Protein AF-A0A6H9Z8I6-F1 (afdb_monomer)

Mean predicted aligned error: 5.75 Å

Structure (mmCIF, N/CA/C/O backbone):
data_AF-A0A6H9Z8I6-F1
#
_entry.id   AF-A0A6H9Z8I6-F1
#
loop_
_atom_site.group_PDB
_atom_site.id
_atom_site.type_symbol
_atom_site.label_atom_id
_atom_site.label_alt_id
_atom_site.label_comp_id
_atom_site.label_asym_id
_atom_site.label_entity_id
_atom_site.label_seq_id
_atom_site.pdbx_PDB_ins_code
_atom_site.Cartn_x
_atom_site.Cartn_y
_atom_site.Cartn_z
_atom_site.occupancy
_atom_site.B_iso_or_equiv
_atom_site.auth_seq_id
_atom_site.auth_comp_id
_atom_site.auth_asym_id
_atom_site.auth_atom_id
_atom_site.pdbx_PDB_model_num
ATOM 1 N N . MET A 1 1 ? 12.179 -19.295 -24.390 1.00 71.62 1 MET A N 1
ATOM 2 C CA . MET A 1 1 ? 12.600 -17.885 -24.409 1.00 71.62 1 MET A CA 1
ATOM 3 C C . MET A 1 1 ? 14.063 -17.766 -24.810 1.00 71.62 1 MET A C 1
ATOM 5 O O . MET A 1 1 ? 14.330 -17.173 -25.844 1.00 71.62 1 MET A O 1
ATOM 9 N N . ASP A 1 2 ? 14.980 -18.430 -24.105 1.00 76.31 2 ASP A N 1
ATOM 10 C CA . ASP A 1 2 ? 16.434 -18.349 -24.357 1.00 76.31 2 ASP A CA 1
ATOM 11 C C . ASP A 1 2 ? 16.827 -18.702 -25.797 1.00 76.31 2 ASP A C 1
ATOM 13 O O . ASP A 1 2 ? 17.651 -18.037 -26.411 1.00 76.31 2 ASP A O 1
ATOM 17 N N . ARG A 1 3 ? 16.143 -19.684 -26.403 1.00 83.06 3 ARG A N 1
ATOM 18 C CA . ARG A 1 3 ? 16.357 -20.092 -27.807 1.00 83.06 3 ARG A CA 1
ATOM 19 C C . ARG A 1 3 ? 16.074 -18.991 -28.837 1.00 83.06 3 ARG A C 1
ATOM 21 O O . ARG A 1 3 ? 16.479 -19.123 -29.986 1.00 83.06 3 ARG A O 1
ATOM 28 N N . THR A 1 4 ? 15.334 -17.955 -28.451 1.00 90.31 4 THR A N 1
ATOM 29 C CA . THR A 1 4 ? 14.945 -16.832 -29.312 1.00 90.31 4 THR A CA 1
ATOM 30 C C . THR A 1 4 ? 15.519 -15.507 -28.818 1.00 90.31 4 THR A C 1
ATOM 32 O O . THR A 1 4 ? 15.173 -14.473 -29.375 1.00 90.31 4 THR A O 1
ATOM 35 N N . LEU A 1 5 ? 16.354 -15.494 -27.779 1.00 94.44 5 LEU A N 1
ATOM 36 C CA . LEU A 1 5 ? 16.917 -14.256 -27.253 1.00 94.44 5 LEU A CA 1
ATOM 37 C C . LEU A 1 5 ? 18.061 -13.784 -28.160 1.00 94.44 5 LEU A C 1
ATOM 39 O O . LEU A 1 5 ? 19.020 -14.524 -28.368 1.00 94.44 5 LEU A O 1
ATOM 43 N N . TRP A 1 6 ? 17.944 -12.581 -28.721 1.00 95.88 6 TRP A N 1
ATOM 44 C CA . TRP A 1 6 ? 18.982 -11.945 -29.537 1.00 95.88 6 TRP A CA 1
ATOM 45 C C . TRP A 1 6 ? 19.412 -10.629 -28.903 1.00 95.88 6 TRP A C 1
ATOM 47 O O . TRP A 1 6 ? 18.562 -9.818 -28.530 1.00 95.88 6 TRP A O 1
ATOM 57 N N . HIS A 1 7 ? 20.726 -10.425 -28.832 1.00 96.62 7 HIS A N 1
ATOM 58 C CA . HIS A 1 7 ? 21.347 -9.157 -28.470 1.00 96.62 7 HIS A CA 1
ATOM 59 C C . HIS A 1 7 ? 22.032 -8.613 -29.716 1.00 96.62 7 HIS A C 1
ATOM 61 O O . HIS A 1 7 ? 22.949 -9.240 -30.248 1.00 96.62 7 HIS A O 1
ATOM 67 N N . GLU A 1 8 ? 21.539 -7.492 -30.222 1.00 96.69 8 GLU A N 1
ATOM 68 C CA . GLU A 1 8 ? 21.974 -6.929 -31.498 1.00 96.69 8 GLU A CA 1
ATOM 69 C C . GLU A 1 8 ? 22.124 -5.420 -31.373 1.00 96.69 8 GLU A C 1
ATOM 71 O O . GLU A 1 8 ? 21.452 -4.784 -30.553 1.00 96.69 8 GLU A O 1
ATOM 76 N N . SER A 1 9 ? 22.990 -4.849 -32.205 1.00 96.25 9 SER A N 1
ATOM 77 C CA . SER A 1 9 ? 23.125 -3.408 -32.346 1.00 96.25 9 SER A CA 1
ATOM 78 C C . SER A 1 9 ? 22.821 -2.962 -33.772 1.00 96.25 9 SER A C 1
ATOM 80 O O . SER A 1 9 ? 23.130 -3.657 -34.740 1.00 96.25 9 SER A O 1
ATOM 82 N N . PHE A 1 10 ? 22.193 -1.796 -33.898 1.00 96.12 10 PHE A N 1
ATOM 83 C CA . PHE A 1 10 ? 21.775 -1.230 -35.176 1.00 96.12 10 PHE A CA 1
ATOM 84 C C . PHE A 1 10 ? 22.167 0.239 -35.256 1.00 96.12 10 PHE A C 1
ATOM 86 O O . PHE A 1 10 ? 22.043 0.970 -34.273 1.00 96.12 10 PHE A O 1
ATOM 93 N N . ALA A 1 11 ? 22.585 0.687 -36.438 1.00 95.81 11 ALA A N 1
ATOM 94 C CA . ALA A 1 11 ? 22.641 2.114 -36.721 1.00 95.81 11 ALA A CA 1
ATOM 95 C C . ALA A 1 11 ? 21.222 2.700 -36.644 1.00 95.81 11 ALA A C 1
ATOM 97 O O . ALA A 1 11 ? 20.266 2.043 -37.066 1.00 95.81 11 ALA A O 1
ATOM 98 N N . VAL A 1 12 ? 21.073 3.915 -36.119 1.00 95.50 12 VAL A N 1
ATOM 99 C CA . VAL A 1 12 ? 19.782 4.613 -36.020 1.00 95.50 12 VAL A CA 1
ATOM 100 C C . VAL A 1 12 ? 19.883 6.085 -36.404 1.00 95.50 12 VAL A C 1
ATOM 102 O O . VAL A 1 12 ? 20.959 6.678 -36.339 1.00 95.50 12 VAL A O 1
ATOM 105 N N . TYR A 1 13 ? 18.742 6.656 -36.789 1.00 93.00 13 TYR A N 1
ATOM 106 C CA . TYR A 1 13 ? 18.553 8.089 -37.026 1.00 93.00 13 TYR A CA 1
ATOM 107 C C . TYR A 1 13 ? 17.660 8.716 -35.948 1.00 93.00 13 TYR A C 1
ATOM 109 O O . TYR A 1 13 ? 16.892 8.017 -35.280 1.00 93.00 13 TYR A O 1
ATOM 117 N N . GLY A 1 14 ? 17.706 10.041 -35.826 1.00 89.12 14 GLY A N 1
ATOM 118 C CA . GLY A 1 14 ? 16.838 10.832 -34.958 1.00 89.12 14 GLY A CA 1
ATOM 119 C C . GLY A 1 14 ? 17.229 10.796 -33.480 1.00 89.12 14 GLY A C 1
ATOM 120 O O . GLY A 1 14 ? 16.343 10.876 -32.62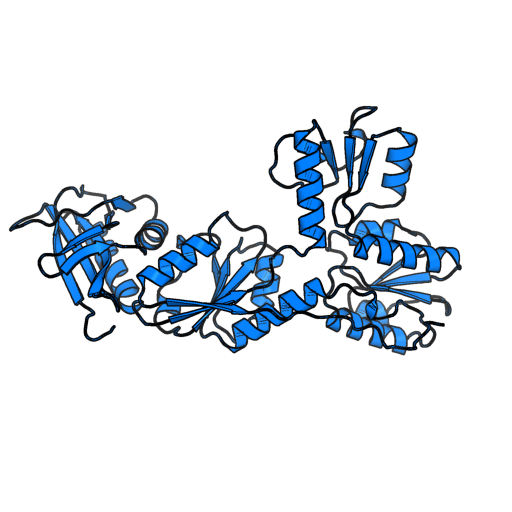6 1.00 89.12 14 GLY A O 1
ATOM 121 N N . VAL A 1 15 ? 18.523 10.645 -33.184 1.00 92.50 15 VAL A N 1
ATOM 122 C CA . VAL A 1 15 ? 19.088 10.705 -31.824 1.00 92.50 15 VAL A CA 1
ATOM 123 C C . VAL A 1 15 ? 20.075 11.862 -31.785 1.00 92.50 15 VAL A C 1
ATOM 125 O O . VAL A 1 15 ? 21.034 11.833 -32.541 1.00 92.50 15 VAL A O 1
ATOM 128 N N . ALA A 1 16 ? 19.862 12.881 -30.952 1.00 91.62 16 ALA A N 1
ATOM 129 C CA . ALA A 1 16 ? 20.781 14.018 -30.865 1.00 91.62 16 ALA A CA 1
ATOM 130 C C . ALA A 1 16 ? 21.986 13.741 -29.939 1.00 91.62 16 ALA A C 1
ATOM 132 O O . ALA A 1 16 ? 21.942 12.872 -29.069 1.00 91.62 16 ALA A O 1
ATOM 133 N N . VAL A 1 17 ? 23.068 14.513 -30.090 1.00 92.69 17 VAL A N 1
ATOM 134 C CA . VAL A 1 17 ? 24.176 14.543 -29.111 1.00 92.69 17 VAL A CA 1
ATOM 135 C C . VAL A 1 17 ? 23.641 15.015 -27.752 1.00 92.69 17 VAL A C 1
ATOM 137 O O . VAL A 1 17 ? 22.886 15.986 -27.697 1.00 92.69 17 VAL A O 1
ATOM 140 N N . GLY A 1 18 ? 24.032 14.352 -26.659 1.00 89.69 18 GLY A N 1
ATOM 141 C CA . GLY A 1 18 ? 23.521 14.616 -25.309 1.00 89.69 18 GLY A CA 1
ATOM 142 C C . GLY A 1 18 ? 22.181 13.945 -24.986 1.00 89.69 18 GLY A C 1
ATOM 143 O O . GLY A 1 18 ? 21.659 14.133 -23.888 1.00 89.69 18 GLY A O 1
ATOM 144 N N . GLU A 1 19 ? 21.615 13.171 -25.916 1.00 92.12 19 GLU A N 1
ATOM 145 C CA . GLU A 1 19 ? 20.330 12.490 -25.765 1.00 92.12 19 GLU A CA 1
ATOM 146 C C . GLU A 1 19 ? 20.504 10.968 -25.637 1.00 92.12 19 GLU A C 1
ATOM 148 O O . GLU A 1 19 ? 21.318 10.357 -26.334 1.00 92.12 19 GLU A O 1
ATOM 153 N N . ILE A 1 20 ? 19.677 10.336 -24.796 1.00 97.06 20 ILE A N 1
ATOM 154 C CA . ILE A 1 20 ? 19.504 8.880 -24.775 1.00 97.06 20 ILE A CA 1
ATOM 155 C C . ILE A 1 20 ? 18.084 8.544 -25.241 1.00 97.06 20 ILE A C 1
ATOM 157 O O . ILE A 1 20 ? 17.104 8.884 -24.581 1.00 97.06 20 ILE A O 1
ATOM 161 N N . LEU A 1 21 ? 17.952 7.834 -26.360 1.00 97.88 21 LEU A N 1
ATOM 162 C CA . LEU A 1 21 ? 16.661 7.355 -26.853 1.00 97.88 21 LEU A CA 1
ATOM 163 C C . LEU A 1 21 ? 16.360 5.969 -26.274 1.00 97.88 21 LEU A C 1
ATOM 165 O O . LEU A 1 21 ? 17.056 4.999 -26.563 1.00 97.88 21 LEU A O 1
ATOM 169 N N . VAL A 1 22 ? 15.276 5.848 -25.515 1.00 98.19 22 VAL A N 1
ATOM 170 C CA . VAL A 1 22 ? 14.704 4.562 -25.100 1.00 98.19 22 VAL A CA 1
ATOM 171 C C . VAL A 1 22 ? 13.598 4.190 -26.081 1.00 98.19 22 VAL A C 1
ATOM 173 O O . VAL A 1 22 ? 12.595 4.896 -26.202 1.00 98.19 22 VAL A O 1
ATOM 176 N N . ALA A 1 23 ? 13.781 3.087 -26.803 1.00 97.81 23 ALA A N 1
ATOM 177 C CA . ALA A 1 23 ? 12.857 2.683 -27.852 1.00 97.81 23 ALA A CA 1
ATOM 178 C C . ALA A 1 23 ? 11.530 2.189 -27.253 1.00 97.81 23 ALA A C 1
ATOM 180 O O . ALA A 1 23 ? 11.536 1.209 -26.517 1.00 97.81 23 ALA A O 1
ATOM 181 N N . ASP A 1 24 ? 10.403 2.808 -27.614 1.00 97.56 24 ASP A N 1
ATOM 182 C CA . ASP A 1 24 ? 9.044 2.290 -27.365 1.00 97.56 24 ASP A CA 1
ATOM 183 C C . ASP A 1 24 ? 8.686 1.154 -28.325 1.00 97.56 24 ASP A C 1
ATOM 185 O O . ASP A 1 24 ? 7.923 0.245 -27.999 1.00 97.56 24 ASP A O 1
ATOM 189 N N . SER A 1 25 ? 9.238 1.231 -29.532 1.00 97.62 25 SER A N 1
ATOM 190 C CA . SER A 1 25 ? 9.164 0.202 -30.558 1.00 97.62 25 SER A CA 1
ATOM 191 C C . SER A 1 25 ? 10.220 0.447 -31.633 1.00 97.62 25 SER A C 1
ATOM 193 O O . SER A 1 25 ? 10.788 1.541 -31.729 1.00 97.62 25 SER A O 1
ATOM 195 N N . PHE A 1 26 ? 10.481 -0.564 -32.458 1.00 97.56 26 PHE A N 1
ATOM 196 C CA . PHE A 1 26 ? 11.297 -0.437 -33.666 1.00 97.56 26 PHE A CA 1
ATOM 197 C C . PHE A 1 26 ? 10.979 -1.549 -34.667 1.00 97.56 26 PHE A C 1
ATOM 199 O O . PHE A 1 26 ? 10.457 -2.601 -34.306 1.00 97.56 26 PHE A O 1
ATOM 206 N N . LEU A 1 27 ? 11.288 -1.326 -35.946 1.00 97.00 27 LEU A N 1
ATOM 207 C CA . LEU A 1 27 ? 11.078 -2.321 -36.998 1.00 97.00 27 LEU A CA 1
ATOM 208 C C . LEU A 1 27 ? 12.349 -3.157 -37.189 1.00 97.00 27 LEU A C 1
ATOM 210 O O . LEU A 1 27 ? 13.272 -2.750 -37.888 1.00 97.00 27 LEU A O 1
ATOM 214 N N . HIS A 1 28 ? 12.405 -4.330 -36.564 1.00 96.44 28 HIS A N 1
ATOM 215 C CA . HIS A 1 28 ? 13.539 -5.241 -36.659 1.00 96.44 28 HIS A CA 1
ATOM 216 C C . HIS A 1 28 ? 13.585 -5.949 -38.032 1.00 96.44 28 HIS A C 1
ATOM 218 O O . HIS A 1 28 ? 12.591 -6.573 -38.422 1.00 96.44 28 HIS A O 1
ATOM 224 N N . PRO A 1 29 ? 14.737 -5.999 -38.738 1.00 94.12 29 PRO A N 1
ATOM 225 C CA . PRO A 1 29 ? 14.811 -6.474 -40.129 1.00 94.12 29 PRO A CA 1
ATOM 226 C C . PRO A 1 29 ? 14.313 -7.907 -40.352 1.00 94.12 29 PRO A C 1
ATOM 228 O O . PRO A 1 29 ? 13.771 -8.230 -41.403 1.00 94.12 29 PRO A O 1
ATOM 231 N N . ARG A 1 30 ? 14.497 -8.779 -39.352 1.00 94.50 30 ARG A N 1
ATOM 232 C CA . ARG A 1 30 ? 14.084 -10.196 -39.405 1.00 94.50 30 ARG A CA 1
ATOM 233 C C . ARG A 1 30 ? 12.824 -10.526 -38.604 1.00 94.50 30 ARG A C 1
ATOM 235 O O . ARG A 1 30 ? 12.327 -11.638 -38.709 1.00 94.50 30 ARG A O 1
ATOM 242 N N . ARG A 1 31 ? 12.369 -9.614 -37.742 1.00 94.25 31 ARG A N 1
ATOM 243 C CA . ARG A 1 31 ? 11.318 -9.891 -36.742 1.00 94.25 31 ARG A CA 1
ATOM 244 C C . ARG A 1 31 ? 10.084 -9.011 -36.910 1.00 94.25 31 ARG A C 1
ATOM 246 O O . ARG A 1 31 ? 9.080 -9.261 -36.258 1.00 94.25 31 ARG A O 1
ATOM 253 N N . GLY A 1 32 ? 10.140 -8.029 -37.809 1.00 95.38 32 GLY A N 1
ATOM 254 C CA . GLY A 1 32 ? 9.073 -7.055 -37.964 1.00 95.38 32 GLY A CA 1
ATOM 255 C C . GLY A 1 32 ? 9.032 -6.105 -36.775 1.00 95.38 32 GLY A C 1
ATOM 256 O O . GLY A 1 32 ? 10.069 -5.764 -36.207 1.00 95.38 32 GLY A O 1
ATOM 257 N N . LEU A 1 33 ? 7.836 -5.634 -36.437 1.00 96.75 33 LEU A N 1
ATOM 258 C CA . LEU A 1 33 ? 7.645 -4.695 -35.339 1.00 96.75 33 LEU A CA 1
ATOM 259 C C . LEU A 1 33 ? 8.007 -5.362 -34.006 1.00 96.75 33 LEU A C 1
ATOM 261 O O . LEU A 1 33 ? 7.467 -6.414 -33.676 1.00 96.75 33 LEU A O 1
ATOM 265 N N . VAL A 1 34 ? 8.910 -4.729 -33.264 1.00 97.38 34 VAL A N 1
ATOM 266 C CA . VAL A 1 34 ? 9.254 -5.073 -31.886 1.00 97.38 34 VAL A CA 1
ATOM 267 C C . VAL A 1 34 ? 8.634 -4.028 -30.975 1.00 97.38 34 VAL A C 1
ATOM 269 O O . VAL A 1 34 ? 8.934 -2.842 -31.117 1.00 97.38 34 VAL A O 1
ATOM 272 N N . GLU A 1 35 ? 7.791 -4.467 -30.047 1.00 95.44 35 GLU A N 1
ATOM 273 C CA . GLU A 1 35 ? 7.240 -3.617 -28.989 1.00 95.44 35 GLU A CA 1
ATOM 274 C C . GLU A 1 35 ? 8.110 -3.675 -27.730 1.00 95.44 35 GLU A C 1
ATOM 276 O O . GLU A 1 35 ? 8.633 -4.734 -27.366 1.00 95.44 35 GLU A O 1
ATOM 281 N N . CYS A 1 36 ? 8.254 -2.530 -27.054 1.00 96.12 36 CYS A N 1
ATOM 282 C CA . CYS A 1 36 ? 9.127 -2.387 -25.896 1.00 96.12 36 CYS A CA 1
ATOM 283 C C . CYS A 1 36 ? 8.358 -1.989 -24.632 1.00 96.12 36 CYS A C 1
ATOM 285 O O . CYS A 1 36 ? 8.464 -0.864 -24.142 1.00 96.12 36 CYS A O 1
ATOM 287 N N . ALA A 1 37 ? 7.608 -2.925 -24.047 1.00 92.75 37 ALA A N 1
ATOM 288 C CA . ALA A 1 37 ? 6.795 -2.654 -22.854 1.00 92.75 37 ALA A CA 1
ATOM 289 C C . ALA A 1 37 ? 7.609 -2.221 -21.610 1.00 92.75 37 ALA A C 1
ATOM 291 O O . ALA A 1 37 ? 7.057 -1.617 -20.691 1.00 92.75 37 ALA A O 1
ATOM 292 N N . VAL A 1 38 ? 8.922 -2.478 -21.592 1.00 95.44 38 VAL A N 1
ATOM 293 C CA . VAL A 1 38 ? 9.865 -2.092 -20.520 1.00 95.44 38 VAL A CA 1
ATOM 294 C C . VAL A 1 38 ? 10.425 -0.675 -20.688 1.00 95.44 38 VAL A C 1
ATOM 296 O O . VAL A 1 38 ? 10.999 -0.126 -19.746 1.00 95.44 38 VAL A O 1
ATOM 299 N N . ALA A 1 39 ? 10.208 -0.030 -21.840 1.00 96.75 39 ALA A N 1
ATOM 300 C CA . ALA A 1 39 ? 10.671 1.332 -22.112 1.00 96.75 39 ALA A CA 1
ATOM 301 C C . ALA A 1 39 ? 10.340 2.361 -21.007 1.00 96.75 39 ALA A C 1
ATOM 303 O O . ALA A 1 39 ? 11.222 3.155 -20.676 1.00 96.75 39 ALA A O 1
ATOM 304 N N . PRO A 1 40 ? 9.145 2.356 -20.369 1.00 96.00 40 PRO A N 1
ATOM 305 C CA . PRO A 1 40 ? 8.867 3.254 -19.249 1.00 96.00 40 PRO A CA 1
ATOM 306 C C . PRO A 1 40 ? 9.839 3.079 -18.072 1.00 96.00 40 PRO A C 1
ATOM 308 O O . PRO A 1 40 ? 10.301 4.075 -17.525 1.00 96.00 40 PRO A O 1
ATOM 311 N N . ALA A 1 41 ? 10.172 1.838 -17.700 1.00 95.44 41 ALA A N 1
ATOM 312 C CA . ALA A 1 41 ? 11.068 1.556 -16.578 1.00 95.44 41 ALA A CA 1
ATOM 313 C C . ALA A 1 41 ? 12.526 1.914 -16.903 1.00 95.44 41 ALA A C 1
ATOM 315 O O . ALA A 1 41 ? 13.211 2.526 -16.085 1.00 95.44 41 ALA A O 1
ATOM 316 N N . LEU A 1 42 ? 12.976 1.614 -18.127 1.00 95.81 42 LEU A N 1
ATOM 317 C CA . LEU A 1 42 ? 14.300 2.013 -18.614 1.00 95.81 42 LEU A CA 1
ATOM 318 C C . LEU A 1 42 ? 14.467 3.535 -18.625 1.00 95.81 42 LEU A C 1
ATOM 320 O O . LEU A 1 42 ? 15.456 4.046 -18.105 1.00 95.81 42 LEU A O 1
ATOM 324 N N . ALA A 1 43 ? 13.492 4.260 -19.177 1.00 96.38 43 ALA A N 1
ATOM 325 C CA . ALA A 1 43 ? 13.532 5.717 -19.236 1.00 96.38 43 ALA A CA 1
ATOM 326 C C . ALA A 1 43 ? 13.496 6.348 -17.838 1.00 96.38 43 ALA A C 1
ATOM 328 O O . ALA A 1 43 ? 14.279 7.252 -17.562 1.00 96.38 43 ALA A O 1
ATOM 329 N N . ALA A 1 44 ? 12.651 5.834 -16.937 1.00 94.25 44 ALA A N 1
ATOM 330 C CA . ALA A 1 44 ? 12.586 6.312 -15.558 1.00 94.25 44 ALA A CA 1
ATOM 331 C C . ALA A 1 44 ? 13.937 6.160 -14.837 1.00 94.25 44 ALA A C 1
ATOM 333 O O . ALA A 1 44 ? 14.365 7.073 -14.135 1.00 94.25 44 ALA A O 1
ATOM 334 N N . ARG A 1 45 ? 14.645 5.044 -15.063 1.00 92.75 45 ARG A N 1
ATOM 335 C CA . ARG A 1 45 ? 15.972 4.792 -14.482 1.00 92.75 45 ARG A CA 1
ATOM 336 C C . ARG A 1 45 ? 17.078 5.660 -15.090 1.00 92.75 45 ARG A C 1
ATOM 338 O O . ARG A 1 45 ? 17.966 6.100 -14.368 1.00 92.75 45 ARG A O 1
ATOM 345 N N . LEU A 1 46 ? 17.043 5.886 -16.401 1.00 94.25 46 LEU A N 1
ATOM 346 C CA . LEU A 1 46 ? 18.005 6.742 -17.107 1.00 94.25 46 LEU A CA 1
ATOM 347 C C . LEU A 1 46 ? 17.794 8.239 -16.814 1.00 94.25 46 LEU A C 1
ATOM 349 O O . LEU A 1 46 ? 18.693 9.050 -17.037 1.00 94.25 46 LEU A O 1
ATOM 353 N N . GLY A 1 47 ? 16.629 8.605 -16.277 1.00 91.75 47 GLY A N 1
ATOM 354 C CA . GLY A 1 47 ? 16.340 9.948 -15.794 1.00 91.75 47 GLY A CA 1
ATOM 355 C C . GLY A 1 47 ? 16.068 10.954 -16.922 1.00 91.75 47 GLY A C 1
ATOM 356 O O . GLY A 1 47 ? 15.672 10.575 -18.023 1.00 91.75 47 GLY A O 1
ATOM 357 N N . PRO A 1 48 ? 16.248 12.263 -16.670 1.00 87.19 48 PRO A N 1
ATOM 358 C CA . PRO A 1 48 ? 15.760 13.325 -17.555 1.00 87.19 48 PRO A CA 1
ATOM 359 C C . PRO A 1 48 ? 16.459 13.400 -18.922 1.00 87.19 48 PRO A C 1
ATOM 361 O O . PRO A 1 48 ? 15.924 14.021 -19.834 1.00 87.19 48 PRO A O 1
ATOM 364 N N . ALA A 1 49 ? 17.631 12.777 -19.079 1.00 85.25 49 ALA A N 1
ATOM 365 C CA . ALA A 1 49 ? 18.322 12.682 -20.368 1.00 85.25 49 ALA A CA 1
ATOM 366 C C . ALA A 1 49 ? 17.686 11.646 -21.316 1.00 85.25 49 ALA A C 1
ATOM 368 O O . ALA A 1 49 ? 18.007 11.617 -22.506 1.00 85.25 49 ALA A O 1
ATOM 369 N N . ALA A 1 50 ? 16.796 10.790 -20.800 1.00 94.31 50 ALA A N 1
ATOM 370 C CA . ALA A 1 50 ? 16.125 9.772 -21.586 1.00 94.31 50 ALA A CA 1
ATOM 371 C C . ALA A 1 50 ? 14.852 10.308 -22.244 1.00 94.31 50 ALA A C 1
ATOM 373 O O . ALA A 1 50 ? 13.894 10.698 -21.573 1.00 94.31 50 ALA A O 1
ATOM 374 N N . ARG A 1 51 ? 14.797 10.230 -23.573 1.00 95.44 51 ARG A N 1
ATOM 375 C CA . ARG A 1 51 ? 13.568 10.414 -24.344 1.00 95.44 51 ARG A CA 1
ATOM 376 C C . ARG A 1 51 ? 13.027 9.057 -24.767 1.00 95.44 51 ARG A C 1
ATOM 378 O O . ARG A 1 51 ? 13.765 8.207 -25.251 1.00 95.44 51 ARG A O 1
ATOM 385 N N . ARG A 1 52 ? 11.717 8.863 -24.632 1.00 96.69 52 ARG A N 1
ATOM 386 C CA . ARG A 1 52 ? 11.019 7.710 -25.209 1.00 96.69 52 ARG A CA 1
ATOM 387 C C . ARG A 1 52 ? 10.538 8.007 -26.624 1.00 96.69 52 ARG A C 1
ATOM 389 O O . ARG A 1 52 ? 10.118 9.128 -26.918 1.00 96.69 52 ARG A O 1
ATOM 396 N N . GLY A 1 53 ? 10.595 7.010 -27.497 1.00 96.50 53 GLY A N 1
ATOM 397 C CA . GLY A 1 53 ? 10.008 7.109 -28.828 1.00 96.50 53 GLY A CA 1
ATOM 398 C C . GLY A 1 53 ? 10.293 5.899 -29.702 1.00 96.50 53 GLY A C 1
ATOM 399 O O . GLY A 1 53 ? 10.993 4.971 -29.307 1.00 96.50 53 GL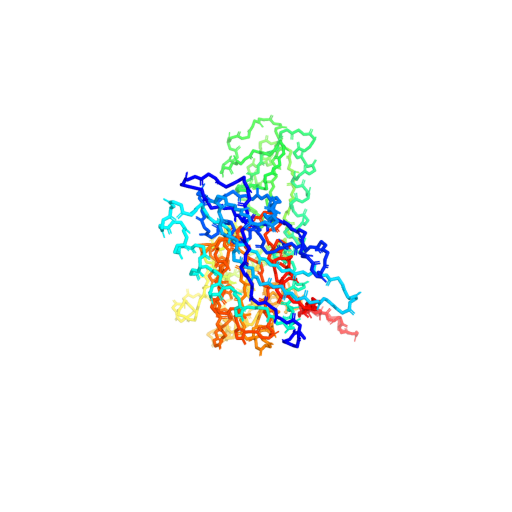Y A O 1
ATOM 400 N N . GLN A 1 54 ? 9.752 5.901 -30.915 1.00 96.75 54 GLN A N 1
ATOM 401 C CA . GLN A 1 54 ? 10.057 4.864 -31.895 1.00 96.75 54 GLN A CA 1
ATOM 402 C C . GLN A 1 54 ? 11.488 5.039 -32.424 1.00 96.75 54 GLN A C 1
ATOM 404 O O . GLN A 1 54 ? 11.844 6.125 -32.884 1.00 96.75 54 GLN A O 1
ATOM 409 N N . ALA A 1 55 ? 12.293 3.975 -32.401 1.00 95.94 55 ALA A N 1
ATOM 410 C CA . ALA A 1 55 ? 13.629 4.004 -32.990 1.00 95.94 55 ALA A CA 1
ATOM 411 C C . ALA A 1 55 ? 13.570 3.682 -34.492 1.00 95.94 55 ALA A C 1
ATOM 413 O O . ALA A 1 55 ? 12.957 2.695 -34.915 1.00 95.94 55 ALA A O 1
ATOM 414 N N . GLN A 1 56 ? 14.222 4.521 -35.300 1.00 93.88 56 GLN A N 1
ATOM 415 C CA . GLN A 1 56 ? 14.303 4.364 -36.752 1.00 93.88 56 GLN A CA 1
ATOM 416 C C . GLN A 1 56 ? 15.647 3.742 -37.127 1.00 93.88 56 GLN A C 1
ATOM 418 O O . GLN A 1 56 ? 16.687 4.385 -36.993 1.00 93.88 56 GLN A O 1
ATOM 423 N N . LEU A 1 57 ? 15.627 2.488 -37.586 1.00 92.62 57 LEU A N 1
ATOM 424 C CA . LEU A 1 57 ? 16.849 1.785 -37.975 1.00 92.62 57 LEU A CA 1
ATOM 425 C C . LEU A 1 57 ? 17.412 2.341 -39.289 1.00 92.62 57 LEU A C 1
ATOM 427 O O . LEU A 1 57 ? 16.687 2.524 -40.270 1.00 92.62 57 LEU A O 1
ATOM 431 N N . GLY A 1 58 ? 18.721 2.566 -39.312 1.00 81.94 58 GLY A N 1
ATOM 432 C CA . GLY A 1 58 ? 19.473 2.935 -40.500 1.00 81.94 58 GLY A CA 1
ATOM 433 C C . GLY A 1 58 ? 19.702 1.732 -41.408 1.00 81.94 58 GLY A C 1
ATOM 434 O O . GLY A 1 58 ? 20.089 0.661 -40.950 1.00 81.94 58 GLY A O 1
ATOM 435 N N . GLN A 1 59 ? 19.471 1.903 -42.712 1.00 69.50 59 GLN A N 1
ATOM 436 C CA . GLN A 1 59 ? 19.667 0.824 -43.688 1.00 69.50 59 GLN A CA 1
ATOM 437 C C . GLN A 1 59 ? 21.154 0.492 -43.917 1.00 69.50 59 GLN A C 1
ATOM 439 O O . GLN A 1 59 ? 21.465 -0.647 -44.252 1.00 69.50 59 GLN A O 1
ATOM 444 N N . TRP A 1 60 ? 22.058 1.470 -43.732 1.00 62.59 60 TRP A N 1
ATOM 445 C CA . TRP A 1 60 ? 23.497 1.346 -44.046 1.00 62.59 60 TRP A CA 1
ATOM 446 C C . TRP A 1 60 ? 24.411 2.219 -43.168 1.00 62.59 60 TRP A C 1
ATOM 448 O O . TRP A 1 60 ? 25.543 1.839 -42.887 1.00 62.59 60 TRP A O 1
ATOM 458 N N . HIS A 1 61 ? 23.923 3.380 -42.729 1.00 69.44 61 HIS A N 1
ATOM 459 C CA . HIS A 1 61 ? 24.599 4.335 -41.848 1.00 69.44 61 HIS A CA 1
ATOM 460 C C . HIS A 1 61 ? 23.567 4.978 -40.910 1.00 69.44 61 HIS A C 1
ATOM 462 O O . HIS A 1 61 ? 22.367 4.907 -41.177 1.00 69.44 61 HIS A O 1
ATOM 468 N N . GLY A 1 62 ? 24.022 5.587 -39.820 1.00 75.06 62 GLY A N 1
ATOM 469 C CA . GLY A 1 62 ? 23.187 6.301 -38.856 1.00 75.06 62 GLY A CA 1
ATOM 470 C C . GLY A 1 62 ? 24.055 7.151 -37.936 1.00 75.06 62 GLY A C 1
ATOM 471 O O . GLY A 1 62 ? 25.242 6.869 -37.778 1.00 75.06 62 GLY A O 1
ATOM 472 N N . GLU A 1 63 ? 23.467 8.196 -37.368 1.00 88.81 63 GLU A N 1
ATOM 473 C CA . GLU A 1 63 ? 24.130 9.106 -36.425 1.00 88.81 63 GLU A CA 1
ATOM 474 C C . GLU A 1 63 ? 24.162 8.559 -34.991 1.00 88.81 63 GLU A C 1
ATOM 476 O O . GLU A 1 63 ? 24.866 9.084 -34.137 1.00 88.81 63 GLU A O 1
ATOM 481 N N . GLY A 1 64 ? 23.433 7.474 -34.715 1.00 94.25 64 GLY A N 1
ATOM 482 C CA . GLY A 1 64 ? 23.430 6.805 -33.419 1.00 94.25 64 GLY A CA 1
ATOM 483 C C . GLY A 1 64 ? 23.545 5.290 -33.512 1.00 94.25 64 GLY A C 1
ATOM 484 O O . GLY A 1 64 ? 23.404 4.685 -34.579 1.00 94.25 64 GLY A O 1
ATOM 485 N N . LEU A 1 65 ? 23.771 4.672 -32.355 1.00 96.50 65 LEU A N 1
ATOM 486 C CA . LEU A 1 65 ? 23.814 3.224 -32.182 1.00 96.50 65 LEU A CA 1
ATOM 487 C C . LEU A 1 65 ? 22.742 2.800 -31.180 1.00 96.50 65 LEU A C 1
ATOM 489 O O . LEU A 1 65 ? 22.749 3.251 -30.038 1.00 96.50 65 LEU A O 1
ATOM 493 N N . LEU A 1 66 ? 21.838 1.922 -31.609 1.00 97.50 66 LEU A N 1
ATOM 494 C CA . LEU A 1 66 ? 20.819 1.288 -30.779 1.00 97.50 66 LEU A CA 1
ATOM 495 C C . LEU A 1 66 ? 21.305 -0.085 -30.339 1.00 97.50 66 LEU A C 1
ATOM 497 O O . LEU A 1 66 ? 21.557 -0.940 -31.182 1.00 97.50 66 LEU A O 1
ATOM 501 N N . TYR A 1 67 ? 21.364 -0.314 -29.033 1.00 98.31 67 TYR A N 1
ATOM 502 C CA . TYR A 1 67 ? 21.588 -1.626 -28.438 1.00 98.31 67 TYR A CA 1
ATOM 503 C C . TYR A 1 67 ? 20.237 -2.250 -28.099 1.00 98.31 67 TYR A C 1
ATOM 505 O O . TYR A 1 67 ? 19.398 -1.601 -27.476 1.00 98.31 67 TYR A O 1
ATOM 513 N N . THR A 1 68 ? 20.012 -3.500 -28.495 1.00 97.94 68 THR A N 1
ATOM 514 C CA . THR A 1 68 ? 18.712 -4.166 -28.345 1.00 97.94 68 THR A CA 1
ATOM 515 C C . THR A 1 68 ? 18.836 -5.523 -27.679 1.00 97.94 68 THR A C 1
ATOM 517 O O . THR A 1 68 ? 19.841 -6.220 -27.810 1.00 97.94 68 THR A O 1
ATOM 520 N N . THR A 1 69 ? 17.777 -5.916 -26.982 1.00 97.75 69 THR A N 1
ATOM 521 C CA . THR A 1 69 ? 17.515 -7.301 -26.598 1.00 97.75 69 THR A CA 1
ATOM 522 C C . THR A 1 69 ? 16.115 -7.649 -27.066 1.00 97.75 69 THR A C 1
ATOM 524 O O . THR A 1 69 ? 15.164 -6.963 -26.704 1.00 97.75 69 THR A O 1
ATOM 527 N N . THR A 1 70 ? 15.978 -8.685 -27.892 1.00 96.62 70 THR A N 1
ATOM 528 C CA . THR A 1 70 ? 14.682 -9.085 -28.456 1.00 96.62 70 THR A CA 1
ATOM 529 C C . THR A 1 70 ? 14.436 -10.577 -28.301 1.00 96.62 70 THR A C 1
ATOM 531 O O . THR A 1 70 ? 15.365 -11.387 -28.333 1.00 96.62 70 THR A O 1
ATOM 534 N N . TYR A 1 71 ? 13.174 -10.977 -28.214 1.00 95.19 71 TYR A N 1
ATOM 535 C CA . TYR A 1 71 ? 12.742 -12.372 -28.165 1.00 95.19 71 TYR A CA 1
ATOM 536 C C . TYR A 1 71 ? 11.389 -12.559 -28.859 1.00 95.19 71 TYR A C 1
ATOM 538 O O . TYR A 1 71 ? 10.720 -11.593 -29.220 1.00 95.19 71 TYR A O 1
ATOM 546 N N . LEU A 1 72 ? 11.002 -13.817 -29.085 1.00 93.00 72 LEU A N 1
ATOM 547 C CA . LEU A 1 72 ? 9.683 -14.154 -29.615 1.00 93.00 72 LEU A CA 1
ATOM 548 C C . LEU A 1 72 ? 8.768 -14.617 -28.480 1.00 93.00 72 LEU A C 1
ATOM 550 O O . LEU A 1 72 ? 9.164 -15.422 -27.629 1.00 93.00 72 LEU A O 1
ATOM 554 N N . THR A 1 73 ? 7.541 -14.113 -28.487 1.00 88.94 73 THR A N 1
ATOM 555 C CA . THR A 1 73 ? 6.457 -14.567 -27.615 1.00 88.94 73 THR A CA 1
ATOM 556 C C . THR A 1 73 ? 5.959 -15.949 -28.045 1.00 88.94 73 THR A C 1
ATOM 558 O O . THR A 1 73 ? 6.311 -16.461 -29.112 1.00 88.94 73 THR A O 1
ATOM 561 N N . LYS A 1 74 ? 5.102 -16.568 -27.222 1.00 84.38 74 LYS A N 1
ATOM 562 C CA . LYS A 1 74 ? 4.471 -17.860 -27.551 1.00 84.38 74 LYS A CA 1
ATOM 563 C C . LYS A 1 74 ? 3.655 -17.809 -28.854 1.00 84.38 74 LYS A C 1
ATOM 565 O O . LYS A 1 74 ? 3.558 -18.821 -29.536 1.00 84.38 74 LYS A O 1
ATOM 570 N N . ASP A 1 75 ? 3.109 -16.637 -29.182 1.00 86.88 75 ASP A N 1
ATOM 571 C CA . ASP A 1 75 ? 2.246 -16.413 -30.344 1.00 86.88 75 ASP A CA 1
ATOM 572 C C . ASP A 1 75 ? 3.061 -15.970 -31.577 1.00 86.88 75 ASP A C 1
ATOM 574 O O . ASP A 1 75 ? 2.509 -15.697 -32.638 1.00 86.88 75 ASP A O 1
ATOM 578 N N . GLY A 1 76 ? 4.395 -15.919 -31.458 1.00 87.50 76 GLY A N 1
ATOM 579 C CA . GLY A 1 76 ? 5.312 -15.580 -32.547 1.00 87.50 76 GLY A CA 1
ATOM 580 C C . GLY A 1 76 ? 5.539 -14.080 -32.757 1.00 87.50 76 GLY A C 1
ATOM 581 O O . GLY A 1 76 ? 6.340 -13.717 -33.616 1.00 87.50 76 GLY A O 1
ATOM 582 N N . HIS A 1 77 ? 4.898 -13.210 -31.970 1.00 91.00 77 HIS A N 1
ATOM 583 C CA . HIS A 1 77 ? 5.179 -11.770 -31.973 1.00 91.00 77 HIS A CA 1
ATOM 584 C C . HIS A 1 77 ? 6.560 -11.475 -31.390 1.00 91.00 77 HIS A C 1
ATOM 586 O O . HIS A 1 77 ? 7.005 -12.163 -30.468 1.00 91.00 77 HIS A O 1
ATOM 592 N N . ALA A 1 78 ? 7.227 -10.451 -31.917 1.00 93.62 78 ALA A N 1
ATOM 593 C CA . ALA A 1 78 ? 8.524 -10.022 -31.429 1.00 93.62 78 ALA A CA 1
ATOM 594 C C . ALA A 1 78 ? 8.376 -8.938 -30.360 1.00 93.62 78 ALA A C 1
ATOM 596 O O . ALA A 1 78 ? 7.725 -7.920 -30.573 1.00 93.62 78 ALA A O 1
ATOM 597 N N . GLU A 1 79 ? 9.030 -9.152 -29.228 1.00 95.56 79 GLU A N 1
ATOM 598 C CA . GLU A 1 79 ? 9.106 -8.197 -28.127 1.00 95.56 79 GLU A CA 1
ATOM 599 C C . GLU A 1 79 ? 10.565 -7.970 -27.746 1.00 95.56 79 GLU A C 1
ATOM 601 O O . GLU A 1 79 ? 11.462 -8.738 -28.117 1.00 95.56 79 GLU A O 1
ATOM 606 N N . GLY A 1 80 ? 10.827 -6.889 -27.026 1.00 95.88 80 GLY A N 1
ATOM 607 C CA . GLY A 1 80 ? 12.173 -6.581 -26.593 1.00 95.88 80 GLY A CA 1
ATOM 608 C C . GLY A 1 80 ? 12.279 -5.236 -25.913 1.00 95.88 80 GLY A C 1
ATOM 609 O O . GLY A 1 80 ? 11.322 -4.700 -25.374 1.00 95.88 80 GLY A O 1
ATOM 610 N N . PHE A 1 81 ? 13.485 -4.702 -25.915 1.00 97.56 81 PHE A N 1
ATOM 611 C CA . PHE A 1 81 ? 13.773 -3.347 -25.480 1.00 97.56 81 PHE A CA 1
ATOM 612 C C . PHE A 1 81 ? 15.098 -2.911 -26.089 1.00 97.56 81 PHE A C 1
ATOM 614 O O . PHE A 1 81 ? 15.925 -3.739 -26.489 1.00 97.56 81 PHE A O 1
ATOM 621 N N . GLY A 1 82 ? 15.298 -1.601 -26.172 1.00 97.69 82 GLY A N 1
ATOM 622 C CA . GLY A 1 82 ? 16.547 -1.054 -26.664 1.00 97.69 82 GLY A CA 1
ATOM 623 C C . GLY A 1 82 ? 16.771 0.384 -26.243 1.00 97.69 82 GLY A C 1
ATOM 624 O O . GLY A 1 82 ? 15.823 1.136 -26.002 1.00 97.69 82 GLY A O 1
ATOM 625 N N . VAL A 1 83 ? 18.047 0.739 -26.160 1.00 98.31 83 VAL A N 1
ATOM 626 C CA . VAL A 1 83 ? 18.522 2.070 -25.788 1.00 98.31 83 VAL A CA 1
ATOM 627 C C . VAL A 1 83 ? 19.551 2.513 -26.820 1.00 98.31 83 VAL A C 1
ATOM 629 O O . VAL A 1 83 ? 20.439 1.738 -27.186 1.00 98.31 83 VAL A O 1
ATOM 632 N N . ALA A 1 84 ? 19.409 3.737 -27.317 1.00 97.88 84 ALA A N 1
ATOM 633 C CA . ALA A 1 84 ? 20.282 4.330 -28.313 1.00 97.88 84 ALA A CA 1
ATOM 634 C C . ALA A 1 84 ? 20.899 5.642 -27.834 1.00 97.88 84 ALA A C 1
ATOM 636 O O . ALA A 1 84 ? 20.301 6.372 -27.047 1.00 97.88 84 ALA A O 1
ATOM 637 N N . ALA A 1 85 ? 22.080 5.942 -28.362 1.00 97.62 85 ALA A N 1
ATOM 638 C CA . ALA A 1 85 ? 22.779 7.208 -28.174 1.00 97.62 85 ALA A CA 1
ATOM 639 C C . ALA A 1 85 ? 23.529 7.595 -29.461 1.00 97.62 85 ALA A C 1
ATOM 641 O O . ALA A 1 85 ? 23.814 6.730 -30.299 1.00 97.62 85 ALA A O 1
ATOM 642 N N . HIS A 1 86 ? 23.831 8.885 -29.622 1.00 96.75 86 HIS A N 1
ATOM 643 C CA . HIS A 1 86 ? 24.559 9.420 -30.778 1.00 96.75 86 HIS A CA 1
ATOM 644 C C . HIS A 1 86 ? 26.026 8.939 -30.803 1.00 96.75 86 HIS A C 1
ATOM 646 O O . HIS A 1 86 ? 26.652 8.792 -29.754 1.00 96.75 86 HIS A O 1
ATOM 652 N N . CYS A 1 87 ? 26.605 8.701 -31.987 1.00 95.19 87 CYS A N 1
ATOM 653 C CA . CYS A 1 87 ? 27.959 8.149 -32.126 1.00 95.19 87 CYS A CA 1
ATOM 654 C C . CYS A 1 87 ? 29.067 9.097 -31.644 1.00 95.19 87 CYS A C 1
ATOM 656 O O . CYS A 1 87 ? 30.072 8.641 -31.102 1.00 95.19 87 CYS A O 1
ATOM 658 N N . ASP A 1 88 ? 28.844 10.405 -31.777 1.00 96.00 88 ASP A N 1
ATOM 659 C CA . ASP A 1 88 ? 29.737 11.457 -31.266 1.00 96.00 88 ASP A CA 1
ATOM 660 C C . ASP A 1 88 ? 29.550 11.764 -29.763 1.00 96.00 88 ASP A C 1
ATOM 662 O O . ASP A 1 88 ? 30.132 12.724 -29.259 1.00 96.00 88 ASP A O 1
ATOM 666 N N . ASP A 1 89 ? 28.770 10.959 -29.027 1.00 96.12 89 ASP A N 1
ATOM 667 C CA . ASP A 1 89 ? 28.608 11.065 -27.570 1.00 96.12 89 ASP A CA 1
ATOM 668 C C . ASP A 1 89 ? 29.074 9.777 -26.852 1.00 96.12 89 ASP A C 1
ATOM 670 O O . ASP A 1 89 ? 28.278 8.873 -26.565 1.00 96.12 89 ASP A O 1
ATOM 674 N N . PRO A 1 90 ? 30.380 9.658 -26.540 1.00 96.12 90 PRO A N 1
ATOM 675 C CA . PRO A 1 90 ? 30.929 8.465 -25.898 1.00 96.12 90 PRO A CA 1
ATOM 676 C C . PRO A 1 90 ? 30.337 8.178 -24.514 1.00 96.12 90 PRO A C 1
ATOM 678 O O . PRO A 1 90 ? 30.263 7.013 -24.118 1.00 96.12 90 PRO A O 1
ATOM 681 N N . ALA A 1 91 ? 29.926 9.218 -23.780 1.00 96.00 91 ALA A N 1
ATOM 682 C CA . ALA A 1 91 ? 29.357 9.075 -22.446 1.00 96.00 91 ALA A CA 1
ATOM 683 C C . ALA A 1 91 ? 27.946 8.481 -22.526 1.00 96.00 91 ALA A C 1
ATOM 685 O O . ALA A 1 91 ? 27.678 7.461 -21.890 1.00 96.00 91 ALA A O 1
ATOM 686 N N . ALA A 1 92 ? 27.081 9.040 -23.379 1.00 95.81 92 ALA A N 1
ATOM 687 C CA . ALA A 1 92 ? 25.739 8.506 -23.599 1.00 95.81 92 ALA A CA 1
ATOM 688 C C . ALA A 1 92 ? 25.774 7.075 -24.168 1.00 95.81 92 ALA A C 1
ATOM 690 O O . ALA A 1 92 ? 24.998 6.218 -23.740 1.00 95.81 92 ALA A O 1
ATOM 691 N N . LEU A 1 93 ? 26.716 6.769 -25.071 1.00 96.38 93 LEU A N 1
ATOM 692 C CA . LEU A 1 93 ? 26.928 5.407 -25.575 1.00 96.38 93 LEU A CA 1
ATOM 693 C C . LEU A 1 93 ? 27.353 4.421 -24.484 1.00 96.38 93 LEU A C 1
ATOM 695 O O . LEU A 1 93 ? 26.902 3.273 -24.499 1.00 96.38 93 LEU A O 1
ATOM 699 N N . ALA A 1 94 ? 28.229 4.838 -23.565 1.00 96.62 94 ALA A N 1
ATOM 700 C CA . ALA A 1 94 ? 28.626 4.012 -22.431 1.00 96.62 94 ALA A CA 1
ATOM 701 C C . ALA A 1 94 ? 27.422 3.721 -21.528 1.00 96.62 94 ALA A C 1
ATOM 703 O O . ALA A 1 94 ? 27.144 2.554 -21.265 1.00 96.62 94 ALA A O 1
ATOM 704 N N . THR A 1 95 ? 26.641 4.745 -21.174 1.00 96.50 95 THR A N 1
ATOM 705 C CA . THR A 1 95 ? 25.414 4.590 -20.380 1.00 96.50 95 THR A CA 1
ATOM 706 C C . THR A 1 95 ? 24.386 3.682 -21.060 1.00 96.50 95 THR A C 1
ATOM 708 O O . THR A 1 95 ? 23.816 2.803 -20.409 1.00 96.50 95 THR A O 1
ATOM 711 N N . ALA A 1 96 ? 24.155 3.846 -22.368 1.00 96.56 96 ALA A N 1
ATOM 712 C CA . ALA A 1 96 ? 23.229 3.009 -23.130 1.00 96.56 96 ALA A CA 1
ATOM 713 C C . ALA A 1 96 ? 23.663 1.535 -23.130 1.00 96.56 96 ALA A C 1
ATOM 715 O O . ALA A 1 96 ? 22.851 0.647 -22.863 1.00 96.56 96 ALA A O 1
ATOM 716 N N . ARG A 1 97 ? 24.954 1.276 -23.371 1.00 96.88 97 ARG A N 1
ATOM 717 C CA . ARG A 1 97 ? 25.528 -0.073 -23.348 1.00 96.88 97 ARG A CA 1
ATOM 718 C C . ARG A 1 97 ? 25.455 -0.701 -21.961 1.00 96.88 97 ARG A C 1
ATOM 720 O O . ARG A 1 97 ? 24.929 -1.798 -21.846 1.00 96.88 97 ARG A O 1
ATOM 727 N N . GLU A 1 98 ? 25.904 -0.005 -20.920 1.00 96.25 98 GLU A N 1
ATOM 728 C CA . GLU A 1 98 ? 25.864 -0.505 -19.538 1.00 96.25 98 GLU A CA 1
ATOM 729 C C . GLU A 1 98 ? 24.434 -0.831 -19.099 1.00 96.25 98 GLU A C 1
ATOM 731 O O . GLU A 1 98 ? 24.174 -1.878 -18.505 1.00 96.25 98 GLU A O 1
ATOM 736 N N . THR A 1 99 ? 23.480 0.030 -19.457 1.00 96.12 99 THR A N 1
ATOM 737 C C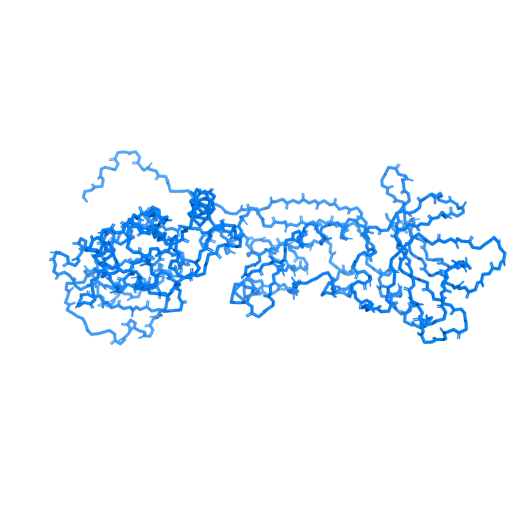A . THR A 1 99 ? 22.058 -0.221 -19.206 1.00 96.12 99 THR A CA 1
ATOM 738 C C . THR A 1 99 ? 21.612 -1.507 -19.896 1.00 96.12 99 THR A C 1
ATOM 740 O O . THR A 1 99 ? 21.017 -2.377 -19.261 1.00 96.12 99 THR A O 1
ATOM 743 N N . MET A 1 100 ? 21.933 -1.677 -21.177 1.00 97.06 100 MET A N 1
ATOM 744 C CA . MET A 1 100 ? 21.556 -2.881 -21.913 1.00 97.06 100 MET A CA 1
ATOM 745 C C . MET A 1 100 ? 22.286 -4.138 -21.424 1.00 97.06 100 MET A C 1
ATOM 747 O O . MET A 1 100 ? 21.666 -5.197 -21.377 1.00 97.06 100 MET A O 1
ATOM 751 N N . ASP A 1 101 ? 23.536 -4.049 -20.976 1.00 95.75 101 ASP A N 1
ATOM 752 C CA . ASP A 1 101 ? 24.297 -5.173 -20.413 1.00 95.75 101 ASP A CA 1
ATOM 753 C C . ASP A 1 101 ? 23.676 -5.707 -19.115 1.00 95.75 101 ASP A C 1
ATOM 755 O O . ASP A 1 101 ? 23.705 -6.914 -18.849 1.00 95.75 101 ASP A O 1
ATOM 759 N N . VAL A 1 102 ? 23.085 -4.820 -18.311 1.00 95.56 102 VAL A N 1
ATOM 760 C CA . VAL A 1 102 ? 22.361 -5.197 -17.092 1.00 95.56 102 VAL A CA 1
ATOM 761 C C . VAL A 1 102 ? 20.975 -5.743 -17.440 1.00 95.56 102 VAL A C 1
ATOM 763 O O . VAL A 1 102 ? 20.617 -6.849 -17.031 1.00 95.56 102 VAL A O 1
ATOM 766 N N . TRP A 1 103 ? 20.191 -4.999 -18.222 1.00 96.25 103 TRP A N 1
ATOM 767 C CA . TRP A 1 103 ? 18.800 -5.358 -18.504 1.00 96.25 103 TRP A CA 1
ATOM 768 C C . TRP A 1 103 ? 18.665 -6.572 -19.420 1.00 96.25 103 TRP A C 1
ATOM 770 O O . TRP A 1 103 ? 17.704 -7.320 -19.273 1.00 96.25 103 TRP A O 1
ATOM 780 N N . SER A 1 104 ? 19.630 -6.840 -20.300 1.00 95.69 104 SER A N 1
ATOM 781 C CA . SER A 1 104 ? 19.643 -8.019 -21.183 1.00 95.69 104 SER A CA 1
ATOM 782 C C . SER A 1 104 ? 19.629 -9.362 -20.446 1.00 95.69 104 SER A C 1
ATOM 784 O O . SER A 1 104 ? 19.293 -10.375 -21.056 1.00 95.69 104 SER A O 1
ATOM 786 N N . ARG A 1 105 ? 19.932 -9.373 -19.140 1.00 94.75 105 ARG A N 1
ATOM 787 C CA . ARG A 1 105 ? 19.906 -10.560 -18.264 1.00 94.75 105 ARG A CA 1
ATOM 788 C C . ARG A 1 105 ? 18.546 -10.815 -17.616 1.00 94.75 105 ARG A C 1
ATOM 790 O O . ARG A 1 105 ? 18.307 -11.876 -17.056 1.00 94.75 105 ARG A O 1
ATOM 797 N N . THR A 1 106 ? 17.655 -9.831 -17.664 1.00 95.62 106 THR A N 1
ATOM 798 C CA . THR A 1 106 ? 16.319 -9.905 -17.067 1.00 95.62 106 THR A CA 1
ATOM 799 C C . THR A 1 106 ? 15.250 -10.645 -17.886 1.00 95.62 106 THR A C 1
ATOM 801 O O . THR A 1 106 ? 14.257 -11.043 -17.274 1.00 95.62 106 THR A O 1
ATOM 804 N N . PRO A 1 107 ? 15.354 -10.874 -19.209 1.00 94.88 107 PRO A N 1
ATOM 805 C CA . PRO A 1 107 ? 14.324 -11.597 -19.941 1.00 94.88 107 PRO A CA 1
ATOM 806 C C . PRO A 1 107 ? 14.231 -13.066 -19.498 1.00 94.88 107 PRO A C 1
ATOM 808 O O . PRO A 1 107 ? 15.186 -13.820 -19.659 1.00 94.88 107 PRO A O 1
ATOM 811 N N . ARG A 1 108 ? 13.082 -13.492 -18.959 1.00 92.31 108 ARG A N 1
ATOM 812 C CA . ARG A 1 108 ? 12.789 -14.897 -18.621 1.00 92.31 108 ARG A CA 1
ATOM 813 C C . ARG A 1 108 ? 11.294 -15.132 -18.411 1.00 92.31 108 ARG A C 1
ATOM 815 O O . ARG A 1 108 ? 10.516 -14.205 -18.212 1.00 92.31 108 ARG A O 1
ATOM 822 N N . MET A 1 109 ? 10.898 -16.401 -18.388 1.00 92.62 109 MET A N 1
ATOM 823 C CA . MET A 1 109 ? 9.552 -16.792 -17.965 1.00 92.62 109 MET A CA 1
ATOM 824 C C . MET A 1 109 ? 9.381 -16.563 -16.459 1.00 92.62 109 MET A C 1
ATOM 826 O O . MET A 1 109 ? 10.222 -17.014 -15.679 1.00 92.62 109 MET A O 1
ATOM 830 N N . ARG A 1 110 ? 8.288 -15.901 -16.059 1.00 95.00 110 ARG A N 1
ATOM 831 C CA . ARG A 1 110 ? 7.998 -15.590 -14.655 1.00 95.00 110 ARG A CA 1
ATOM 832 C C . ARG A 1 110 ? 6.553 -15.833 -14.255 1.00 95.00 110 ARG A C 1
ATOM 834 O O . ARG A 1 110 ? 5.620 -15.758 -15.058 1.00 95.00 110 ARG A O 1
ATOM 841 N N . ARG A 1 111 ? 6.373 -16.024 -12.951 1.00 97.69 111 ARG A N 1
ATOM 842 C CA . ARG A 1 111 ? 5.081 -15.933 -12.269 1.00 97.69 111 ARG A CA 1
ATOM 843 C C . ARG A 1 111 ? 5.101 -14.755 -11.296 1.00 97.69 111 ARG A C 1
ATOM 845 O O . ARG A 1 111 ? 6.048 -14.610 -10.536 1.00 97.69 111 ARG A O 1
ATOM 852 N N . VAL A 1 112 ? 4.042 -13.953 -11.282 1.00 98.44 112 VAL A N 1
ATOM 853 C CA . VAL A 1 112 ? 3.826 -12.870 -10.316 1.00 98.44 112 VAL A CA 1
ATOM 854 C C . VAL A 1 112 ? 2.696 -13.261 -9.373 1.00 98.44 112 VAL A C 1
ATOM 856 O O . VAL A 1 112 ? 1.593 -13.564 -9.825 1.00 98.44 112 VAL A O 1
ATOM 859 N N . LEU A 1 113 ? 2.967 -13.251 -8.072 1.00 98.50 113 LEU A N 1
ATOM 860 C CA . LEU A 1 113 ? 1.997 -13.455 -7.004 1.00 98.50 113 LEU A CA 1
ATOM 861 C C . LEU A 1 113 ? 1.581 -12.088 -6.453 1.00 98.50 113 LEU A C 1
ATOM 863 O O . LEU A 1 113 ? 2.313 -11.468 -5.690 1.00 98.50 113 LEU A O 1
ATOM 867 N N . VAL A 1 114 ? 0.413 -11.604 -6.859 1.00 97.94 114 VAL A N 1
ATOM 868 C CA . VAL A 1 114 ? -0.121 -10.309 -6.424 1.00 97.94 114 VAL A CA 1
ATOM 869 C C . VAL A 1 114 ? -0.980 -10.505 -5.182 1.00 97.94 114 VAL A C 1
ATOM 871 O O . VAL A 1 114 ? -1.839 -11.393 -5.169 1.00 97.94 114 VAL A O 1
ATOM 874 N N . SER A 1 115 ? -0.795 -9.655 -4.170 1.00 96.56 115 SER A N 1
ATOM 875 C CA . SER A 1 115 ? -1.712 -9.573 -3.031 1.00 96.56 115 SER A CA 1
ATOM 876 C C . SER A 1 115 ? -3.135 -9.351 -3.533 1.00 96.56 115 SER A C 1
ATOM 878 O O . SER A 1 115 ? -3.450 -8.340 -4.156 1.00 96.56 115 SER A O 1
ATOM 880 N N . GLY A 1 116 ? -3.996 -10.330 -3.278 1.00 92.00 116 GLY A N 1
ATOM 881 C CA . GLY A 1 116 ? -5.428 -10.278 -3.547 1.00 92.00 116 GLY A CA 1
ATOM 882 C C . GLY A 1 116 ? -6.218 -9.604 -2.426 1.00 92.00 116 GLY A C 1
ATOM 883 O O . GLY A 1 116 ? -7.439 -9.512 -2.537 1.00 92.00 116 GLY A O 1
ATOM 884 N N . VAL A 1 117 ? -5.541 -9.174 -1.358 1.00 88.50 117 VAL A N 1
ATOM 885 C CA . VAL A 1 117 ? -6.099 -8.292 -0.332 1.00 88.50 117 VAL A CA 1
ATOM 886 C C . VAL A 1 117 ? -5.804 -6.855 -0.741 1.00 88.50 117 VAL A C 1
ATOM 888 O O . VAL A 1 117 ? -4.651 -6.495 -0.993 1.00 88.50 117 VAL A O 1
ATOM 891 N N . GLU A 1 118 ? -6.862 -6.051 -0.822 1.00 85.56 118 GLU A N 1
ATOM 892 C CA . GLU A 1 118 ? -6.758 -4.618 -1.084 1.00 85.56 118 GLU A CA 1
ATOM 893 C C . GLU A 1 118 ? -5.994 -3.928 0.059 1.00 85.56 118 GLU A C 1
ATOM 895 O O . GLU A 1 118 ? -6.241 -4.238 1.228 1.00 85.56 118 GLU A O 1
ATOM 900 N N . PRO A 1 119 ? -5.117 -2.946 -0.224 1.00 85.81 119 PRO A N 1
ATOM 901 C CA . PRO A 1 119 ? -4.409 -2.191 0.818 1.00 85.81 119 PRO A CA 1
ATOM 902 C C . PRO A 1 119 ? -5.353 -1.488 1.795 1.00 85.81 119 PRO A C 1
ATOM 904 O O . PRO A 1 119 ? -4.998 -1.222 2.939 1.00 85.81 119 PRO A O 1
ATOM 907 N N . ARG A 1 120 ? -6.571 -1.179 1.336 1.00 89.31 120 ARG A N 1
ATOM 908 C CA . ARG A 1 120 ? -7.652 -0.632 2.151 1.00 89.31 120 ARG A CA 1
ATOM 909 C C . ARG A 1 120 ? -8.708 -1.703 2.375 1.00 89.31 120 ARG A C 1
ATOM 911 O O . ARG A 1 120 ? -9.305 -2.201 1.424 1.00 89.31 120 ARG A O 1
ATOM 918 N N . CYS A 1 121 ? -8.989 -2.005 3.640 1.00 91.31 121 CYS A N 1
ATOM 919 C CA . CYS A 1 121 ? -10.063 -2.927 3.995 1.00 91.31 121 CYS A CA 1
ATOM 920 C C . CYS A 1 121 ? -11.445 -2.371 3.603 1.00 91.31 121 CYS A C 1
ATOM 922 O O . CYS A 1 121 ? -11.606 -1.193 3.271 1.00 91.31 121 CYS A O 1
ATOM 924 N N . MET A 1 122 ? -12.477 -3.211 3.689 1.00 90.88 122 MET A N 1
ATOM 925 C CA . MET A 1 122 ? -13.852 -2.828 3.347 1.00 90.88 122 MET A CA 1
ATOM 926 C C . MET A 1 122 ? -14.367 -1.624 4.149 1.00 90.88 122 MET A C 1
ATOM 928 O O . MET A 1 122 ? -15.025 -0.753 3.580 1.00 90.88 122 MET A O 1
ATOM 932 N N . GLY A 1 123 ? -14.035 -1.538 5.443 1.00 91.38 123 GLY A N 1
ATOM 933 C CA . GLY A 1 123 ? -14.409 -0.406 6.296 1.00 91.38 123 GLY A CA 1
ATOM 934 C C . GLY A 1 123 ? -13.797 0.913 5.823 1.00 91.38 123 GLY A C 1
ATOM 935 O O . GLY A 1 123 ? -14.511 1.900 5.653 1.00 91.38 123 GLY A O 1
ATOM 936 N N . ALA A 1 124 ? -12.497 0.908 5.518 1.00 90.75 124 ALA A N 1
ATOM 937 C CA . ALA A 1 124 ? -11.806 2.074 4.975 1.00 90.75 124 ALA A CA 1
ATOM 938 C C . ALA A 1 124 ? -12.354 2.461 3.590 1.00 90.75 124 ALA A C 1
ATOM 940 O O . ALA A 1 124 ? -12.635 3.629 3.340 1.00 90.75 124 ALA A O 1
ATOM 941 N N . THR A 1 125 ? -12.574 1.482 2.708 1.00 92.31 125 THR A N 1
ATOM 942 C CA . THR A 1 125 ? -13.126 1.706 1.362 1.00 92.31 125 THR A CA 1
ATOM 943 C C . THR A 1 125 ? -14.532 2.305 1.406 1.00 92.31 125 THR A C 1
ATOM 945 O O . THR A 1 125 ? -14.831 3.229 0.650 1.00 92.31 125 THR A O 1
ATOM 948 N N . ARG A 1 126 ? -15.398 1.824 2.308 1.00 94.06 126 ARG A N 1
ATOM 949 C CA . ARG A 1 126 ? -16.723 2.416 2.534 1.00 94.06 126 ARG A CA 1
ATOM 950 C C . ARG A 1 126 ? -16.603 3.871 2.978 1.00 94.06 126 ARG A C 1
ATOM 952 O O . ARG A 1 126 ? -17.306 4.713 2.433 1.00 94.06 126 ARG A O 1
ATOM 959 N N . ALA A 1 127 ? -15.725 4.161 3.936 1.00 93.56 127 ALA A N 1
ATOM 960 C CA . ALA A 1 127 ? -15.572 5.512 4.458 1.00 93.56 127 ALA A CA 1
ATOM 961 C C . ALA A 1 127 ? -15.115 6.507 3.385 1.00 93.56 127 ALA A C 1
ATOM 963 O O . ALA A 1 127 ? -15.686 7.588 3.275 1.00 93.56 127 ALA A O 1
ATOM 964 N N . LEU A 1 128 ? -14.151 6.108 2.547 1.00 92.06 128 LEU A N 1
ATOM 965 C CA . LEU A 1 128 ? -13.685 6.924 1.424 1.00 92.06 128 LEU A CA 1
ATOM 966 C C . LEU A 1 128 ? -14.810 7.236 0.437 1.00 92.06 128 LEU A C 1
ATOM 968 O O . LEU A 1 128 ? -14.996 8.393 0.076 1.00 92.06 128 LEU A O 1
ATOM 972 N N . ARG A 1 129 ? -15.615 6.234 0.059 1.00 93.88 129 ARG A N 1
ATOM 973 C CA . ARG A 1 129 ? -16.775 6.454 -0.821 1.00 93.88 129 ARG A CA 1
ATOM 974 C C . ARG A 1 129 ? -17.783 7.414 -0.201 1.00 93.88 129 ARG A C 1
ATOM 976 O O . ARG A 1 129 ? -18.240 8.325 -0.879 1.00 93.88 129 ARG A O 1
ATOM 983 N N . THR A 1 130 ? -18.090 7.249 1.086 1.00 95.31 130 THR A N 1
ATOM 984 C CA . THR A 1 130 ? -18.981 8.166 1.810 1.00 95.31 130 THR A CA 1
ATOM 985 C C . THR A 1 130 ? -18.447 9.600 1.782 1.00 95.31 130 THR A C 1
ATOM 987 O O . THR A 1 130 ? -19.213 10.528 1.524 1.00 95.31 130 THR A O 1
ATOM 990 N N . MET A 1 131 ? -17.145 9.796 2.016 1.00 94.88 131 MET A N 1
ATOM 991 C CA . MET A 1 131 ? -16.506 11.114 1.943 1.00 94.88 131 MET A CA 1
ATOM 992 C C . MET A 1 131 ? -16.625 11.699 0.533 1.00 94.88 131 MET A C 1
ATOM 994 O O . MET A 1 131 ? -17.188 12.777 0.374 1.00 94.88 131 MET A O 1
ATOM 998 N N . GLU A 1 132 ? -16.185 10.970 -0.496 1.00 94.75 132 GLU A N 1
ATOM 999 C CA . GLU A 1 132 ? -16.243 11.413 -1.897 1.00 94.75 132 GLU A CA 1
ATOM 1000 C C . GLU A 1 132 ? -17.669 11.784 -2.334 1.00 94.75 132 GLU A C 1
ATOM 1002 O O . GLU A 1 132 ? -17.891 12.822 -2.957 1.00 94.75 132 GLU A O 1
ATOM 1007 N N . GLU A 1 133 ? -18.663 10.963 -1.989 1.00 95.88 133 GLU A N 1
AT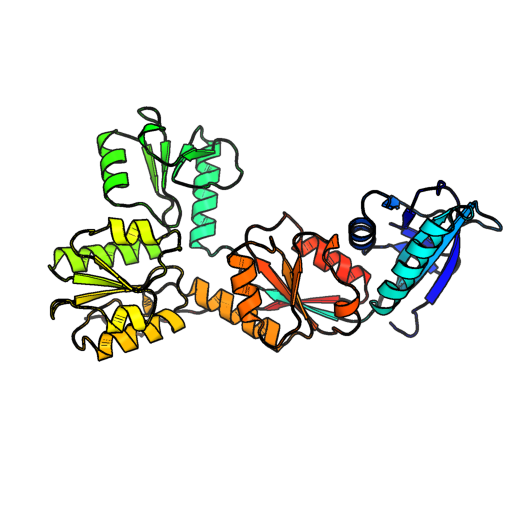OM 1008 C CA . GLU A 1 133 ? -20.072 11.243 -2.280 1.00 95.88 133 GLU A CA 1
ATOM 1009 C C . GLU A 1 133 ? -20.589 12.482 -1.543 1.00 95.88 133 GLU A C 1
ATOM 1011 O O . GLU A 1 133 ? -21.440 13.197 -2.076 1.00 95.88 133 GLU A O 1
ATOM 1016 N N . THR A 1 134 ? -20.081 12.749 -0.338 1.00 96.25 134 THR A N 1
ATOM 1017 C CA . THR A 1 134 ? -20.440 13.939 0.442 1.00 96.25 134 THR A CA 1
ATOM 1018 C C . THR A 1 134 ? -19.824 15.195 -0.170 1.00 9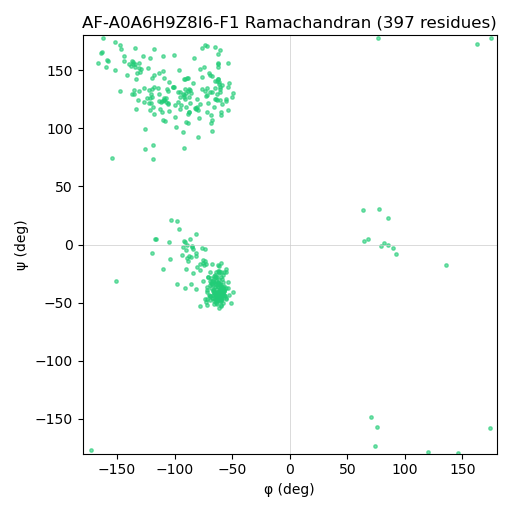6.25 134 THR A C 1
ATOM 1020 O O . THR A 1 134 ? -20.557 16.151 -0.411 1.00 96.25 134 THR A O 1
ATOM 1023 N N . GLY A 1 135 ? -18.532 15.167 -0.517 1.00 95.88 135 GLY A N 1
ATOM 1024 C CA . GLY A 1 135 ? -17.839 16.282 -1.178 1.00 95.88 135 GLY A CA 1
ATOM 1025 C C . GLY A 1 135 ? -18.469 16.665 -2.522 1.00 95.88 135 GLY A C 1
ATOM 1026 O O . GLY A 1 135 ? -18.660 17.844 -2.821 1.00 95.88 135 GLY A O 1
ATOM 1027 N N . ARG A 1 136 ? -18.949 15.676 -3.293 1.00 96.25 136 ARG A N 1
ATOM 1028 C CA . ARG A 1 136 ? -19.705 15.919 -4.540 1.00 96.25 136 ARG A CA 1
ATOM 1029 C C . ARG A 1 136 ? -21.021 16.675 -4.338 1.00 96.25 136 ARG A C 1
ATOM 1031 O O . ARG A 1 136 ? -21.530 17.259 -5.292 1.00 96.25 136 ARG A O 1
ATOM 1038 N N . ARG A 1 137 ? -21.610 16.641 -3.139 1.00 95.62 137 ARG A N 1
ATOM 1039 C CA . ARG A 1 137 ? -22.863 17.350 -2.815 1.00 95.62 137 ARG A CA 1
ATOM 1040 C C . ARG A 1 137 ? -22.620 18.775 -2.311 1.00 95.62 137 ARG A C 1
ATOM 1042 O O . ARG A 1 137 ? -23.579 19.538 -2.213 1.00 95.62 137 ARG A O 1
ATOM 1049 N N . GLY A 1 138 ? -21.378 19.129 -1.991 1.00 95.31 138 GLY A N 1
ATOM 1050 C CA . GLY A 1 138 ? -20.982 20.442 -1.494 1.00 95.31 138 GLY A CA 1
ATOM 1051 C C . GLY A 1 138 ? -19.820 20.359 -0.497 1.00 95.31 138 GLY A C 1
ATOM 1052 O O . GLY A 1 138 ? -19.349 19.263 -0.202 1.00 95.31 138 GLY A O 1
ATOM 1053 N N . PRO A 1 139 ? -19.373 21.507 0.048 1.00 96.69 139 PRO A N 1
ATOM 1054 C CA . PRO A 1 139 ? -18.268 21.556 1.002 1.00 96.69 139 PRO A CA 1
ATOM 1055 C C . PRO A 1 139 ? -18.512 20.658 2.218 1.00 96.69 139 PRO A C 1
ATOM 1057 O O . PRO A 1 139 ? -19.531 20.788 2.907 1.00 96.69 139 PRO A O 1
ATOM 1060 N N . ALA A 1 140 ? -17.565 19.762 2.477 1.00 97.38 140 ALA A N 1
ATOM 1061 C CA . ALA A 1 140 ? -17.593 18.809 3.571 1.00 97.38 140 ALA A CA 1
ATOM 1062 C C . ALA A 1 140 ? -16.251 18.825 4.307 1.00 97.38 140 ALA A C 1
ATOM 1064 O O . ALA A 1 140 ? -15.195 18.625 3.709 1.00 97.38 140 ALA A O 1
ATOM 1065 N N . TYR A 1 141 ? -16.311 19.067 5.610 1.00 97.25 141 TYR A N 1
ATOM 1066 C CA . TYR A 1 141 ? -15.147 19.222 6.470 1.00 97.25 141 TYR A CA 1
ATOM 1067 C C . TYR A 1 141 ? -14.824 17.875 7.110 1.00 97.25 141 TYR A C 1
ATOM 1069 O O . TYR A 1 141 ? -15.677 17.283 7.772 1.00 97.25 141 TYR A O 1
ATOM 1077 N N . VAL A 1 142 ? -13.630 17.352 6.868 1.00 96.12 142 VAL A N 1
ATOM 1078 C CA . VAL A 1 142 ? -13.210 16.017 7.298 1.00 96.12 142 VAL A CA 1
ATOM 1079 C C . VAL A 1 142 ? -12.181 16.162 8.404 1.00 96.12 142 VAL A C 1
ATOM 1081 O O . VAL A 1 142 ? -11.163 16.816 8.205 1.00 96.12 142 VAL A O 1
ATOM 1084 N N . ILE A 1 143 ? -12.444 15.533 9.550 1.00 90.12 143 ILE A N 1
ATOM 1085 C CA . ILE A 1 143 ? -11.479 15.494 10.651 1.00 90.12 143 ILE A CA 1
ATOM 1086 C C . ILE A 1 143 ? -10.330 14.561 10.261 1.00 90.12 143 ILE A C 1
ATOM 1088 O O . ILE A 1 143 ? -10.527 13.350 10.104 1.00 90.12 143 ILE A O 1
ATOM 1092 N N . GLY A 1 144 ? -9.140 15.141 10.109 1.00 85.69 144 GLY A N 1
ATOM 1093 C CA . GLY A 1 144 ? -7.946 14.487 9.587 1.00 85.69 144 GLY A CA 1
ATOM 1094 C C . GLY A 1 144 ? -7.949 14.308 8.064 1.00 85.69 144 GLY A C 1
ATOM 1095 O O . GLY A 1 144 ? -8.909 14.624 7.365 1.00 85.69 144 GLY A O 1
ATOM 1096 N N . ARG A 1 145 ? -6.847 13.759 7.540 1.00 83.69 145 ARG A N 1
ATOM 1097 C CA . ARG A 1 145 ? -6.562 13.719 6.096 1.00 83.69 145 ARG A CA 1
ATOM 1098 C C . ARG A 1 145 ? -7.611 12.976 5.242 1.00 83.69 145 ARG A C 1
ATOM 1100 O O . ARG A 1 145 ? -7.659 11.738 5.315 1.00 83.69 145 ARG A O 1
ATOM 1107 N N . PRO A 1 146 ? -8.380 13.674 4.380 1.00 85.19 146 PRO A N 1
ATOM 1108 C CA . PRO A 1 146 ? -9.328 13.064 3.449 1.00 85.19 146 PRO A CA 1
ATOM 1109 C C . PRO A 1 146 ? -8.623 12.437 2.230 1.00 85.19 146 PRO A C 1
ATOM 1111 O O . PRO A 1 146 ? -7.426 12.657 2.011 1.00 85.19 146 PRO A O 1
ATOM 1114 N N . PRO A 1 147 ? -9.338 11.652 1.398 1.00 84.81 147 PRO A N 1
ATOM 1115 C CA . PRO A 1 147 ? -8.871 11.374 0.043 1.00 84.81 147 PRO A CA 1
ATOM 1116 C C . PRO A 1 147 ? -8.791 12.660 -0.786 1.00 84.81 147 PRO A C 1
ATOM 1118 O O . PRO A 1 147 ? -9.514 13.623 -0.535 1.00 84.81 147 PRO A O 1
ATOM 1121 N N . GLU A 1 148 ? -7.956 12.643 -1.824 1.00 84.81 148 GLU A N 1
ATOM 1122 C CA . GLU A 1 148 ? -7.965 13.684 -2.852 1.00 84.81 148 GLU A CA 1
ATOM 1123 C C . GLU A 1 148 ? -9.277 13.598 -3.647 1.00 84.81 148 GLU A C 1
ATOM 1125 O O . GLU A 1 148 ? -9.430 12.757 -4.534 1.00 84.81 148 GLU A O 1
ATOM 1130 N N . ALA A 1 149 ? -10.246 14.439 -3.286 1.00 88.38 149 ALA A N 1
ATOM 1131 C CA . ALA A 1 149 ? -11.540 14.538 -3.945 1.00 88.38 149 ALA A CA 1
ATOM 1132 C C . ALA A 1 149 ? -12.125 15.949 -3.807 1.00 88.38 149 ALA A C 1
ATOM 1134 O O . ALA A 1 149 ? -11.905 16.637 -2.808 1.00 88.38 149 ALA A O 1
ATOM 1135 N N . ASP A 1 150 ? -12.908 16.358 -4.804 1.00 91.06 150 ASP A N 1
ATOM 1136 C CA . ASP A 1 150 ? -13.544 17.672 -4.822 1.00 91.06 150 ASP A CA 1
ATOM 1137 C C . ASP A 1 150 ? -14.514 17.855 -3.646 1.00 91.06 150 ASP A C 1
ATOM 1139 O O . ASP A 1 150 ? -15.278 16.954 -3.288 1.00 91.06 150 ASP A O 1
ATOM 1143 N N . GLY A 1 151 ? -14.505 19.058 -3.070 1.00 93.81 151 GLY A N 1
ATOM 1144 C CA . GLY A 1 151 ? -15.420 19.452 -1.998 1.00 93.81 151 GLY A CA 1
ATOM 1145 C C . GLY A 1 151 ? -15.040 18.952 -0.604 1.00 93.81 151 GLY A C 1
ATOM 1146 O O . GLY A 1 151 ? -15.735 19.301 0.348 1.00 93.81 151 GLY A O 1
ATOM 1147 N N . LEU A 1 152 ? -13.954 18.186 -0.457 1.00 96.62 152 LEU A N 1
ATOM 1148 C CA . LEU A 1 152 ? -13.419 17.795 0.847 1.00 96.62 152 LEU A CA 1
ATOM 1149 C C . LEU A 1 152 ? -12.419 18.830 1.364 1.00 96.62 152 LEU A C 1
ATOM 1151 O O . LEU A 1 152 ? -11.514 19.246 0.645 1.00 96.62 152 LEU A O 1
ATOM 1155 N N . ILE A 1 153 ? -12.587 19.226 2.622 1.00 96.06 153 ILE A N 1
ATOM 1156 C CA . ILE A 1 153 ? -11.729 20.184 3.321 1.00 96.06 153 ILE A CA 1
ATOM 1157 C C . ILE A 1 153 ? -11.179 19.470 4.553 1.00 96.06 153 ILE A C 1
ATOM 1159 O O . ILE A 1 153 ? -11.951 19.060 5.416 1.00 96.06 153 ILE A O 1
ATOM 1163 N N . GLU A 1 154 ? -9.863 19.275 4.608 1.00 96.00 154 GLU A N 1
ATOM 1164 C CA . GLU A 1 154 ? -9.186 18.751 5.799 1.00 96.00 154 GLU A CA 1
ATOM 1165 C C . GLU A 1 154 ? -9.264 19.782 6.925 1.00 96.00 154 GLU A C 1
ATOM 1167 O O . GLU A 1 154 ? -8.986 20.959 6.694 1.00 96.00 154 GLU A O 1
ATOM 1172 N N . ILE A 1 155 ? -9.662 19.330 8.112 1.00 95.25 155 ILE A N 1
ATOM 1173 C CA . ILE A 1 155 ? -9.673 20.114 9.348 1.00 95.25 155 ILE A CA 1
ATOM 1174 C C . ILE A 1 155 ? -9.079 19.292 10.486 1.00 95.25 155 ILE A C 1
ATOM 1176 O O . ILE A 1 155 ? -9.186 18.059 10.499 1.00 95.25 155 ILE A O 1
ATOM 1180 N N . ASP A 1 156 ? -8.513 19.984 11.465 1.00 91.06 156 ASP A N 1
ATOM 1181 C CA . ASP A 1 156 ? -8.065 19.373 12.714 1.00 91.06 156 ASP A CA 1
ATOM 1182 C C . ASP A 1 156 ? -9.113 19.562 13.817 1.00 91.06 156 ASP A C 1
ATOM 1184 O O . ASP A 1 156 ? -9.309 18.668 14.645 1.00 91.06 156 ASP A O 1
ATOM 1188 N N . ASP A 1 157 ? -9.827 20.693 13.800 1.00 93.19 157 ASP A N 1
ATOM 1189 C CA . ASP A 1 157 ? -10.773 21.078 14.843 1.00 93.19 157 ASP A CA 1
ATOM 1190 C C . ASP A 1 157 ? -12.138 21.489 14.277 1.00 93.19 157 ASP A C 1
ATOM 1192 O O . ASP A 1 157 ? -12.272 22.043 13.182 1.00 93.19 157 ASP A O 1
ATOM 1196 N N . LEU A 1 158 ? -13.196 21.229 15.045 1.00 96.00 158 LEU A N 1
ATOM 1197 C CA . LEU A 1 158 ? -14.548 21.550 14.611 1.00 96.00 158 LEU A CA 1
ATOM 1198 C C . LEU A 1 158 ? -14.768 23.055 14.463 1.00 96.00 158 LEU A C 1
ATOM 1200 O O . LEU A 1 158 ? -15.578 23.434 13.618 1.00 96.00 158 LEU A O 1
ATOM 1204 N N . SER A 1 159 ? -14.071 23.920 15.205 1.00 95.19 159 SER A N 1
ATOM 1205 C CA . SER A 1 159 ? -14.190 25.386 15.103 1.00 95.19 159 SER A CA 1
ATOM 1206 C C . SER A 1 159 ? -13.944 25.940 13.693 1.00 95.19 159 SER A C 1
ATOM 1208 O O . SER A 1 159 ? -14.447 27.012 13.361 1.00 95.19 159 SER A O 1
ATOM 1210 N N . GLU A 1 160 ? -13.258 25.183 12.838 1.00 96.00 160 GLU A N 1
ATOM 1211 C CA . GLU A 1 160 ? -13.017 25.505 11.429 1.00 96.00 160 GLU A CA 1
ATOM 1212 C C . GLU A 1 160 ? -14.261 25.301 10.542 1.00 96.00 160 GLU A C 1
ATOM 1214 O O . GLU A 1 160 ? -14.347 25.828 9.430 1.00 96.00 160 GLU A O 1
ATOM 1219 N N . VAL A 1 161 ? -15.252 24.545 11.026 1.00 97.19 161 VAL A N 1
ATOM 1220 C CA . VAL A 1 161 ? -16.507 24.268 10.322 1.00 97.19 161 VAL A CA 1
ATOM 1221 C C . VAL A 1 161 ? -17.465 25.450 10.496 1.00 97.19 161 VAL A C 1
ATOM 1223 O O . VAL A 1 161 ? -17.802 25.785 11.631 1.00 97.19 161 VAL A O 1
ATOM 1226 N N . PRO A 1 162 ? -17.988 26.058 9.417 1.00 96.12 162 PRO A N 1
ATOM 1227 C CA . PRO A 1 162 ? -19.040 27.065 9.511 1.00 96.12 162 PRO A CA 1
ATOM 1228 C C . PRO A 1 162 ? -20.329 26.502 10.119 1.00 96.12 162 PRO A C 1
ATOM 1230 O O . PRO A 1 162 ? -20.648 25.323 9.952 1.00 96.12 162 PRO A O 1
ATOM 1233 N N . ASP A 1 163 ? -21.124 27.359 10.756 1.00 94.12 163 ASP A N 1
ATOM 1234 C CA . ASP A 1 163 ? -22.414 26.961 11.325 1.00 94.12 163 ASP A CA 1
ATOM 1235 C C . ASP A 1 163 ? -23.357 26.386 10.254 1.00 94.12 163 ASP A C 1
ATOM 1237 O O . ASP A 1 163 ? -23.444 26.876 9.125 1.00 94.12 163 ASP A O 1
ATOM 1241 N N . GLY A 1 164 ? -24.045 25.290 10.589 1.00 92.62 164 GLY A N 1
ATOM 1242 C CA . GLY A 1 164 ? -24.848 24.518 9.630 1.00 92.62 164 GLY A CA 1
ATOM 1243 C C . GLY A 1 164 ? -24.028 23.788 8.549 1.00 92.62 164 GLY A C 1
ATOM 1244 O O . GLY A 1 164 ? -24.603 23.175 7.636 1.00 92.62 164 GLY A O 1
ATOM 1245 N N . GLY A 1 165 ? -22.694 23.831 8.632 1.00 96.69 165 GLY A N 1
ATOM 1246 C CA . GLY A 1 165 ? -21.761 23.099 7.781 1.00 96.69 165 GLY A CA 1
ATOM 1247 C C . GLY A 1 165 ? -21.900 21.581 7.908 1.00 96.69 165 GLY A C 1
ATOM 1248 O O . GLY A 1 165 ? -22.546 21.067 8.824 1.00 96.69 165 GLY A O 1
ATOM 1249 N N . THR A 1 166 ? -21.328 20.853 6.943 1.00 98.06 166 THR A N 1
ATOM 1250 C CA . THR A 1 166 ? -21.289 19.381 6.966 1.00 98.06 166 THR A CA 1
ATOM 1251 C C . THR A 1 166 ? -19.939 18.910 7.463 1.00 98.06 166 THR A C 1
ATOM 1253 O O . THR A 1 166 ? -18.934 19.196 6.819 1.00 98.06 166 THR A O 1
ATOM 1256 N N . VAL A 1 167 ? -19.922 18.166 8.562 1.00 97.75 167 VAL A N 1
ATOM 1257 C CA . VAL A 1 167 ? -18.720 17.498 9.064 1.00 97.75 167 VAL A CA 1
ATOM 1258 C C . VAL A 1 167 ? -18.789 16.005 8.767 1.00 97.75 167 VAL A C 1
ATOM 1260 O O . VAL A 1 167 ? -19.849 15.388 8.898 1.00 97.75 167 VAL A O 1
ATOM 1263 N N . VAL A 1 168 ? -17.663 15.419 8.370 1.00 97.12 168 VAL A N 1
ATOM 1264 C CA . VAL A 1 168 ? -17.519 13.987 8.116 1.00 97.12 168 VAL A CA 1
ATOM 1265 C C . VAL A 1 168 ? -16.571 13.378 9.141 1.00 97.12 168 VAL A C 1
ATOM 1267 O O . VAL A 1 168 ? -15.419 13.796 9.258 1.00 97.12 168 VAL A O 1
ATOM 1270 N N . PHE A 1 169 ? -17.038 12.359 9.862 1.00 95.75 169 PHE A N 1
ATOM 1271 C CA . PHE A 1 169 ? -16.181 11.578 10.754 1.00 95.75 169 PHE A CA 1
ATOM 1272 C C . PHE A 1 169 ? -15.510 10.435 9.984 1.00 95.75 169 PHE A C 1
ATOM 1274 O O . PHE A 1 169 ? -16.197 9.735 9.237 1.00 95.75 169 PHE A O 1
ATOM 1281 N N . PRO A 1 170 ? -14.191 10.229 10.138 1.00 93.88 170 PRO A N 1
ATOM 1282 C CA . PRO A 1 170 ? -13.442 9.238 9.375 1.00 93.88 170 PRO A CA 1
ATOM 1283 C C . PRO A 1 170 ? -13.711 7.790 9.800 1.00 93.88 170 PRO A C 1
ATOM 1285 O O . PRO A 1 170 ? -14.332 7.514 10.822 1.00 93.88 170 PRO A O 1
ATOM 1288 N N . ALA A 1 171 ? -13.178 6.839 9.022 1.00 93.56 171 ALA A N 1
ATOM 1289 C CA . ALA A 1 171 ? -13.334 5.397 9.251 1.00 93.56 171 ALA A CA 1
ATOM 1290 C C . ALA A 1 171 ? -12.938 4.942 10.664 1.00 93.56 171 ALA A C 1
ATOM 1292 O O . ALA A 1 171 ? -13.506 3.986 11.185 1.00 93.56 171 ALA A O 1
ATOM 1293 N N . HIS A 1 172 ? -11.95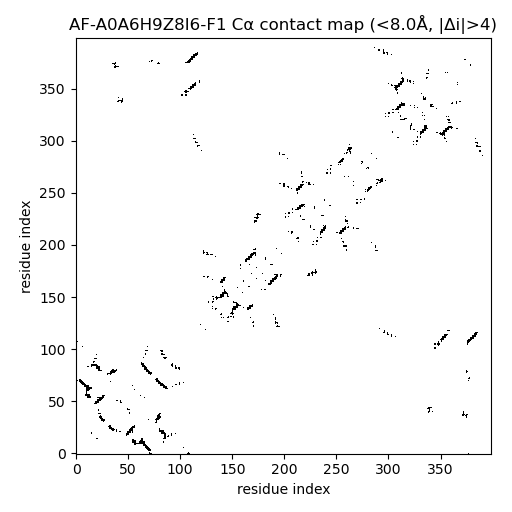2 5.610 11.258 1.00 92.12 172 HIS A N 1
ATOM 1294 C CA . HIS A 1 172 ? -11.411 5.306 12.579 1.00 92.12 172 HIS A CA 1
ATOM 1295 C C . HIS A 1 172 ? -12.183 5.981 13.726 1.00 92.12 172 HIS A C 1
ATOM 1297 O O . HIS A 1 172 ? -11.791 5.872 14.887 1.00 92.12 172 HIS A O 1
ATOM 1303 N N . GLY A 1 173 ? -13.282 6.670 13.412 1.00 92.94 173 GLY A N 1
ATOM 1304 C CA . GLY A 1 173 ? -14.113 7.374 14.376 1.00 92.94 173 GLY A CA 1
ATOM 1305 C C . GLY A 1 173 ? -13.486 8.660 14.899 1.00 92.94 173 GLY A C 1
ATOM 1306 O O . GLY A 1 173 ? -12.441 9.111 14.426 1.00 92.94 173 GLY A O 1
ATOM 1307 N N . VAL A 1 174 ? -14.172 9.237 15.883 1.00 93.62 174 VAL A N 1
ATOM 1308 C CA . VAL A 1 174 ? -13.766 10.436 16.620 1.00 93.62 174 VAL A CA 1
ATOM 1309 C C . VAL A 1 174 ? -14.100 10.264 18.109 1.00 93.62 174 VAL A C 1
ATOM 1311 O O . VAL A 1 174 ? -15.039 9.518 18.422 1.00 93.62 174 VAL A O 1
ATOM 1314 N N . PRO A 1 175 ? -13.399 10.971 19.016 1.00 93.31 175 PRO A N 1
ATOM 1315 C CA . PRO A 1 175 ? -13.726 11.021 20.443 1.00 93.31 175 PRO A CA 1
ATOM 1316 C C . PRO A 1 175 ? -15.178 11.432 20.732 1.00 93.31 175 PRO A C 1
ATOM 1318 O O . PRO A 1 175 ? -15.794 12.17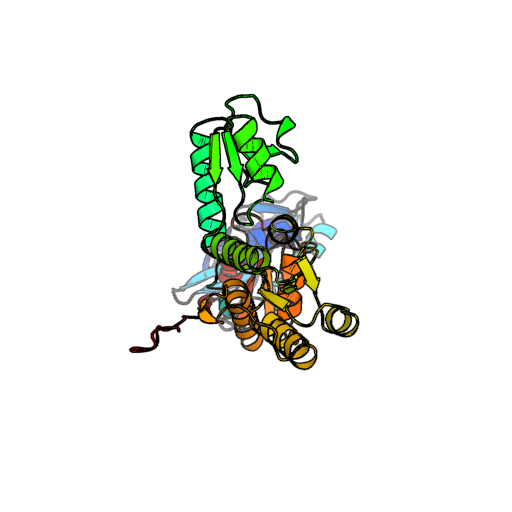5 19.962 1.00 93.31 175 PRO A O 1
ATOM 1321 N N . LEU A 1 176 ? -15.710 11.045 21.899 1.00 91.19 176 LEU A N 1
ATOM 1322 C CA . LEU A 1 176 ? -17.057 11.456 22.322 1.00 91.19 176 LEU A CA 1
ATOM 1323 C C . LEU A 1 176 ? -17.211 12.977 22.433 1.00 91.19 176 LEU A C 1
ATOM 1325 O O . LEU A 1 176 ? -18.260 13.502 22.065 1.00 91.19 176 LEU A O 1
ATOM 1329 N N . GLY A 1 177 ? -16.174 13.682 22.896 1.00 92.25 177 GLY A N 1
ATOM 1330 C CA . GLY A 1 177 ? -16.184 15.145 23.004 1.00 92.25 177 GLY A CA 1
ATOM 1331 C C . GLY A 1 177 ? -16.436 15.829 21.658 1.00 92.25 177 GLY A C 1
ATOM 1332 O O . GLY A 1 177 ? -17.296 16.699 21.566 1.00 92.25 177 GLY A O 1
ATOM 1333 N N . VAL A 1 178 ? -15.789 15.344 20.593 1.00 94.25 178 VAL A N 1
ATOM 1334 C CA . VAL A 1 178 ? -15.980 15.837 19.218 1.00 94.25 178 VAL A CA 1
ATOM 1335 C C . VAL A 1 178 ? -17.419 15.598 18.747 1.00 94.25 178 VAL A C 1
ATOM 1337 O O . VAL A 1 178 ? -18.042 16.470 18.144 1.00 94.25 178 VAL A O 1
ATOM 1340 N N . ARG A 1 179 ? -18.002 14.432 19.061 1.00 94.44 179 ARG A N 1
ATOM 1341 C CA . ARG A 1 179 ? -19.413 14.146 18.735 1.00 94.44 179 ARG A CA 1
ATOM 1342 C C . ARG A 1 179 ? -20.368 15.083 19.474 1.00 94.44 179 ARG A C 1
ATOM 1344 O O . ARG A 1 179 ? -21.324 15.570 18.872 1.00 94.44 179 ARG A O 1
ATOM 1351 N N . ALA A 1 180 ? -20.116 15.320 20.760 1.00 94.62 180 ALA A N 1
ATOM 1352 C CA . ALA A 1 180 ? -20.926 16.203 21.592 1.00 94.62 180 ALA A CA 1
ATOM 1353 C C . ALA A 1 180 ? -20.857 17.656 21.107 1.00 94.62 180 ALA A C 1
ATOM 1355 O O . ALA A 1 180 ? -21.889 18.317 21.013 1.00 94.62 180 ALA A O 1
ATOM 1356 N N . GLU A 1 181 ? -19.669 18.132 20.736 1.00 96.19 181 GLU A N 1
ATOM 1357 C CA . GLU A 1 181 ? -19.482 19.470 20.184 1.00 96.19 181 GLU A CA 1
ATOM 1358 C C . GLU A 1 181 ? -20.214 19.642 18.847 1.00 96.19 181 GLU A C 1
ATOM 1360 O O . GLU A 1 181 ? -20.971 20.600 18.684 1.00 96.19 181 GLU A O 1
ATOM 1365 N N . ALA A 1 182 ? -20.070 18.695 17.911 1.00 96.56 182 ALA A N 1
ATOM 1366 C CA . ALA A 1 182 ? -20.768 18.753 16.626 1.00 96.56 182 ALA A CA 1
ATOM 1367 C C . ALA A 1 182 ? -22.295 18.836 16.802 1.00 96.56 182 ALA A C 1
ATOM 1369 O O . ALA A 1 182 ? -22.962 19.604 16.104 1.00 96.56 182 ALA A O 1
ATOM 1370 N N . ALA A 1 183 ? -22.840 18.083 17.766 1.00 95.50 183 ALA A N 1
ATOM 1371 C CA . ALA A 1 183 ? -24.255 18.132 18.118 1.00 95.50 183 ALA A CA 1
ATOM 1372 C C . ALA A 1 183 ? -24.650 19.473 18.758 1.00 95.50 183 ALA A C 1
ATOM 1374 O O . ALA A 1 183 ? -25.647 20.069 18.350 1.00 95.50 183 ALA A O 1
ATOM 1375 N N . ALA A 1 184 ? -23.864 19.977 19.715 1.00 96.50 184 ALA A N 1
ATOM 1376 C CA . ALA A 1 184 ? -24.113 21.256 20.384 1.00 96.50 184 ALA A CA 1
ATOM 1377 C C . ALA A 1 184 ? -24.105 22.441 19.405 1.00 96.50 184 ALA A C 1
ATOM 1379 O O . ALA A 1 184 ? -24.883 23.381 19.556 1.00 96.50 184 ALA A O 1
ATOM 1380 N N . ARG A 1 185 ? -23.261 22.369 18.372 1.00 96.81 185 ARG A N 1
ATOM 1381 C CA . ARG A 1 185 ? -23.162 23.366 17.300 1.00 96.81 185 ARG A CA 1
ATOM 1382 C C . ARG A 1 185 ? -24.182 23.183 16.173 1.00 96.81 185 ARG A C 1
ATOM 1384 O O . ARG A 1 185 ? -24.225 23.998 15.255 1.00 96.81 185 ARG A O 1
ATOM 1391 N N . GLY A 1 186 ? -24.997 22.126 16.209 1.00 95.88 186 GLY A N 1
ATOM 1392 C CA . GLY A 1 186 ? -25.993 21.847 15.172 1.00 95.88 186 GLY A CA 1
ATOM 1393 C C . GLY A 1 186 ? -25.384 21.568 13.792 1.00 95.88 186 GLY A C 1
ATOM 1394 O O . GLY A 1 186 ? -26.002 21.883 12.773 1.00 95.88 186 GLY A O 1
ATOM 1395 N N . LEU A 1 187 ? -24.171 21.007 13.740 1.00 97.44 187 LEU A N 1
ATOM 1396 C CA . LEU A 1 187 ? -23.517 20.644 12.482 1.00 97.44 187 LEU A CA 1
ATOM 1397 C C . LEU A 1 187 ? -24.222 19.448 11.830 1.00 97.44 187 LEU A C 1
ATOM 1399 O O . LEU A 1 187 ? -24.727 18.545 12.501 1.00 97.44 187 LEU A O 1
ATOM 1403 N N . ARG A 1 188 ? -24.224 19.399 10.494 1.00 97.69 188 ARG A N 1
ATOM 1404 C CA . ARG A 1 188 ? -24.707 18.230 9.748 1.00 97.69 188 ARG A CA 1
ATOM 1405 C C . ARG A 1 188 ? -23.625 17.156 9.765 1.00 97.69 188 ARG A C 1
ATOM 1407 O O . ARG A 1 188 ? -22.603 17.305 9.104 1.00 97.69 188 ARG A O 1
ATOM 1414 N N . VAL A 1 189 ? -23.846 16.080 10.511 1.00 97.44 189 VAL A N 1
ATOM 1415 C CA . VAL A 1 189 ? -22.860 15.002 10.668 1.00 97.44 189 VAL A CA 1
ATOM 1416 C C . VAL A 1 189 ? -23.079 13.903 9.630 1.00 97.44 189 VAL A C 1
ATOM 1418 O O . VAL A 1 189 ? -24.164 13.329 9.538 1.00 97.44 189 VAL A O 1
ATOM 1421 N N . VAL A 1 190 ? -22.021 13.564 8.898 1.00 97.19 190 VAL A N 1
ATOM 1422 C CA . VAL A 1 190 ? -21.913 12.333 8.111 1.00 97.19 190 VAL A CA 1
ATOM 1423 C C . VAL A 1 190 ? -20.908 11.417 8.802 1.00 97.19 190 VAL A C 1
ATOM 1425 O O . VAL A 1 190 ? -19.704 11.651 8.774 1.00 97.19 190 VAL A O 1
ATOM 1428 N N . ASP A 1 191 ? -21.396 10.361 9.445 1.00 95.88 191 ASP A N 1
ATOM 1429 C CA . ASP A 1 191 ? -20.528 9.430 10.160 1.00 95.88 191 ASP A CA 1
ATOM 1430 C C . ASP A 1 191 ? -20.061 8.293 9.241 1.00 95.88 191 ASP A C 1
ATOM 1432 O O . ASP A 1 191 ? -20.832 7.392 8.896 1.00 95.88 191 ASP A O 1
ATOM 1436 N N . ALA A 1 192 ? -18.794 8.344 8.827 1.00 95.75 192 ALA A N 1
ATOM 1437 C CA . ALA A 1 192 ? -18.174 7.322 7.993 1.00 95.75 192 ALA A CA 1
ATOM 1438 C C . ALA A 1 192 ? -17.381 6.284 8.812 1.00 95.75 192 ALA A C 1
ATOM 1440 O O . ALA A 1 192 ? -16.628 5.502 8.224 1.00 95.75 192 ALA A O 1
ATOM 1441 N N . THR A 1 193 ? -17.555 6.248 10.141 1.00 95.31 193 THR A N 1
ATOM 1442 C CA . THR A 1 193 ? -16.900 5.278 11.032 1.00 95.31 193 THR A CA 1
ATOM 1443 C C . THR A 1 193 ? -17.162 3.842 10.566 1.00 95.31 193 THR A C 1
ATOM 1445 O O . THR A 1 193 ? -18.279 3.464 10.195 1.00 95.31 193 THR A O 1
ATOM 1448 N N . CYS A 1 194 ? -16.114 3.018 10.569 1.00 95.31 194 CYS A N 1
ATOM 1449 C CA . CYS A 1 194 ? -16.212 1.597 10.264 1.00 95.31 194 CYS A CA 1
ATOM 1450 C C . CYS A 1 194 ? -17.143 0.906 11.280 1.00 95.31 194 CYS A C 1
ATOM 1452 O O . CYS A 1 194 ? -16.953 1.099 12.478 1.00 95.31 194 CYS A O 1
ATOM 1454 N N . PRO A 1 195 ? -18.087 0.043 10.857 1.00 93.06 195 PRO A N 1
ATOM 1455 C CA . PRO A 1 195 ? -18.980 -0.655 11.787 1.00 93.06 195 PRO A CA 1
ATOM 1456 C C . PRO A 1 195 ? -18.266 -1.427 12.901 1.00 93.06 195 PRO A C 1
ATOM 1458 O O . PRO A 1 195 ? -18.726 -1.396 14.034 1.00 93.06 195 PRO A O 1
ATOM 1461 N N . LEU A 1 196 ? -17.120 -2.050 12.603 1.00 93.19 196 LEU A N 1
ATOM 1462 C CA . LEU A 1 196 ? -16.327 -2.772 13.607 1.00 93.19 196 LEU A CA 1
ATOM 1463 C C . LEU A 1 196 ? -15.671 -1.824 14.622 1.00 93.19 196 LEU A C 1
ATOM 1465 O O . LEU A 1 196 ? -15.524 -2.174 15.786 1.00 93.19 196 LEU A O 1
ATOM 1469 N N . VAL A 1 197 ? -15.314 -0.600 14.206 1.00 95.06 197 VAL A N 1
ATOM 1470 C CA . VAL A 1 197 ? -14.862 0.447 15.140 1.00 95.06 197 VAL A CA 1
ATOM 1471 C C . VAL A 1 197 ? -16.030 0.860 16.033 1.00 95.06 197 VAL A C 1
ATOM 1473 O O . VAL A 1 197 ? -15.877 0.938 17.246 1.00 95.06 197 VAL A O 1
ATOM 1476 N N . THR A 1 198 ? -17.214 1.095 15.457 1.00 94.25 198 THR A N 1
ATOM 1477 C CA . THR A 1 198 ? -18.420 1.440 16.225 1.00 94.25 198 THR A CA 1
ATOM 1478 C C . THR A 1 198 ? -18.768 0.369 17.260 1.00 94.25 198 THR A C 1
ATOM 1480 O O . THR A 1 198 ? -19.122 0.710 18.386 1.00 94.25 198 THR A O 1
ATOM 1483 N N . GLU A 1 199 ? -18.651 -0.909 16.900 1.00 93.06 199 GLU A N 1
ATOM 1484 C CA . GLU A 1 199 ? -18.889 -2.032 17.807 1.00 93.06 199 GLU A CA 1
ATOM 1485 C C . GLU A 1 199 ? -17.889 -2.049 18.969 1.00 93.06 199 GLU A C 1
ATOM 1487 O O . GLU A 1 199 ? -18.316 -2.018 20.125 1.00 93.06 199 GLU A O 1
ATOM 1492 N N . ALA A 1 200 ? -16.587 -1.966 18.677 1.00 94.50 200 ALA A N 1
ATOM 1493 C CA . ALA A 1 200 ? -15.537 -1.937 19.694 1.00 94.50 200 ALA A CA 1
ATOM 1494 C C . ALA A 1 200 ? -15.662 -0.730 20.649 1.00 94.50 200 ALA A C 1
ATOM 1496 O O . ALA A 1 200 ? -15.538 -0.878 21.866 1.00 94.50 200 ALA A O 1
ATOM 1497 N N . LEU A 1 201 ? -15.975 0.465 20.127 1.00 94.94 201 LEU A N 1
ATOM 1498 C CA . LEU A 1 201 ? -16.237 1.656 20.950 1.00 94.94 201 LEU A CA 1
ATOM 1499 C C . LEU A 1 201 ? -17.497 1.491 21.814 1.00 94.94 201 LEU A C 1
ATOM 1501 O O . LEU A 1 201 ? -17.538 1.945 22.960 1.00 94.94 201 LEU A O 1
ATOM 1505 N N . GLY A 1 202 ? -18.525 0.824 21.282 1.00 94.12 202 GLY A N 1
ATOM 1506 C CA . GLY A 1 202 ? -19.742 0.495 22.017 1.00 94.12 202 GLY A CA 1
ATOM 1507 C C . GLY A 1 202 ? -19.484 -0.475 23.171 1.00 94.12 202 GLY A C 1
ATOM 1508 O O . GLY A 1 202 ? -20.014 -0.279 24.263 1.00 94.12 202 GLY A O 1
ATOM 1509 N N . GLU A 1 203 ? -18.656 -1.497 22.966 1.00 94.38 203 GLU A N 1
ATOM 1510 C CA . GLU A 1 203 ? -18.243 -2.424 24.024 1.00 94.38 203 GLU A CA 1
ATOM 1511 C C . GLU A 1 203 ? -17.414 -1.743 25.106 1.00 94.38 203 GLU A C 1
ATOM 1513 O O . GLU A 1 203 ? -17.737 -1.888 26.287 1.00 94.38 203 GLU A O 1
ATOM 1518 N N . LEU A 1 204 ? -16.417 -0.943 24.710 1.00 95.81 204 LEU A N 1
ATOM 1519 C CA . LEU A 1 204 ? -15.627 -0.124 25.631 1.00 95.81 204 LEU A CA 1
ATOM 1520 C C . LEU A 1 204 ? -16.561 0.694 26.524 1.00 95.81 204 LEU A C 1
ATOM 1522 O O . LEU A 1 204 ? -16.458 0.638 27.750 1.00 95.81 204 LEU A O 1
ATOM 1526 N N . ARG A 1 205 ? -17.533 1.389 25.918 1.00 94.94 205 ARG A N 1
ATOM 1527 C CA . ARG A 1 205 ? -18.486 2.209 26.665 1.00 94.94 205 ARG A CA 1
ATOM 1528 C C . ARG A 1 205 ? -19.331 1.387 27.636 1.00 94.94 205 ARG A C 1
ATOM 1530 O O . ARG A 1 205 ? -19.485 1.799 28.778 1.00 94.94 205 ARG A O 1
ATOM 1537 N N . ARG A 1 206 ? -19.840 0.220 27.223 1.00 95.12 206 ARG A N 1
ATOM 1538 C CA . ARG A 1 206 ? -20.620 -0.669 28.106 1.00 95.12 206 ARG A CA 1
ATOM 1539 C C . ARG A 1 206 ? -19.807 -1.159 29.303 1.00 95.12 206 ARG A C 1
ATOM 1541 O O . ARG A 1 206 ? -20.369 -1.323 30.383 1.00 95.12 206 ARG A O 1
ATOM 1548 N N . PHE A 1 207 ? -18.515 -1.426 29.123 1.00 96.31 207 PHE A N 1
ATOM 1549 C CA . PHE A 1 207 ? -17.639 -1.823 30.224 1.00 96.31 207 PHE A CA 1
ATOM 1550 C C . PHE A 1 207 ? -17.373 -0.663 31.188 1.00 96.31 207 PHE A C 1
ATOM 1552 O O . PHE A 1 207 ? -17.511 -0.855 32.397 1.00 96.31 207 PHE A O 1
ATOM 1559 N N . ALA A 1 208 ? -17.104 0.535 30.666 1.00 95.06 208 ALA A N 1
ATOM 1560 C CA . ALA A 1 208 ? -16.935 1.737 31.480 1.00 95.06 208 ALA A CA 1
ATOM 1561 C C . ALA A 1 208 ? -18.222 2.101 32.250 1.00 95.06 208 ALA A C 1
ATOM 1563 O O . ALA A 1 208 ? -18.187 2.280 33.461 1.00 95.06 208 ALA A O 1
ATOM 1564 N N . ASP A 1 209 ? -19.392 2.085 31.597 1.00 94.88 209 ASP A N 1
ATOM 1565 C CA . ASP A 1 209 ? -20.699 2.350 32.235 1.00 94.88 209 ASP A CA 1
ATOM 1566 C C . ASP A 1 209 ? -21.042 1.346 33.346 1.00 94.88 209 ASP A C 1
ATOM 1568 O O . ASP A 1 209 ? -21.824 1.629 34.255 1.00 94.88 209 ASP A O 1
ATOM 1572 N N . ARG A 1 210 ? -20.449 0.152 33.283 1.00 94.38 210 ARG A N 1
ATOM 1573 C CA . ARG A 1 210 ? -20.573 -0.890 34.301 1.00 94.38 210 ARG A CA 1
ATOM 1574 C C . ARG A 1 210 ? -19.624 -0.665 35.500 1.00 94.38 210 ARG A C 1
ATOM 1576 O O . ARG A 1 210 ? -19.760 -1.366 36.510 1.00 94.38 210 ARG A O 1
ATOM 1583 N N . GLY A 1 211 ? -18.720 0.311 35.417 1.00 94.75 211 GLY A N 1
ATOM 1584 C CA . GLY A 1 211 ? -17.736 0.667 36.441 1.00 94.75 211 GLY A CA 1
ATOM 1585 C C . GLY A 1 211 ? -16.451 -0.159 36.384 1.00 94.75 211 GLY A C 1
ATOM 1586 O O . GLY A 1 211 ? -15.798 -0.329 37.411 1.00 94.75 211 GLY A O 1
ATOM 1587 N N . ASP A 1 212 ? -16.126 -0.739 35.227 1.00 97.00 212 ASP A N 1
ATOM 1588 C CA . ASP A 1 212 ? -14.866 -1.450 35.026 1.00 97.00 212 ASP A CA 1
ATOM 1589 C C . ASP A 1 212 ? -13.799 -0.479 34.500 1.00 97.00 212 ASP A C 1
ATOM 1591 O O . ASP A 1 212 ? -14.089 0.331 33.620 1.00 97.00 212 ASP A O 1
ATOM 1595 N N . THR A 1 213 ? -12.547 -0.628 34.940 1.00 97.25 213 THR A N 1
ATOM 1596 C CA . THR A 1 213 ? -11.419 -0.019 34.218 1.00 97.25 213 THR A CA 1
ATOM 1597 C C . THR A 1 213 ? -11.177 -0.806 32.930 1.00 97.25 213 THR A C 1
ATOM 1599 O O . THR A 1 213 ? -11.058 -2.034 32.960 1.00 97.25 213 THR A O 1
ATOM 1602 N N . VAL A 1 214 ? -11.124 -0.125 31.788 1.00 98.00 214 VAL A N 1
ATOM 1603 C CA . VAL A 1 214 ? -11.036 -0.747 30.465 1.00 98.00 214 VAL A CA 1
ATOM 1604 C C . VAL A 1 214 ? -9.626 -0.627 29.896 1.00 98.00 214 VAL A C 1
ATOM 1606 O O . VAL A 1 214 ? -9.150 0.455 29.562 1.00 98.00 214 VAL A O 1
ATOM 1609 N N . VAL A 1 215 ? -8.961 -1.765 29.732 1.00 98.12 215 VAL A N 1
ATOM 1610 C CA . VAL A 1 215 ? -7.662 -1.855 29.067 1.00 98.12 215 VAL A CA 1
ATOM 1611 C C . VAL A 1 215 ? -7.867 -1.868 27.551 1.00 98.12 215 VAL A C 1
ATOM 1613 O O . VAL A 1 215 ? -8.479 -2.781 26.999 1.00 98.12 215 VAL A O 1
ATOM 1616 N N . ILE A 1 216 ? -7.350 -0.860 26.860 1.00 97.81 216 ILE A N 1
ATOM 1617 C CA . ILE A 1 216 ? -7.309 -0.809 25.399 1.00 97.81 216 ILE A CA 1
ATOM 1618 C C . ILE A 1 216 ? -6.015 -1.493 24.959 1.00 97.81 216 ILE A C 1
ATOM 1620 O O . ILE A 1 216 ? -4.926 -0.981 25.208 1.00 97.81 216 ILE A O 1
ATOM 1624 N N . VAL A 1 217 ? -6.134 -2.646 24.307 1.00 97.31 217 VAL A N 1
ATOM 1625 C CA . VAL A 1 217 ? -5.013 -3.348 23.671 1.00 97.31 217 VAL A CA 1
ATOM 1626 C C . VAL A 1 217 ? -4.876 -2.808 22.248 1.00 97.31 217 VAL A C 1
ATOM 1628 O O . VAL A 1 217 ? -5.710 -3.112 21.394 1.00 97.31 217 VAL A O 1
ATOM 1631 N N . GLY A 1 218 ? -3.875 -1.969 21.990 1.00 94.44 218 GLY A N 1
ATOM 1632 C CA . GLY A 1 218 ? -3.743 -1.248 20.718 1.00 94.44 218 GLY A CA 1
ATOM 1633 C C . GLY A 1 218 ? -2.424 -0.494 20.601 1.00 94.44 218 GLY A C 1
ATOM 1634 O O . GLY A 1 218 ? -1.594 -0.582 21.494 1.00 94.44 218 GLY A O 1
ATOM 1635 N N . ARG A 1 219 ? -2.221 0.247 19.509 1.00 91.44 219 ARG A N 1
ATOM 1636 C CA . ARG A 1 219 ? -1.004 1.038 19.264 1.00 91.44 219 ARG A CA 1
ATOM 1637 C C . ARG A 1 219 ? -1.277 2.530 19.439 1.00 91.44 219 ARG A C 1
ATOM 1639 O O . ARG A 1 219 ? -2.237 3.071 18.896 1.00 91.44 219 ARG A O 1
ATOM 1646 N N . ARG A 1 220 ? -0.400 3.228 20.154 1.00 90.31 220 ARG A N 1
ATOM 1647 C CA . ARG A 1 220 ? -0.484 4.665 20.453 1.00 90.31 220 ARG A CA 1
ATOM 1648 C C . ARG A 1 220 ? -0.353 5.533 19.206 1.00 90.31 220 ARG A C 1
ATOM 1650 O O . ARG A 1 220 ? -0.871 6.645 19.188 1.00 90.31 220 ARG A O 1
ATOM 1657 N N . ASP A 1 221 ? 0.337 5.051 18.180 1.00 85.31 221 ASP A N 1
ATOM 1658 C CA . ASP A 1 221 ? 0.539 5.767 16.920 1.00 85.31 221 ASP A CA 1
ATOM 1659 C C . ASP A 1 221 ? -0.554 5.490 15.872 1.00 85.31 221 ASP A C 1
ATOM 1661 O O . ASP A 1 221 ? -0.569 6.116 14.806 1.00 85.31 221 ASP A O 1
ATOM 1665 N N . HIS A 1 222 ? -1.499 4.588 16.156 1.00 85.44 222 HIS A N 1
ATOM 1666 C CA . HIS A 1 222 ? -2.553 4.251 15.214 1.00 85.44 222 HIS A CA 1
ATOM 1667 C C . HIS A 1 222 ? -3.722 5.245 15.285 1.00 85.44 222 HIS A C 1
ATOM 1669 O O . HIS A 1 222 ? -4.169 5.677 16.344 1.00 85.44 222 HIS A O 1
ATOM 1675 N N . ARG A 1 223 ? -4.263 5.611 14.115 1.00 84.12 223 ARG A N 1
ATOM 1676 C CA . ARG A 1 223 ? -5.247 6.704 13.970 1.00 84.12 223 ARG A CA 1
ATOM 1677 C C . ARG A 1 223 ? -6.552 6.490 14.738 1.00 84.12 223 ARG A C 1
ATOM 1679 O O . ARG A 1 223 ? -7.246 7.458 15.031 1.00 84.12 223 ARG A O 1
ATOM 1686 N N . ALA A 1 224 ? -6.912 5.240 15.025 1.00 87.31 224 ALA A N 1
ATOM 1687 C CA . ALA A 1 224 ? -8.131 4.932 15.764 1.00 87.31 224 ALA A CA 1
ATOM 1688 C C . ALA A 1 224 ? -7.992 5.168 17.267 1.00 87.31 224 ALA A C 1
ATOM 1690 O O . ALA A 1 224 ? -9.008 5.394 17.922 1.00 87.31 224 ALA A O 1
ATOM 1691 N N . ILE A 1 225 ? -6.772 5.183 17.813 1.00 91.75 225 ILE A N 1
ATOM 1692 C CA . ILE A 1 225 ? -6.576 5.143 19.260 1.00 91.75 225 ILE A CA 1
ATOM 1693 C C . ILE A 1 225 ? -7.178 6.344 19.991 1.00 91.75 225 ILE A C 1
ATOM 1695 O O . ILE A 1 225 ? -7.730 6.177 21.076 1.00 91.75 225 ILE A O 1
ATOM 1699 N N . GLY A 1 226 ? -7.174 7.529 19.367 1.00 91.25 226 GLY A N 1
ATOM 1700 C CA . GLY A 1 226 ? -7.802 8.729 19.927 1.00 91.25 226 GLY A CA 1
ATOM 1701 C C . GLY A 1 226 ? -9.307 8.560 20.155 1.00 91.25 226 GLY A C 1
ATOM 1702 O O . GLY A 1 226 ? -9.844 9.055 21.143 1.00 91.25 226 GLY A O 1
ATOM 1703 N N . SER A 1 227 ? -9.991 7.807 19.290 1.00 92.88 227 SER A N 1
ATOM 1704 C CA . SER A 1 227 ? -11.411 7.487 19.464 1.00 92.88 227 SER A CA 1
ATOM 1705 C C . SER A 1 227 ? -11.643 6.567 20.661 1.00 92.88 227 SER A C 1
ATOM 1707 O O . SER A 1 227 ? -12.628 6.742 21.367 1.00 92.88 227 SER A O 1
ATOM 1709 N N . PHE A 1 228 ? -10.741 5.609 20.905 1.00 95.00 228 PHE A N 1
ATOM 1710 C CA . PHE A 1 228 ? -10.842 4.670 22.027 1.00 95.00 228 PHE A CA 1
ATOM 1711 C C . PHE A 1 228 ? -10.564 5.365 23.363 1.00 95.00 228 PHE A C 1
ATOM 1713 O O . PHE A 1 228 ? -11.390 5.296 24.272 1.00 95.00 228 PHE A O 1
ATOM 1720 N N . THR A 1 229 ? -9.446 6.083 23.481 1.00 93.81 229 THR A N 1
ATOM 1721 C CA . THR A 1 229 ? -9.097 6.810 24.715 1.00 93.81 229 THR A CA 1
ATOM 1722 C C . THR A 1 229 ? -10.078 7.950 24.995 1.00 93.81 229 THR A C 1
ATOM 1724 O O . THR A 1 229 ? -10.414 8.220 26.142 1.00 93.81 229 THR A O 1
ATOM 1727 N N . GLY A 1 230 ? -10.627 8.571 23.947 1.00 93.12 230 GLY A N 1
ATOM 1728 C CA . GLY A 1 230 ? -11.671 9.591 24.036 1.00 93.12 230 GLY A CA 1
ATOM 1729 C C . GLY A 1 230 ? -13.085 9.069 24.333 1.00 93.12 230 GLY A C 1
ATOM 1730 O O . GLY A 1 230 ? -14.010 9.879 24.436 1.00 93.12 230 GLY A O 1
ATOM 1731 N N . GLN A 1 231 ? -13.284 7.750 24.433 1.00 93.81 231 GLN A N 1
ATOM 1732 C CA . GLN A 1 231 ? -14.596 7.135 24.673 1.00 93.81 231 GLN A CA 1
ATOM 1733 C C . GLN A 1 231 ? -14.951 7.051 26.167 1.00 93.81 231 GLN A C 1
ATOM 1735 O O . GLN A 1 231 ? -16.122 7.159 26.536 1.00 93.81 231 GLN A O 1
ATOM 1740 N N . ALA A 1 232 ? -13.952 6.851 27.027 1.00 92.50 232 ALA A N 1
ATOM 1741 C CA . ALA A 1 232 ? -14.082 6.902 28.485 1.00 92.50 232 ALA A CA 1
ATOM 1742 C C . ALA A 1 232 ? -12.714 7.260 29.106 1.00 92.50 232 ALA A C 1
ATOM 1744 O O . ALA A 1 232 ? -12.024 6.378 29.618 1.00 92.50 232 ALA A O 1
ATOM 1745 N N . PRO A 1 233 ? -12.278 8.532 29.010 1.00 90.25 233 PRO A N 1
ATOM 1746 C CA . PRO A 1 233 ? -10.911 8.930 29.362 1.00 90.25 233 PRO A CA 1
ATOM 1747 C C . PRO A 1 233 ? -10.515 8.609 30.805 1.00 90.25 233 PRO A C 1
ATOM 1749 O O . PRO A 1 233 ? -9.381 8.213 31.049 1.00 90.25 233 PRO A O 1
ATOM 1752 N N . ASP A 1 234 ? -11.457 8.735 31.741 1.00 92.75 234 ASP A N 1
ATOM 1753 C CA . ASP A 1 234 ? -11.215 8.503 33.170 1.00 92.75 234 ASP A CA 1
ATOM 1754 C C . ASP A 1 234 ? -11.179 7.009 33.538 1.00 92.75 234 ASP A C 1
ATOM 1756 O O . ASP A 1 234 ? -10.665 6.639 34.592 1.00 92.75 234 ASP A O 1
ATOM 1760 N N . ASP A 1 235 ? -11.690 6.146 32.655 1.00 94.31 235 ASP A N 1
ATOM 1761 C CA . ASP A 1 235 ? -11.865 4.713 32.903 1.00 94.31 235 ASP A CA 1
ATOM 1762 C C . ASP A 1 235 ? -11.006 3.839 31.978 1.00 94.31 235 ASP A C 1
ATOM 1764 O O . ASP A 1 235 ? -11.140 2.617 32.008 1.00 94.31 235 ASP A O 1
ATOM 1768 N N . THR A 1 236 ? -10.145 4.415 31.130 1.00 95.62 236 THR A N 1
ATOM 1769 C CA . THR A 1 236 ? -9.380 3.660 30.120 1.00 95.62 236 THR A CA 1
ATOM 1770 C C . THR A 1 236 ? -7.870 3.743 30.306 1.00 95.62 236 THR A C 1
ATOM 1772 O O . THR A 1 236 ? -7.322 4.769 30.697 1.00 95.62 236 THR A O 1
ATOM 1775 N N . VAL A 1 237 ? -7.176 2.649 29.977 1.00 96.38 237 VAL A N 1
ATOM 1776 C CA . VAL A 1 237 ? -5.706 2.574 29.975 1.00 96.38 237 VAL A CA 1
ATOM 1777 C C . VAL A 1 237 ? -5.232 1.864 28.712 1.00 96.38 237 VAL A C 1
ATOM 1779 O O . VAL A 1 237 ? -5.715 0.783 28.395 1.00 96.38 237 VAL A O 1
ATOM 1782 N N . LEU A 1 238 ? -4.286 2.461 27.986 1.00 97.06 238 LEU A N 1
ATOM 1783 C CA . LEU A 1 238 ? -3.694 1.881 26.777 1.00 97.06 238 LEU A CA 1
ATOM 1784 C C . LEU A 1 238 ? -2.496 0.989 27.116 1.00 97.06 238 LEU A C 1
ATOM 1786 O O . LEU A 1 238 ? -1.603 1.421 27.844 1.00 97.06 238 LEU A O 1
ATOM 1790 N N . VAL A 1 239 ? -2.445 -0.198 26.514 1.00 97.38 239 VAL A N 1
ATOM 1791 C CA . VAL A 1 239 ? -1.255 -1.058 26.468 1.00 97.38 239 VAL A CA 1
ATOM 1792 C C . VAL A 1 239 ? -0.928 -1.449 25.031 1.00 97.38 239 VAL A C 1
ATOM 1794 O O . VAL A 1 239 ? -1.811 -1.859 24.277 1.00 97.38 239 VAL A O 1
ATOM 1797 N N . GLU A 1 240 ? 0.349 -1.355 24.669 1.00 95.56 240 GLU A N 1
ATOM 1798 C CA . GLU A 1 240 ? 0.855 -1.674 23.329 1.00 95.56 240 GLU A CA 1
ATOM 1799 C C . GLU A 1 240 ? 1.708 -2.944 23.315 1.00 95.56 240 GLU A C 1
ATOM 1801 O O . GLU A 1 240 ? 1.910 -3.554 22.268 1.00 95.56 240 GLU A O 1
ATOM 1806 N N . ASN A 1 241 ? 2.250 -3.341 24.467 1.00 96.44 241 ASN A N 1
ATOM 1807 C CA . ASN A 1 241 ? 3.206 -4.438 24.572 1.00 96.44 241 ASN A CA 1
ATOM 1808 C C . ASN A 1 241 ? 3.153 -5.129 25.955 1.00 96.44 241 ASN A C 1
ATOM 1810 O O . ASN A 1 241 ? 2.457 -4.699 26.874 1.00 96.44 241 ASN A O 1
ATOM 1814 N N . GLU A 1 242 ? 3.902 -6.223 26.115 1.00 96.56 242 GLU A N 1
ATOM 1815 C CA . GLU A 1 242 ? 3.946 -6.987 27.371 1.00 96.56 242 GLU A CA 1
ATOM 1816 C C . GLU A 1 242 ? 4.642 -6.249 28.532 1.00 96.56 242 GLU A C 1
ATOM 1818 O O . GLU A 1 242 ? 4.385 -6.570 29.692 1.00 96.56 242 GLU A O 1
ATOM 1823 N N . GLU A 1 243 ? 5.525 -5.282 28.259 1.00 96.62 243 GLU A N 1
ATOM 1824 C CA . GLU A 1 243 ? 6.146 -4.436 29.293 1.00 96.62 243 GLU A CA 1
ATOM 1825 C C . GLU A 1 243 ? 5.111 -3.496 29.920 1.00 96.62 243 GLU A C 1
ATOM 1827 O O . GLU A 1 243 ? 5.017 -3.428 31.145 1.00 96.62 243 GLU A O 1
ATOM 1832 N N . ASP A 1 244 ? 4.260 -2.868 29.103 1.00 96.75 244 ASP A N 1
ATOM 1833 C CA . ASP A 1 244 ? 3.150 -2.045 29.595 1.00 96.75 244 ASP A CA 1
ATOM 1834 C C . ASP A 1 244 ? 2.272 -2.864 30.553 1.00 96.75 244 ASP A C 1
ATOM 1836 O O . ASP A 1 244 ? 1.981 -2.430 31.666 1.00 96.75 244 ASP A O 1
ATOM 1840 N N . ILE A 1 245 ? 1.932 -4.100 30.163 1.00 97.06 245 ILE A N 1
ATOM 1841 C CA . ILE A 1 245 ? 1.134 -5.029 30.977 1.00 97.06 245 ILE A CA 1
ATOM 1842 C C . ILE A 1 245 ? 1.842 -5.385 32.289 1.00 97.06 245 ILE A C 1
ATOM 1844 O O . ILE A 1 245 ? 1.193 -5.455 33.334 1.00 97.06 245 ILE A O 1
ATOM 1848 N N . ARG A 1 246 ? 3.162 -5.607 32.271 1.00 95.44 246 ARG A N 1
ATOM 1849 C CA . ARG A 1 246 ? 3.937 -5.912 33.487 1.00 95.44 246 ARG A CA 1
ATOM 1850 C C . ARG A 1 246 ? 3.915 -4.769 34.498 1.00 95.44 246 ARG A C 1
ATOM 1852 O O . ARG A 1 246 ? 3.928 -5.041 35.700 1.00 95.44 246 ARG A O 1
ATOM 1859 N N . HIS A 1 247 ? 3.853 -3.531 34.020 1.00 94.88 247 HIS A N 1
ATOM 1860 C CA . HIS A 1 247 ? 3.821 -2.329 34.847 1.00 94.88 247 HIS A CA 1
ATOM 1861 C C . HIS A 1 247 ? 2.413 -1.818 35.185 1.00 94.88 247 HIS A C 1
ATOM 1863 O O . HIS A 1 247 ? 2.302 -0.866 35.956 1.00 94.88 247 HIS A O 1
ATOM 1869 N N . LEU A 1 248 ? 1.346 -2.451 34.681 1.00 94.12 248 LEU A N 1
ATOM 1870 C CA . LEU A 1 248 ? -0.028 -2.080 35.026 1.00 94.12 248 LEU A CA 1
ATOM 1871 C C . LEU A 1 248 ? -0.301 -2.233 36.526 1.00 94.12 248 LEU A C 1
ATOM 1873 O O . LEU A 1 248 ? -0.069 -3.298 37.105 1.00 94.12 248 LEU A O 1
ATOM 1877 N N . ASP A 1 249 ? -0.878 -1.197 37.127 1.00 93.94 249 ASP A N 1
ATOM 1878 C CA . ASP A 1 249 ? -1.437 -1.214 38.477 1.00 93.94 249 ASP A CA 1
ATOM 1879 C C . ASP A 1 249 ? -2.891 -0.740 38.400 1.00 93.94 249 ASP A C 1
ATOM 1881 O O . ASP A 1 249 ? -3.169 0.444 38.229 1.00 93.94 249 ASP A O 1
ATOM 1885 N N . LEU A 1 250 ? -3.814 -1.702 38.406 1.00 93.56 250 LEU A N 1
ATOM 1886 C CA . LEU A 1 250 ? -5.237 -1.518 38.121 1.00 93.56 250 LEU A CA 1
ATOM 1887 C C . LEU A 1 250 ? -6.061 -2.275 39.169 1.00 93.56 250 LEU A C 1
ATOM 1889 O O . LEU A 1 250 ? -5.568 -3.265 39.723 1.00 93.56 250 LEU A O 1
ATOM 1893 N N . PRO A 1 251 ? -7.317 -1.864 39.426 1.00 88.94 251 PRO A N 1
ATOM 1894 C CA . PRO A 1 251 ? -8.218 -2.602 40.310 1.00 88.94 251 PRO A CA 1
ATOM 1895 C C . PRO A 1 251 ? -8.485 -4.027 39.796 1.00 88.94 251 PRO A C 1
ATOM 1897 O O . PRO A 1 251 ? -8.217 -4.351 38.645 1.00 88.94 251 PRO A O 1
ATOM 1900 N N . GLU A 1 252 ? -9.074 -4.896 40.625 1.00 84.19 252 GLU A N 1
ATOM 1901 C CA . GLU A 1 252 ? -9.376 -6.281 40.210 1.00 84.19 252 GLU A CA 1
ATOM 1902 C C . GLU A 1 252 ? -10.402 -6.363 39.069 1.00 84.19 252 GLU A C 1
ATOM 1904 O O . GLU A 1 252 ? -10.379 -7.286 38.252 1.00 84.19 252 GLU A O 1
ATOM 1909 N N . ARG A 1 253 ? -11.332 -5.404 39.019 1.00 92.88 253 ARG A N 1
ATOM 1910 C CA . ARG A 1 253 ? -12.445 -5.405 38.072 1.00 92.88 253 ARG A CA 1
ATOM 1911 C C . ARG A 1 253 ? -12.075 -4.643 36.805 1.00 92.88 253 ARG A C 1
ATOM 1913 O O . ARG A 1 253 ? -12.434 -3.478 36.642 1.00 92.88 253 ARG A O 1
ATOM 1920 N N . ILE A 1 254 ? -11.385 -5.339 35.908 1.00 96.94 254 ILE A N 1
ATOM 1921 C CA . ILE A 1 254 ? -11.043 -4.812 34.588 1.00 96.94 254 ILE A CA 1
ATOM 1922 C C . ILE A 1 254 ? -11.808 -5.511 33.469 1.00 96.94 254 ILE A C 1
ATOM 1924 O O . ILE A 1 254 ? -12.113 -6.708 33.528 1.00 96.94 254 ILE A O 1
ATOM 1928 N N . SER A 1 255 ? -12.053 -4.753 32.411 1.00 97.88 255 SER A N 1
ATOM 1929 C CA . SER A 1 255 ? -12.369 -5.296 31.096 1.00 97.88 255 SER A CA 1
ATOM 1930 C C . SER A 1 255 ? -11.300 -4.877 30.092 1.00 97.88 255 SER A C 1
ATOM 1932 O O . SER A 1 255 ? -10.472 -4.022 30.388 1.00 97.88 255 SER A O 1
ATOM 1934 N N . TYR A 1 256 ? -11.296 -5.465 28.904 1.00 97.44 256 TYR A N 1
ATOM 1935 C CA . TYR A 1 256 ? -10.431 -5.045 27.814 1.00 97.44 256 TYR A CA 1
ATOM 1936 C C . TYR A 1 256 ? -11.186 -4.988 26.492 1.00 97.44 256 TYR A C 1
ATOM 1938 O O . TYR A 1 256 ? -12.182 -5.687 26.294 1.00 97.44 256 TYR A O 1
ATOM 1946 N N . VAL A 1 257 ? -10.673 -4.171 25.580 1.00 97.06 257 VAL A N 1
ATOM 1947 C CA . VAL A 1 257 ? -11.056 -4.144 24.166 1.00 97.06 257 VAL A CA 1
ATOM 1948 C C . VAL A 1 257 ? -9.799 -4.170 23.306 1.00 97.06 257 VAL A C 1
ATOM 1950 O O . VAL A 1 257 ? -8.722 -3.785 23.760 1.00 97.06 257 VAL A O 1
ATOM 1953 N N . VAL A 1 258 ? -9.934 -4.633 22.067 1.00 95.81 258 VAL A N 1
ATOM 1954 C CA . VAL A 1 258 ? -8.839 -4.665 21.094 1.00 95.81 258 VAL A CA 1
ATOM 1955 C C . VAL A 1 258 ? -9.064 -3.565 20.067 1.00 95.81 258 VAL A C 1
ATOM 1957 O O . VAL A 1 258 ? -10.164 -3.419 19.531 1.00 95.81 258 VAL A O 1
ATOM 1960 N N . GLU A 1 259 ? -8.024 -2.790 19.783 1.00 93.88 259 GLU A N 1
ATOM 1961 C CA . GLU A 1 259 ? -8.057 -1.793 18.727 1.00 93.88 259 GLU A CA 1
ATOM 1962 C C . GLU A 1 259 ? -8.264 -2.453 17.358 1.00 93.88 259 GLU A C 1
ATOM 1964 O O . GLU A 1 259 ? -7.521 -3.338 16.924 1.00 93.88 259 GLU A O 1
ATOM 1969 N N . THR A 1 260 ? -9.240 -1.944 16.611 1.00 89.00 260 THR A N 1
ATOM 1970 C CA . THR A 1 260 ? -9.451 -2.332 15.218 1.00 89.00 260 THR A CA 1
ATOM 1971 C C . THR A 1 260 ? -8.301 -1.809 14.351 1.00 89.00 260 THR A C 1
ATOM 1973 O O . THR A 1 260 ? -8.242 -0.618 14.040 1.00 89.00 260 THR A O 1
ATOM 1976 N N . GLY A 1 261 ? -7.391 -2.696 13.953 1.00 86.88 261 GLY A N 1
ATOM 1977 C CA . GLY A 1 261 ? -6.187 -2.348 13.188 1.00 86.88 261 GLY A CA 1
ATOM 1978 C C . GLY A 1 261 ? -4.925 -3.043 13.696 1.00 86.88 261 GLY A C 1
ATOM 1979 O O . GLY A 1 261 ? -3.955 -3.141 12.948 1.00 86.88 261 GLY A O 1
ATOM 1980 N N . MET A 1 262 ? -4.951 -3.571 14.922 1.00 90.94 262 MET A N 1
ATOM 1981 C CA . MET A 1 262 ? -3.943 -4.510 15.411 1.00 90.94 262 MET A CA 1
ATOM 1982 C C . MET A 1 262 ? -4.187 -5.903 14.810 1.00 90.94 262 MET A C 1
ATOM 1984 O O . MET A 1 262 ? -5.334 -6.310 14.615 1.00 90.94 262 MET A O 1
ATOM 1988 N N . ALA A 1 263 ? -3.118 -6.643 14.504 1.00 90.94 263 ALA A N 1
ATOM 1989 C CA . ALA A 1 263 ? -3.247 -8.028 14.060 1.00 90.94 263 ALA A CA 1
ATOM 1990 C C . ALA A 1 263 ? -3.831 -8.895 15.190 1.00 90.94 263 ALA A C 1
ATOM 1992 O O . ALA A 1 263 ? -3.384 -8.822 16.335 1.00 90.94 263 ALA A O 1
ATOM 1993 N N . ALA A 1 264 ? -4.800 -9.752 14.869 1.00 92.88 264 ALA A N 1
ATOM 1994 C CA . ALA A 1 264 ? -5.503 -10.584 15.847 1.00 92.88 264 ALA A CA 1
ATOM 1995 C C . ALA A 1 264 ? -4.551 -11.474 16.666 1.00 92.88 264 ALA A C 1
ATOM 1997 O O . ALA A 1 264 ? -4.724 -11.601 17.874 1.00 92.88 264 ALA A O 1
ATOM 1998 N N . ASP A 1 265 ? -3.508 -12.030 16.043 1.00 91.12 265 ASP A N 1
ATOM 1999 C CA . ASP A 1 265 ? -2.514 -12.857 16.741 1.00 91.12 265 ASP A CA 1
ATOM 2000 C C . ASP A 1 265 ? -1.658 -12.050 17.720 1.00 91.12 265 ASP A C 1
ATOM 2002 O O . ASP A 1 265 ? -1.237 -12.558 18.758 1.00 91.12 265 ASP A O 1
ATOM 2006 N N . GLU A 1 266 ? -1.376 -10.788 17.397 1.00 92.88 266 GLU A N 1
ATOM 2007 C CA . GLU A 1 266 ? -0.675 -9.876 18.298 1.00 92.88 266 GLU A CA 1
ATOM 2008 C C . GLU A 1 266 ? -1.557 -9.505 19.486 1.00 92.88 266 GLU A C 1
ATOM 2010 O O . GLU A 1 266 ? -1.138 -9.670 20.634 1.00 92.88 266 GLU A O 1
ATOM 2015 N N . ALA A 1 267 ? -2.809 -9.135 19.219 1.00 94.31 267 ALA A N 1
ATOM 2016 C CA . ALA A 1 267 ? -3.796 -8.887 20.256 1.00 94.31 267 ALA A CA 1
ATOM 2017 C C . ALA A 1 267 ? -3.985 -10.115 21.162 1.00 94.31 267 ALA A C 1
ATOM 2019 O O . ALA A 1 267 ? -3.989 -9.981 22.382 1.00 94.31 267 ALA A O 1
ATOM 2020 N N . ALA A 1 268 ? -4.065 -11.326 20.601 1.00 94.94 268 ALA A N 1
ATOM 2021 C CA . ALA A 1 268 ? -4.212 -12.563 21.365 1.00 94.94 268 ALA A CA 1
ATOM 2022 C C . ALA A 1 268 ? -3.036 -12.813 22.325 1.00 94.94 268 ALA A C 1
ATOM 2024 O O . ALA A 1 268 ? -3.257 -13.251 23.460 1.00 94.94 268 ALA A O 1
ATOM 2025 N N . ARG A 1 269 ? -1.796 -12.505 21.914 1.00 96.62 269 ARG A N 1
ATOM 2026 C CA . ARG A 1 269 ? -0.619 -12.591 22.798 1.00 96.62 269 ARG A CA 1
ATOM 2027 C C . ARG A 1 269 ? -0.726 -11.610 23.963 1.00 96.62 269 ARG A C 1
ATOM 2029 O O . ARG A 1 269 ? -0.592 -12.023 25.115 1.00 96.62 269 ARG A O 1
ATOM 2036 N N . LEU A 1 270 ? -1.057 -10.349 23.686 1.00 97.19 270 LEU A N 1
ATOM 2037 C CA . LEU A 1 270 ? -1.214 -9.325 24.725 1.00 97.19 270 LEU A CA 1
ATOM 2038 C C . LEU A 1 270 ? -2.381 -9.635 25.667 1.00 97.19 270 LEU A C 1
ATOM 2040 O O . LEU A 1 270 ? -2.236 -9.533 26.881 1.00 97.19 270 LEU A O 1
ATOM 2044 N N . VAL A 1 271 ? -3.511 -10.109 25.142 1.00 96.81 271 VAL A N 1
ATOM 2045 C CA . VAL A 1 271 ? -4.655 -10.564 25.945 1.00 96.81 271 VAL A CA 1
ATOM 2046 C C . VAL A 1 271 ? -4.275 -11.754 26.829 1.00 96.81 271 VAL A C 1
ATOM 2048 O O . VAL A 1 271 ? -4.724 -11.836 27.973 1.00 96.81 271 VAL A O 1
ATOM 2051 N N . THR A 1 272 ? -3.429 -12.665 26.341 1.00 97.12 272 THR A N 1
ATOM 2052 C CA . THR A 1 272 ? -2.921 -13.792 27.139 1.00 97.12 272 THR A CA 1
ATOM 2053 C C . THR A 1 272 ? -2.063 -13.299 28.303 1.00 97.12 272 THR A C 1
ATOM 2055 O O . THR A 1 272 ? -2.299 -13.702 29.443 1.00 97.12 272 THR A O 1
ATOM 2058 N N . ALA A 1 273 ? -1.124 -12.382 28.052 1.00 97.56 273 ALA A N 1
ATOM 2059 C CA . ALA A 1 273 ? -0.310 -11.763 29.099 1.00 97.56 273 ALA A CA 1
ATOM 2060 C C . ALA A 1 273 ? -1.168 -10.971 30.103 1.00 97.56 273 ALA A C 1
ATOM 2062 O O . ALA A 1 273 ? -0.987 -11.094 31.317 1.00 97.56 273 ALA A O 1
ATOM 2063 N N . LEU A 1 274 ? -2.160 -10.220 29.612 1.00 97.31 274 LEU A N 1
ATOM 2064 C CA . LEU A 1 274 ? -3.093 -9.462 30.442 1.00 97.31 274 LEU A CA 1
ATOM 2065 C C . LEU A 1 274 ? -3.890 -10.388 31.364 1.00 97.31 274 LEU A C 1
ATOM 2067 O O . LEU A 1 274 ? -3.973 -10.125 32.558 1.00 97.31 274 LEU A O 1
ATOM 2071 N N . ARG A 1 275 ? -4.429 -11.496 30.841 1.00 96.31 275 ARG A N 1
ATOM 2072 C CA . ARG A 1 275 ? -5.182 -12.486 31.630 1.00 96.31 275 ARG A CA 1
ATOM 2073 C C . ARG A 1 275 ? -4.311 -13.254 32.619 1.00 96.31 275 ARG A C 1
ATOM 2075 O O . ARG A 1 275 ? -4.809 -13.649 33.667 1.00 96.31 275 ARG A O 1
ATOM 2082 N N . ALA A 1 276 ? -3.027 -13.447 32.327 1.00 95.94 276 ALA A N 1
ATOM 2083 C CA . ALA A 1 276 ? -2.099 -14.028 33.294 1.00 95.94 276 ALA A CA 1
ATOM 2084 C C . ALA A 1 276 ? -1.909 -13.115 34.519 1.00 95.94 276 ALA A C 1
ATOM 2086 O O . ALA A 1 276 ? -1.815 -13.610 35.641 1.00 95.94 276 ALA A O 1
ATOM 2087 N N . ARG A 1 277 ? -1.897 -11.789 34.317 1.00 95.19 277 ARG A N 1
ATOM 2088 C CA . ARG A 1 277 ? -1.817 -10.795 35.400 1.00 95.19 277 ARG A CA 1
ATOM 2089 C C . ARG A 1 277 ? -3.169 -10.526 36.071 1.00 95.19 277 ARG A C 1
ATOM 2091 O O . ARG A 1 277 ? -3.221 -10.384 37.288 1.00 95.19 277 ARG A O 1
ATOM 2098 N N . TYR A 1 278 ? -4.249 -10.499 35.292 1.00 96.50 278 TYR A N 1
ATOM 2099 C CA . TYR A 1 278 ? -5.620 -10.227 35.727 1.00 96.50 278 TYR A CA 1
ATOM 2100 C C . TYR A 1 278 ? -6.562 -11.363 35.281 1.00 96.50 278 TYR A C 1
ATOM 2102 O O . TYR A 1 278 ? -7.258 -11.234 34.270 1.00 96.50 278 TYR A O 1
ATOM 2110 N N . PRO A 1 279 ? -6.636 -12.484 36.026 1.00 95.00 279 PRO A N 1
ATOM 2111 C CA . PRO A 1 279 ? -7.393 -13.674 35.610 1.00 95.00 279 PRO A CA 1
ATOM 2112 C C . PRO A 1 279 ? -8.899 -13.459 35.418 1.00 95.00 279 PRO A C 1
ATOM 2114 O O . PRO A 1 279 ? -9.544 -14.220 34.699 1.00 95.00 279 PRO A O 1
ATOM 2117 N N . LEU A 1 280 ? -9.467 -12.428 36.051 1.00 94.38 280 LEU A N 1
ATOM 2118 C CA . LEU A 1 280 ? -10.885 -12.070 35.942 1.00 94.38 280 LEU A CA 1
ATOM 2119 C C . LEU A 1 280 ? -11.176 -11.060 34.820 1.00 94.38 280 LEU A C 1
ATOM 2121 O O . LEU A 1 280 ? -12.332 -10.663 34.660 1.00 94.38 280 LEU A O 1
ATOM 2125 N N . ALA A 1 281 ? -10.162 -10.658 34.042 1.00 96.06 281 ALA A N 1
ATOM 2126 C CA . ALA A 1 281 ? -10.314 -9.703 32.952 1.00 96.06 281 ALA A CA 1
ATOM 2127 C C . ALA A 1 281 ? -11.320 -10.202 31.906 1.00 96.06 281 ALA A C 1
ATOM 2129 O O . ALA A 1 281 ? -11.151 -11.260 31.282 1.00 96.06 281 ALA A O 1
ATOM 2130 N N . ARG A 1 282 ? -12.370 -9.407 31.690 1.00 94.75 282 ARG A N 1
ATOM 2131 C CA . ARG A 1 282 ? -13.415 -9.683 30.697 1.00 94.75 282 ARG A CA 1
ATOM 2132 C C . ARG A 1 282 ? -13.115 -8.939 29.407 1.00 94.75 282 ARG A C 1
ATOM 2134 O O . ARG A 1 282 ? -12.538 -7.868 29.431 1.00 94.75 282 ARG A O 1
ATOM 2141 N N . GLY A 1 283 ? -13.524 -9.484 28.278 1.00 94.25 283 GLY A N 1
ATOM 2142 C CA . GLY A 1 283 ? -13.387 -8.794 27.003 1.00 94.25 283 GLY A CA 1
ATOM 2143 C C . GLY A 1 283 ? -14.298 -9.414 25.962 1.00 94.25 283 GLY A C 1
ATOM 2144 O O . GLY A 1 283 ? -14.997 -10.386 26.278 1.00 94.25 283 GLY A O 1
ATOM 2145 N N . PRO A 1 284 ? -14.313 -8.849 24.751 1.00 90.69 284 PRO A N 1
ATOM 2146 C CA . PRO A 1 284 ? -15.153 -9.344 23.679 1.00 90.69 284 PRO A CA 1
ATOM 2147 C C . PRO A 1 284 ? -14.809 -10.771 23.283 1.00 90.69 284 PRO A C 1
ATOM 2149 O O . PRO A 1 284 ? -13.677 -11.241 23.444 1.00 90.69 284 PRO A O 1
ATOM 2152 N N . HIS A 1 285 ? -15.805 -11.451 22.720 1.00 89.19 285 HIS A N 1
ATOM 2153 C CA . HIS A 1 285 ? -15.563 -12.707 22.031 1.00 89.19 285 HIS A CA 1
ATOM 2154 C C . HIS A 1 285 ? -14.688 -12.441 20.789 1.00 89.19 285 HIS A C 1
ATOM 2156 O O . HIS A 1 285 ? -14.919 -11.438 20.109 1.00 89.19 285 HIS A O 1
ATOM 2162 N N . PRO A 1 286 ? -13.716 -13.311 20.453 1.00 89.19 286 PRO A N 1
ATOM 2163 C CA . PRO A 1 286 ? -12.869 -13.130 19.270 1.00 89.19 286 PRO A CA 1
ATOM 2164 C C . PRO A 1 286 ? -13.637 -12.977 17.949 1.00 89.19 286 PRO A C 1
ATOM 2166 O O . PRO A 1 286 ? -13.142 -12.333 17.031 1.00 89.19 286 PRO A O 1
ATOM 2169 N N . ASP A 1 287 ? -14.872 -13.485 17.865 1.00 88.19 287 ASP A N 1
ATOM 2170 C CA . ASP A 1 287 ? -15.736 -13.307 16.685 1.00 88.19 287 ASP A CA 1
ATOM 2171 C C . ASP A 1 287 ? -16.046 -11.833 16.365 1.00 88.19 287 ASP A C 1
ATOM 2173 O O . ASP A 1 287 ? -16.358 -11.515 15.218 1.00 88.19 287 ASP A O 1
ATOM 2177 N N . GLY A 1 288 ? -15.964 -10.944 17.362 1.00 84.81 288 GLY A N 1
ATOM 2178 C CA . GLY A 1 288 ? -16.139 -9.498 17.198 1.00 84.81 288 GLY A CA 1
ATOM 2179 C C . GLY A 1 288 ? -14.863 -8.760 16.780 1.00 84.81 288 GLY A C 1
ATOM 2180 O O . GLY A 1 288 ? -14.885 -7.543 16.595 1.00 84.81 288 GLY A O 1
ATOM 2181 N N . TRP A 1 289 ? -13.724 -9.451 16.649 1.00 91.88 289 TRP A N 1
ATOM 2182 C CA . TRP A 1 289 ? -12.465 -8.820 16.254 1.00 91.88 289 TRP A CA 1
ATOM 2183 C C . TRP A 1 289 ? -12.411 -8.551 14.747 1.00 91.88 289 TRP A C 1
ATOM 2185 O O . TRP A 1 289 ? -12.981 -9.261 13.920 1.00 91.88 289 TRP A O 1
ATOM 2195 N N . CYS A 1 290 ? -11.662 -7.516 14.365 1.00 92.62 290 CYS A N 1
ATOM 2196 C CA . CYS A 1 290 ? -11.379 -7.225 12.964 1.00 92.62 290 CYS A CA 1
ATOM 2197 C C . CYS A 1 290 ? -10.136 -7.996 12.498 1.00 92.62 290 CYS A C 1
ATOM 2199 O O . CYS A 1 290 ? -9.024 -7.684 12.915 1.00 92.62 290 CYS A O 1
ATOM 2201 N N . TYR A 1 291 ? -10.306 -8.937 11.568 1.00 93.56 291 TYR A N 1
ATOM 2202 C CA . TYR A 1 291 ? -9.202 -9.741 11.022 1.00 93.56 291 TYR A CA 1
ATOM 2203 C C . TYR A 1 291 ? -8.513 -9.126 9.794 1.00 93.56 291 TYR A C 1
ATOM 2205 O O . TYR A 1 291 ? -7.541 -9.680 9.292 1.00 93.56 291 TYR A O 1
ATOM 2213 N N . ALA A 1 292 ? -8.951 -7.954 9.320 1.00 92.94 292 ALA A N 1
ATOM 2214 C CA . ALA A 1 292 ? -8.432 -7.366 8.081 1.00 92.94 292 ALA A CA 1
ATOM 2215 C C . ALA A 1 292 ? -6.915 -7.083 8.113 1.00 92.94 292 ALA A C 1
ATOM 2217 O O . ALA A 1 292 ? -6.250 -7.202 7.084 1.00 92.94 292 ALA A O 1
ATOM 2218 N N . ALA A 1 293 ? -6.369 -6.708 9.277 1.00 91.44 293 ALA A N 1
ATOM 2219 C CA . ALA A 1 293 ? -4.930 -6.509 9.451 1.00 91.44 293 ALA A CA 1
ATOM 2220 C C . ALA A 1 293 ? -4.165 -7.844 9.388 1.00 91.44 293 ALA A C 1
ATOM 2222 O O . ALA A 1 293 ? -3.169 -7.937 8.670 1.00 91.44 293 ALA A O 1
ATOM 2223 N N . SER A 1 294 ? -4.672 -8.888 10.059 1.00 93.81 294 SER A N 1
ATOM 2224 C CA . SER A 1 294 ? -4.112 -10.246 9.996 1.00 93.81 294 SER A CA 1
ATOM 2225 C C . SER A 1 294 ? -4.127 -10.795 8.576 1.00 93.81 294 SER A C 1
ATOM 2227 O O . SER A 1 294 ? -3.081 -11.149 8.049 1.00 93.81 294 SER A O 1
ATOM 2229 N N . ASP A 1 295 ? -5.284 -10.763 7.912 1.00 95.31 295 ASP A N 1
ATOM 2230 C CA . ASP A 1 295 ? -5.465 -11.286 6.556 1.00 95.31 295 ASP A CA 1
ATOM 2231 C C . ASP A 1 295 ? -4.500 -10.638 5.559 1.00 95.31 295 ASP A C 1
ATOM 2233 O O . ASP A 1 295 ? -3.925 -11.309 4.695 1.00 95.31 295 ASP A O 1
ATOM 2237 N N . ARG A 1 296 ? -4.283 -9.321 5.686 1.00 95.00 296 ARG A N 1
ATOM 2238 C CA . ARG A 1 296 ? -3.305 -8.596 4.872 1.00 95.00 296 ARG A CA 1
ATOM 2239 C C . ARG A 1 296 ? -1.884 -9.060 5.178 1.00 95.00 296 ARG A C 1
ATOM 2241 O O . ARG A 1 296 ? -1.140 -9.353 4.241 1.00 95.00 296 ARG A O 1
ATOM 2248 N N . ALA A 1 297 ? -1.516 -9.146 6.455 1.00 94.69 297 ALA A N 1
ATOM 2249 C CA . ALA A 1 297 ? -0.179 -9.560 6.854 1.00 94.69 297 ALA A CA 1
ATOM 2250 C C . ALA A 1 297 ? 0.130 -11.002 6.417 1.00 94.69 297 ALA A C 1
ATOM 2252 O O . ALA A 1 297 ? 1.169 -11.258 5.809 1.00 94.69 297 ALA A O 1
ATOM 2253 N N . ASP A 1 298 ? -0.803 -11.926 6.631 1.00 96.12 298 ASP A N 1
ATOM 2254 C CA . ASP A 1 298 ? -0.664 -13.340 6.281 1.00 96.12 298 ASP A CA 1
ATOM 2255 C C . ASP A 1 298 ? -0.662 -13.562 4.773 1.00 96.12 298 ASP A C 1
ATOM 2257 O O . ASP A 1 298 ? 0.090 -14.394 4.266 1.00 96.12 298 ASP A O 1
ATOM 2261 N N . THR A 1 299 ? -1.427 -12.764 4.022 1.00 97.69 299 THR A N 1
ATOM 2262 C CA . THR A 1 299 ? -1.335 -12.748 2.558 1.00 97.69 299 THR A CA 1
ATOM 2263 C C . THR A 1 299 ? 0.069 -12.371 2.096 1.00 97.69 299 THR A C 1
ATOM 2265 O O . THR A 1 299 ? 0.624 -13.045 1.228 1.00 97.69 299 THR A O 1
ATOM 2268 N N . VAL A 1 300 ? 0.654 -11.313 2.664 1.00 97.81 300 VAL A N 1
ATOM 2269 C CA . VAL A 1 300 ? 1.998 -10.853 2.289 1.00 97.81 300 VAL A CA 1
ATOM 2270 C C . VAL A 1 300 ? 3.060 -11.879 2.682 1.00 97.81 300 VAL A C 1
ATOM 2272 O O . VAL A 1 300 ? 3.896 -12.205 1.841 1.00 97.81 300 VAL A O 1
ATOM 2275 N N . ARG A 1 301 ? 2.982 -12.463 3.886 1.00 97.50 301 ARG A N 1
ATOM 2276 C CA . ARG A 1 301 ? 3.877 -13.551 4.326 1.00 97.50 301 ARG A CA 1
ATOM 2277 C C . ARG A 1 301 ? 3.799 -14.759 3.395 1.00 97.50 301 ARG A C 1
ATOM 2279 O O . ARG A 1 301 ? 4.814 -15.191 2.862 1.00 97.50 301 ARG A O 1
ATOM 2286 N N . ALA A 1 302 ? 2.589 -15.238 3.103 1.00 97.56 302 ALA A N 1
ATOM 2287 C CA . ALA A 1 302 ? 2.380 -16.395 2.234 1.00 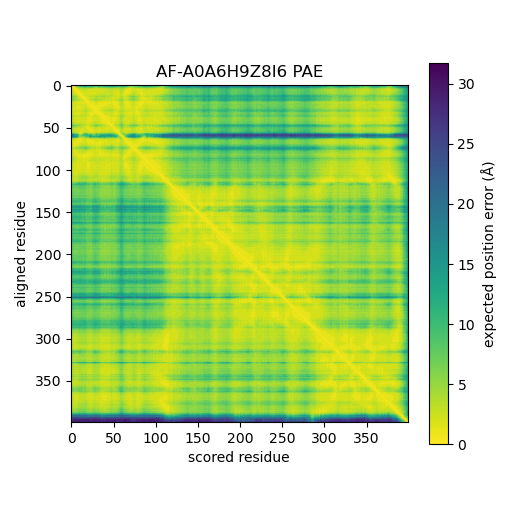97.56 302 ALA A CA 1
ATOM 2288 C C . ALA A 1 302 ? 2.841 -16.155 0.784 1.00 97.56 302 ALA A C 1
ATOM 2290 O O . ALA A 1 302 ? 3.159 -17.104 0.061 1.00 97.56 302 ALA A O 1
ATOM 2291 N N . ILE A 1 303 ? 2.827 -14.901 0.319 1.00 98.50 303 ILE A N 1
ATOM 2292 C CA . ILE A 1 303 ? 3.403 -14.518 -0.973 1.00 98.50 303 ILE A CA 1
ATOM 2293 C C . ILE A 1 303 ? 4.932 -14.512 -0.896 1.00 98.50 303 ILE A C 1
ATOM 2295 O O . ILE A 1 303 ? 5.554 -15.087 -1.786 1.00 98.50 303 ILE A O 1
ATOM 2299 N N . ALA A 1 304 ? 5.514 -13.912 0.145 1.00 98.31 304 ALA A N 1
ATOM 2300 C CA . ALA A 1 304 ? 6.960 -13.833 0.339 1.00 98.31 304 ALA A CA 1
ATOM 2301 C C . ALA A 1 304 ? 7.603 -15.223 0.410 1.00 98.31 304 ALA A C 1
ATOM 2303 O O . ALA A 1 304 ? 8.519 -15.504 -0.351 1.00 98.31 304 ALA A O 1
ATOM 2304 N N . GLU A 1 305 ? 7.033 -16.139 1.197 1.00 97.62 305 GLU A N 1
ATOM 2305 C CA . GLU A 1 305 ? 7.488 -17.536 1.302 1.00 97.62 305 GLU A CA 1
ATOM 2306 C C . GLU A 1 305 ? 7.513 -18.289 -0.039 1.00 97.62 305 GLU A C 1
ATOM 2308 O O . GLU A 1 305 ? 8.218 -19.286 -0.188 1.00 97.62 305 GLU A O 1
ATOM 2313 N N . ALA A 1 306 ? 6.718 -17.846 -1.017 1.00 97.56 306 ALA A N 1
ATOM 2314 C CA . ALA A 1 306 ? 6.606 -18.467 -2.332 1.00 97.56 306 ALA A CA 1
ATOM 2315 C C . ALA A 1 306 ? 7.318 -17.679 -3.446 1.00 97.56 306 ALA A C 1
ATOM 2317 O O . ALA A 1 306 ? 7.210 -18.075 -4.613 1.00 97.56 306 ALA A O 1
ATOM 2318 N N . ALA A 1 307 ? 7.980 -16.566 -3.119 1.00 98.31 307 ALA A N 1
ATOM 2319 C CA . ALA A 1 307 ? 8.621 -15.661 -4.064 1.00 98.31 307 ALA A CA 1
ATOM 2320 C C . ALA A 1 307 ? 10.147 -15.664 -3.908 1.00 98.31 307 ALA A C 1
ATOM 2322 O O . ALA A 1 307 ? 10.677 -15.783 -2.812 1.00 98.31 307 ALA A O 1
ATOM 2323 N N . ASP A 1 308 ? 10.851 -15.468 -5.021 1.00 98.12 308 ASP A N 1
ATOM 2324 C CA . ASP A 1 308 ? 12.303 -15.258 -5.029 1.00 98.12 308 ASP A CA 1
ATOM 2325 C C . ASP A 1 308 ? 12.651 -13.782 -4.755 1.00 98.12 308 ASP A C 1
ATOM 2327 O O . ASP A 1 308 ? 13.747 -13.453 -4.308 1.00 98.12 308 ASP A O 1
ATOM 2331 N N . LEU A 1 309 ? 11.707 -12.881 -5.052 1.00 98.31 309 LEU A N 1
ATOM 2332 C CA . LEU A 1 309 ? 11.814 -11.438 -4.865 1.00 98.31 309 LEU A CA 1
ATOM 2333 C C . LEU A 1 309 ? 10.442 -10.855 -4.520 1.00 98.31 309 LEU A C 1
ATOM 2335 O O . LEU A 1 309 ? 9.464 -11.100 -5.229 1.00 98.31 309 LEU A O 1
ATOM 2339 N N . MET A 1 310 ? 10.385 -10.024 -3.486 1.00 98.38 310 MET A N 1
ATOM 2340 C CA . MET A 1 310 ? 9.225 -9.212 -3.135 1.00 98.38 310 MET A CA 1
ATOM 2341 C C . MET A 1 310 ? 9.365 -7.792 -3.675 1.00 98.38 310 MET A C 1
ATOM 2343 O O . MET A 1 310 ? 10.371 -7.124 -3.451 1.00 98.38 310 MET A O 1
ATOM 2347 N N . LEU A 1 311 ? 8.318 -7.308 -4.336 1.00 98.31 311 LEU A N 1
ATOM 2348 C CA . LEU A 1 311 ? 8.150 -5.917 -4.735 1.00 98.31 311 LEU A CA 1
ATOM 2349 C C . LEU A 1 311 ? 7.005 -5.302 -3.920 1.00 98.31 311 LEU A C 1
ATOM 2351 O O . LEU A 1 311 ? 5.875 -5.795 -3.947 1.00 98.31 311 LEU A O 1
ATOM 2355 N N . ILE A 1 312 ? 7.285 -4.218 -3.203 1.00 97.94 312 ILE A N 1
ATOM 2356 C CA . ILE A 1 312 ? 6.294 -3.459 -2.432 1.00 97.94 312 ILE A CA 1
ATOM 2357 C C . ILE A 1 312 ? 6.092 -2.115 -3.126 1.00 97.94 312 ILE A C 1
ATOM 2359 O O . ILE A 1 312 ? 6.966 -1.257 -3.081 1.00 97.94 312 ILE A O 1
ATOM 2363 N N . CYS A 1 313 ? 4.952 -1.913 -3.784 1.00 97.56 313 CYS A N 1
ATOM 2364 C CA . CYS A 1 313 ? 4.633 -0.633 -4.418 1.00 97.56 313 CYS A CA 1
ATOM 2365 C C . CYS A 1 313 ? 4.087 0.354 -3.382 1.00 97.56 313 CYS A C 1
ATOM 2367 O O . CYS A 1 313 ? 3.007 0.128 -2.840 1.00 97.56 313 CYS A O 1
ATOM 2369 N N . GLY A 1 314 ? 4.791 1.454 -3.145 1.00 95.62 314 GLY A N 1
ATOM 2370 C CA . GLY A 1 314 ? 4.410 2.499 -2.200 1.00 95.62 314 GLY A CA 1
ATOM 2371 C C . GLY A 1 314 ? 5.587 3.395 -1.834 1.00 95.62 314 GLY A C 1
ATOM 2372 O O . GLY A 1 314 ? 6.726 3.133 -2.215 1.00 95.62 314 GLY A O 1
ATOM 2373 N N . ASP A 1 315 ? 5.306 4.467 -1.102 1.00 93.81 315 ASP A N 1
ATOM 2374 C CA . ASP A 1 315 ? 6.347 5.349 -0.577 1.00 93.81 315 ASP A CA 1
ATOM 2375 C C . ASP A 1 315 ? 7.256 4.590 0.406 1.00 93.81 315 ASP A C 1
ATOM 2377 O O . ASP A 1 315 ? 6.774 4.014 1.387 1.00 93.81 315 ASP A O 1
ATOM 2381 N N . ARG A 1 316 ? 8.568 4.596 0.136 1.00 89.56 316 ARG A N 1
ATOM 2382 C CA . ARG A 1 316 ? 9.596 3.879 0.904 1.00 89.56 316 ARG A CA 1
ATOM 2383 C C . ARG A 1 316 ? 9.613 4.277 2.375 1.00 89.56 316 ARG A C 1
ATOM 2385 O O . ARG A 1 316 ? 9.828 3.413 3.224 1.00 89.56 316 ARG A O 1
ATOM 2392 N N . ASP A 1 317 ? 9.355 5.546 2.669 1.00 89.50 317 ASP A N 1
ATOM 2393 C CA . ASP A 1 317 ? 9.474 6.079 4.027 1.00 89.50 317 ASP A CA 1
ATOM 2394 C C . ASP A 1 317 ? 8.178 5.909 4.840 1.00 89.50 317 ASP A C 1
ATOM 2396 O O . ASP A 1 317 ? 8.162 6.068 6.073 1.00 89.50 317 ASP A O 1
ATOM 2400 N N . SER A 1 318 ? 7.089 5.500 4.176 1.00 92.25 318 SER A N 1
ATOM 2401 C CA . SER A 1 318 ? 5.800 5.263 4.823 1.00 92.25 318 SER A CA 1
ATOM 2402 C C . SER A 1 318 ? 5.875 4.136 5.858 1.00 92.25 318 SER A C 1
ATOM 2404 O O . SER A 1 318 ? 6.554 3.121 5.677 1.00 92.25 318 SER A O 1
ATOM 2406 N N . ALA A 1 319 ? 5.149 4.312 6.966 1.00 89.38 319 ALA A N 1
ATOM 2407 C CA . ALA A 1 319 ? 5.038 3.286 8.001 1.00 89.38 319 ALA A CA 1
ATOM 2408 C C . ALA A 1 319 ? 4.461 1.979 7.437 1.00 89.38 319 ALA A C 1
ATOM 2410 O O . ALA A 1 319 ? 4.958 0.909 7.764 1.00 89.38 319 ALA A O 1
ATOM 2411 N N . ASP A 1 320 ? 3.490 2.078 6.525 1.00 90.81 320 ASP A N 1
ATOM 2412 C CA . ASP A 1 320 ? 2.852 0.927 5.884 1.00 90.81 320 ASP A CA 1
ATOM 2413 C C . ASP A 1 320 ? 3.836 0.140 5.000 1.00 90.81 320 ASP A C 1
ATOM 2415 O O . ASP A 1 320 ? 3.881 -1.085 5.066 1.00 90.81 320 ASP A O 1
ATOM 2419 N N . ALA A 1 321 ? 4.691 0.815 4.219 1.00 94.69 321 ALA A N 1
ATOM 2420 C CA . ALA A 1 321 ? 5.709 0.126 3.425 1.00 94.69 321 ALA A CA 1
ATOM 2421 C C . ALA A 1 321 ? 6.771 -0.551 4.300 1.00 94.69 321 ALA A C 1
ATOM 2423 O O . ALA A 1 321 ? 7.192 -1.666 3.990 1.00 94.69 321 ALA A O 1
ATOM 2424 N N . ARG A 1 322 ? 7.181 0.095 5.400 1.00 94.12 322 ARG A N 1
ATOM 2425 C CA . ARG A 1 322 ? 8.104 -0.494 6.384 1.00 94.12 322 ARG A CA 1
ATOM 2426 C C . ARG A 1 322 ? 7.492 -1.701 7.090 1.00 94.12 322 ARG A C 1
ATOM 2428 O O . ARG A 1 322 ? 8.179 -2.706 7.247 1.00 94.12 322 ARG A O 1
ATOM 2435 N N . GLU A 1 323 ? 6.217 -1.623 7.465 1.00 92.38 323 GLU A N 1
ATOM 2436 C CA . GLU A 1 323 ? 5.473 -2.739 8.054 1.00 92.38 323 GLU A CA 1
ATOM 2437 C C . GLU A 1 323 ? 5.446 -3.924 7.083 1.00 92.38 323 GLU A C 1
ATOM 2439 O O . GLU A 1 323 ? 5.919 -5.003 7.434 1.00 92.38 323 GLU A O 1
ATOM 2444 N N . LEU A 1 324 ? 5.015 -3.711 5.832 1.00 95.69 324 LEU A N 1
ATOM 2445 C CA . LEU A 1 324 ? 4.986 -4.771 4.823 1.00 95.69 324 LEU A CA 1
ATOM 2446 C C . LEU A 1 324 ? 6.372 -5.360 4.537 1.00 95.69 324 LEU A C 1
ATOM 2448 O O . LEU A 1 324 ? 6.484 -6.573 4.394 1.00 95.69 324 LEU A O 1
ATOM 2452 N N . ALA A 1 325 ? 7.424 -4.539 4.481 1.00 96.19 325 ALA A N 1
ATOM 2453 C CA . ALA A 1 325 ? 8.794 -5.019 4.291 1.00 96.19 325 ALA A CA 1
ATOM 2454 C C . ALA A 1 325 ? 9.296 -5.848 5.485 1.00 96.19 325 ALA A C 1
ATOM 2456 O O . ALA A 1 325 ? 10.059 -6.792 5.306 1.00 96.19 325 ALA A O 1
ATOM 2457 N N . GLY A 1 326 ? 8.844 -5.551 6.706 1.00 95.56 326 GLY A N 1
ATOM 2458 C CA . GLY A 1 326 ? 9.137 -6.379 7.879 1.00 95.56 326 GLY A CA 1
ATOM 2459 C C . GLY A 1 326 ? 8.513 -7.778 7.797 1.00 95.56 326 GLY A C 1
ATOM 2460 O O . GLY A 1 326 ? 9.071 -8.744 8.323 1.00 95.56 326 GLY A O 1
ATOM 2461 N N . LEU A 1 327 ? 7.390 -7.920 7.083 1.00 95.94 327 LEU A N 1
ATOM 2462 C CA . LEU A 1 327 ? 6.690 -9.199 6.906 1.00 95.94 327 LEU A CA 1
ATOM 2463 C C . LEU A 1 327 ? 7.375 -10.145 5.914 1.00 95.94 327 LEU A C 1
ATOM 2465 O O . LEU A 1 327 ? 7.057 -11.331 5.897 1.00 95.94 327 LEU A O 1
ATOM 2469 N N . THR A 1 328 ? 8.298 -9.646 5.093 1.00 96.88 328 THR A N 1
ATOM 2470 C CA . THR A 1 328 ? 8.969 -10.418 4.035 1.00 96.88 328 THR A CA 1
ATOM 2471 C C . THR A 1 328 ? 10.344 -10.938 4.463 1.00 96.88 328 THR A C 1
ATOM 2473 O O . THR A 1 328 ? 11.180 -11.272 3.621 1.00 96.88 328 THR A O 1
ATOM 2476 N N . THR A 1 329 ? 10.596 -11.015 5.776 1.00 90.94 329 THR A N 1
ATOM 2477 C CA . THR A 1 329 ? 11.871 -11.472 6.347 1.00 90.94 329 THR A CA 1
ATOM 2478 C C . THR A 1 329 ? 12.309 -12.805 5.729 1.00 90.94 329 THR A C 1
ATOM 2480 O O . THR A 1 329 ? 11.558 -13.776 5.714 1.00 90.94 329 THR A O 1
ATOM 2483 N N . GLY A 1 330 ? 13.541 -12.850 5.214 1.00 94.00 330 GLY A N 1
ATOM 2484 C CA . GLY A 1 330 ? 14.101 -14.024 4.533 1.00 94.00 330 GLY A CA 1
ATOM 2485 C C . GLY A 1 330 ? 13.908 -14.040 3.012 1.00 94.00 330 GLY A C 1
ATOM 2486 O O . GLY A 1 330 ? 14.525 -14.866 2.347 1.00 94.00 330 GLY A O 1
ATOM 2487 N N . THR A 1 331 ? 13.134 -13.105 2.451 1.00 97.44 331 THR A N 1
ATOM 2488 C CA . THR A 1 331 ? 12.965 -12.933 1.000 1.00 97.44 331 THR A CA 1
ATOM 2489 C C . THR A 1 331 ? 13.567 -11.596 0.553 1.00 97.44 331 THR A C 1
ATOM 2491 O O . THR A 1 331 ? 13.244 -10.560 1.147 1.00 97.44 331 THR A O 1
ATOM 2494 N N . PRO A 1 332 ? 14.422 -11.557 -0.491 1.00 97.31 332 PRO A N 1
ATOM 2495 C CA . PRO A 1 332 ? 14.883 -10.300 -1.079 1.00 97.31 332 PRO A CA 1
ATOM 2496 C C . PRO A 1 332 ? 13.699 -9.371 -1.366 1.00 97.31 332 PRO A C 1
ATOM 2498 O O . PRO A 1 332 ? 12.702 -9.805 -1.936 1.00 97.31 332 PRO A O 1
ATOM 2501 N N . THR A 1 333 ? 13.776 -8.108 -0.944 1.00 97.25 333 THR A N 1
ATOM 2502 C CA . THR A 1 333 ? 12.635 -7.181 -0.996 1.00 97.25 333 THR A CA 1
ATOM 2503 C C . THR A 1 333 ? 13.054 -5.818 -1.536 1.00 97.25 333 THR A C 1
ATOM 2505 O O . THR A 1 333 ? 14.045 -5.246 -1.089 1.00 97.25 333 THR A O 1
ATOM 2508 N N . GLN A 1 334 ? 12.277 -5.283 -2.478 1.00 96.31 334 GLN A N 1
ATOM 2509 C CA . GLN A 1 334 ? 12.418 -3.935 -3.022 1.00 96.31 334 GLN A CA 1
ATOM 2510 C C . GLN A 1 334 ? 11.128 -3.146 -2.790 1.00 96.31 334 GLN A C 1
ATOM 2512 O O . GLN A 1 334 ? 10.051 -3.561 -3.216 1.00 96.31 334 GLN A O 1
ATOM 2517 N N . THR A 1 335 ? 11.237 -1.976 -2.166 1.00 97.31 335 THR A N 1
ATOM 2518 C CA . THR A 1 335 ? 10.143 -0.998 -2.137 1.00 97.31 335 THR A CA 1
ATOM 2519 C C . THR A 1 335 ? 10.270 -0.057 -3.327 1.00 97.31 335 THR A C 1
ATOM 2521 O O . THR A 1 335 ? 11.354 0.479 -3.566 1.00 97.31 335 THR A O 1
ATOM 2524 N N . LEU A 1 336 ? 9.177 0.125 -4.065 1.00 97.12 336 LEU A N 1
ATOM 2525 C CA . LEU A 1 336 ? 9.099 0.897 -5.300 1.00 97.12 336 LEU A CA 1
ATOM 2526 C C . LEU A 1 336 ? 8.133 2.069 -5.102 1.00 97.12 336 LEU A C 1
ATOM 2528 O O . LEU A 1 336 ? 6.924 1.853 -4.992 1.00 97.12 336 LEU A O 1
ATOM 2532 N N . ALA A 1 337 ? 8.649 3.295 -5.098 1.00 95.88 337 ALA A N 1
ATOM 2533 C CA . ALA A 1 337 ? 7.851 4.518 -5.159 1.00 95.88 337 ALA A CA 1
ATOM 2534 C C . ALA A 1 337 ? 7.612 4.961 -6.617 1.00 95.88 337 ALA A C 1
ATOM 2536 O O . ALA A 1 337 ? 6.671 5.707 -6.908 1.00 95.88 337 ALA A O 1
ATOM 2537 N N . ASP A 1 338 ? 8.454 4.500 -7.541 1.00 95.00 338 ASP A N 1
ATOM 2538 C CA . ASP A 1 338 ? 8.356 4.697 -8.984 1.00 95.00 338 ASP A CA 1
ATOM 2539 C C . ASP A 1 338 ? 8.905 3.481 -9.760 1.00 95.00 338 ASP A C 1
ATOM 2541 O O . ASP A 1 338 ? 9.508 2.577 -9.184 1.00 95.00 338 ASP A O 1
ATOM 2545 N N . LEU A 1 339 ? 8.727 3.452 -11.084 1.00 94.69 339 LEU A N 1
ATOM 2546 C CA . LEU A 1 339 ? 9.358 2.446 -11.941 1.00 94.69 339 LEU A CA 1
ATOM 2547 C C . LEU A 1 339 ? 10.886 2.565 -11.969 1.00 94.69 339 LEU A C 1
ATOM 2549 O O . LEU A 1 339 ? 11.551 1.560 -12.209 1.00 94.69 339 LEU A O 1
ATOM 2553 N N . ALA A 1 340 ? 11.442 3.755 -11.719 1.00 94.44 340 ALA A N 1
ATOM 2554 C CA . ALA A 1 340 ? 12.891 3.951 -11.619 1.00 94.44 340 ALA A CA 1
ATOM 2555 C C . ALA A 1 340 ? 13.538 3.104 -10.504 1.00 94.44 340 ALA A C 1
ATOM 2557 O O . ALA A 1 340 ? 14.704 2.723 -10.622 1.00 94.44 340 ALA A O 1
ATOM 2558 N N . ASP A 1 341 ? 12.776 2.787 -9.450 1.00 95.19 341 ASP A N 1
ATOM 2559 C CA . ASP A 1 341 ? 13.236 1.980 -8.315 1.00 95.19 341 ASP A CA 1
ATOM 2560 C C . ASP A 1 341 ? 13.370 0.490 -8.655 1.00 95.19 341 ASP A C 1
ATOM 2562 O O . ASP A 1 341 ? 13.955 -0.263 -7.877 1.00 95.19 341 ASP A O 1
ATOM 2566 N N . LEU A 1 342 ? 12.806 0.046 -9.786 1.00 94.81 342 LEU A N 1
ATOM 2567 C CA . LEU A 1 342 ? 12.830 -1.354 -10.184 1.00 94.81 342 LEU A CA 1
ATOM 2568 C C . LEU A 1 342 ? 14.266 -1.760 -10.524 1.00 94.81 342 LEU A C 1
ATOM 2570 O O . LEU A 1 342 ? 14.814 -1.359 -11.556 1.00 94.81 342 LEU A O 1
ATOM 2574 N N . ASP A 1 343 ? 14.882 -2.555 -9.650 1.00 92.19 343 ASP A N 1
ATOM 2575 C CA . ASP A 1 343 ? 16.269 -2.963 -9.822 1.00 92.19 343 ASP A CA 1
ATOM 2576 C C . ASP A 1 343 ? 16.370 -4.233 -10.688 1.00 92.19 343 ASP A C 1
ATOM 2578 O O . ASP A 1 343 ? 15.939 -5.314 -10.262 1.00 92.19 343 ASP A O 1
ATOM 2582 N N . PRO A 1 344 ? 16.961 -4.140 -11.897 1.00 93.25 344 PRO A N 1
ATOM 2583 C CA . PRO A 1 344 ? 17.100 -5.274 -12.804 1.00 93.25 344 PRO A CA 1
ATOM 2584 C C . PRO A 1 344 ? 17.994 -6.393 -12.257 1.00 93.25 344 PRO A C 1
ATOM 2586 O O . PRO A 1 344 ? 17.829 -7.539 -12.675 1.00 93.25 344 PRO A O 1
ATOM 2589 N N . VAL A 1 345 ? 18.915 -6.106 -11.327 1.00 91.88 345 VAL A N 1
ATOM 2590 C CA . VAL A 1 345 ? 19.821 -7.131 -10.782 1.00 91.88 345 VAL A CA 1
ATOM 2591 C C . VAL A 1 345 ? 19.031 -8.174 -9.995 1.00 91.88 345 VAL A C 1
ATOM 2593 O O . VAL A 1 345 ? 19.124 -9.360 -10.301 1.00 91.88 345 VAL A O 1
ATOM 2596 N N . GLY A 1 346 ? 18.177 -7.744 -9.059 1.00 89.69 346 GLY A N 1
ATOM 2597 C CA . GLY A 1 346 ? 17.296 -8.660 -8.324 1.00 89.6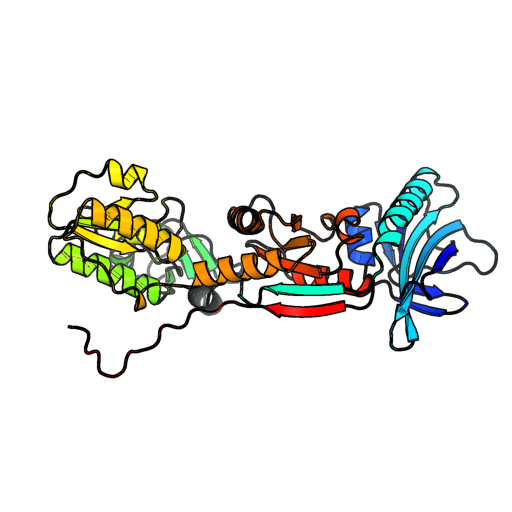9 346 GLY A CA 1
ATOM 2598 C C . GLY A 1 346 ? 16.279 -9.385 -9.215 1.00 89.69 346 GLY A C 1
ATOM 2599 O O . GLY A 1 346 ? 15.873 -10.507 -8.914 1.00 89.69 346 GLY A O 1
ATOM 2600 N N . LEU A 1 347 ? 15.883 -8.780 -10.340 1.00 94.25 347 LEU A N 1
ATOM 2601 C CA . LEU A 1 347 ? 14.950 -9.402 -11.280 1.00 94.25 347 LEU A CA 1
ATOM 2602 C C . LEU A 1 347 ? 15.570 -10.556 -12.065 1.00 94.25 347 LEU A C 1
ATOM 2604 O O . LEU A 1 347 ? 14.853 -11.515 -12.356 1.00 94.25 347 LEU A O 1
ATOM 2608 N N . ALA A 1 348 ? 16.846 -10.464 -12.449 1.00 92.62 348 ALA A N 1
ATOM 2609 C CA . ALA A 1 348 ? 17.494 -11.438 -13.330 1.00 92.62 348 ALA A CA 1
ATOM 2610 C C . ALA A 1 348 ? 17.335 -12.876 -12.811 1.00 92.62 348 ALA A C 1
ATOM 2612 O O . ALA A 1 348 ? 16.905 -13.758 -13.560 1.00 92.62 348 ALA A O 1
ATOM 2613 N N . ASP A 1 349 ? 17.525 -13.078 -11.506 1.00 90.06 349 ASP A N 1
ATOM 2614 C CA . ASP A 1 349 ? 17.495 -14.400 -10.874 1.00 90.06 349 ASP A CA 1
ATOM 2615 C C . ASP A 1 349 ? 16.126 -14.800 -10.292 1.00 90.06 349 ASP A C 1
ATOM 2617 O O . ASP A 1 349 ? 15.900 -15.986 -10.045 1.00 90.06 349 ASP A O 1
ATOM 2621 N N . ALA A 1 350 ? 15.151 -13.886 -10.238 1.00 96.31 350 ALA A N 1
ATOM 2622 C CA . ALA A 1 350 ? 13.802 -14.170 -9.744 1.00 96.31 350 ALA A CA 1
ATOM 2623 C C . ALA A 1 350 ? 12.883 -14.817 -10.803 1.00 96.31 350 ALA A C 1
ATOM 2625 O O . ALA A 1 350 ? 12.541 -14.199 -11.820 1.00 96.31 350 ALA A O 1
ATOM 2626 N N . ALA A 1 351 ? 12.426 -16.047 -10.544 1.00 95.94 351 ALA A N 1
ATOM 2627 C CA . ALA A 1 351 ? 11.424 -16.753 -11.347 1.00 95.94 351 ALA A CA 1
ATOM 2628 C C . ALA A 1 351 ? 9.993 -16.492 -10.843 1.00 95.94 351 ALA A C 1
ATOM 2630 O O . ALA A 1 351 ? 9.062 -16.349 -11.644 1.00 95.94 351 ALA A O 1
ATOM 2631 N N . THR A 1 352 ? 9.816 -16.397 -9.525 1.00 98.25 352 THR A N 1
ATOM 2632 C CA . THR A 1 352 ? 8.575 -15.964 -8.882 1.00 98.25 352 THR A CA 1
ATOM 2633 C C . THR A 1 352 ? 8.770 -14.606 -8.220 1.00 98.25 352 THR A C 1
ATOM 2635 O O . THR A 1 352 ? 9.628 -14.444 -7.360 1.00 98.25 352 THR A O 1
ATOM 2638 N N . ILE A 1 353 ? 7.939 -13.637 -8.595 1.00 98.50 353 ILE A N 1
ATOM 2639 C CA . ILE A 1 353 ? 7.930 -12.295 -8.008 1.00 98.50 353 ILE A CA 1
ATOM 2640 C C . ILE A 1 353 ? 6.670 -12.141 -7.163 1.00 98.50 353 ILE A C 1
ATOM 2642 O O . ILE A 1 353 ? 5.564 -12.343 -7.659 1.00 98.50 353 ILE A O 1
ATOM 2646 N N . GLY A 1 354 ? 6.811 -11.768 -5.900 1.00 98.50 354 GLY A N 1
ATOM 2647 C CA . GLY A 1 354 ? 5.695 -11.342 -5.069 1.00 98.50 354 GLY A CA 1
ATOM 2648 C C . GLY A 1 354 ? 5.450 -9.843 -5.213 1.00 98.50 354 GLY A C 1
ATOM 2649 O O . GLY A 1 354 ? 6.393 -9.069 -5.356 1.00 98.50 354 GLY A O 1
ATOM 2650 N N . LEU A 1 355 ? 4.186 -9.425 -5.200 1.00 98.25 355 LEU A N 1
ATOM 2651 C CA . LEU A 1 355 ? 3.792 -8.029 -5.368 1.00 98.25 355 LEU A CA 1
ATOM 2652 C C . LEU A 1 355 ? 2.759 -7.638 -4.310 1.00 98.25 355 LEU A C 1
ATOM 2654 O O . LEU A 1 355 ? 1.638 -8.153 -4.302 1.00 98.25 355 LEU A O 1
ATOM 2658 N N . ALA A 1 356 ? 3.126 -6.696 -3.449 1.00 97.62 356 ALA A N 1
ATOM 2659 C CA . ALA A 1 356 ? 2.248 -6.093 -2.454 1.00 97.62 356 ALA A CA 1
ATOM 2660 C C . ALA A 1 356 ? 2.163 -4.576 -2.666 1.00 97.62 356 ALA A C 1
ATOM 2662 O O . ALA A 1 356 ? 3.006 -3.979 -3.336 1.00 97.62 356 ALA A O 1
ATOM 2663 N N . VAL A 1 357 ? 1.127 -3.948 -2.114 1.00 96.44 357 VAL A N 1
ATOM 2664 C CA . VAL A 1 357 ? 0.913 -2.502 -2.233 1.00 96.44 357 VAL A CA 1
ATOM 2665 C C . VAL A 1 357 ? 0.797 -1.901 -0.838 1.00 96.44 357 VAL A C 1
ATOM 2667 O O . VAL A 1 357 ? -0.018 -2.349 -0.022 1.00 96.44 357 VAL A O 1
ATOM 2670 N N . ALA A 1 358 ? 1.630 -0.899 -0.588 1.00 95.06 358 ALA A N 1
ATOM 2671 C CA . ALA A 1 358 ? 1.614 -0.065 0.599 1.00 95.06 358 ALA A CA 1
ATOM 2672 C C . ALA A 1 358 ? 0.924 1.278 0.312 1.00 95.06 358 ALA A C 1
ATOM 2674 O O . ALA A 1 358 ? 0.737 1.665 -0.842 1.00 95.06 358 ALA A O 1
ATOM 2675 N N . LEU A 1 359 ? 0.530 1.993 1.360 1.00 90.19 359 LEU A N 1
ATOM 2676 C CA . LEU A 1 359 ? -0.111 3.299 1.280 1.00 90.19 359 LEU A CA 1
ATOM 2677 C C . LEU A 1 359 ? 0.743 4.380 1.965 1.00 90.19 359 LEU A C 1
ATOM 2679 O O . LEU A 1 359 ? 1.173 4.189 3.101 1.00 90.19 359 LEU A O 1
ATOM 2683 N N . PRO A 1 360 ? 0.907 5.558 1.336 1.00 89.56 360 PRO A N 1
ATOM 2684 C CA . PRO A 1 360 ? 0.407 5.920 0.009 1.00 89.56 360 PRO A CA 1
ATOM 2685 C C . PRO A 1 360 ? 1.207 5.248 -1.125 1.00 89.56 360 PRO A C 1
ATOM 2687 O O . PRO A 1 360 ? 2.393 4.958 -0.988 1.00 89.56 360 PRO A O 1
ATOM 2690 N N . ALA A 1 361 ? 0.555 5.041 -2.270 1.00 89.94 361 ALA A N 1
ATOM 2691 C CA . ALA A 1 361 ? 1.194 4.601 -3.510 1.00 89.94 361 ALA A CA 1
ATOM 2692 C C . ALA A 1 361 ? 0.725 5.463 -4.682 1.00 89.94 361 ALA A C 1
ATOM 2694 O O . ALA A 1 361 ? -0.430 5.897 -4.720 1.00 89.94 361 ALA A O 1
ATOM 2695 N N . LYS A 1 362 ? 1.610 5.678 -5.663 1.00 90.19 362 LYS A N 1
ATOM 2696 C CA . LYS A 1 362 ? 1.249 6.368 -6.905 1.00 90.19 362 LYS A CA 1
ATOM 2697 C C . LYS A 1 362 ? 0.158 5.589 -7.653 1.00 90.19 362 LYS A C 1
ATOM 2699 O O . LYS A 1 362 ? 0.266 4.361 -7.782 1.00 90.19 362 LYS A O 1
ATOM 2704 N N . PRO A 1 363 ? -0.856 6.273 -8.214 1.00 85.88 363 PRO A N 1
ATOM 2705 C CA . PRO A 1 363 ? -1.856 5.624 -9.047 1.00 85.88 363 PRO A CA 1
ATOM 2706 C C . PRO A 1 363 ? -1.204 4.820 -10.173 1.00 85.88 363 PRO A C 1
ATOM 2708 O O . PRO A 1 363 ? -0.258 5.275 -10.810 1.00 85.88 363 PRO A O 1
ATOM 2711 N N . ARG A 1 364 ? -1.737 3.625 -10.445 1.00 91.12 364 ARG A N 1
ATOM 2712 C CA . ARG A 1 364 ? -1.294 2.723 -11.526 1.00 91.12 364 ARG A CA 1
ATOM 2713 C C . ARG A 1 364 ? 0.134 2.173 -11.408 1.00 91.12 364 ARG A C 1
ATOM 2715 O O . ARG A 1 364 ? 0.507 1.401 -12.286 1.00 91.12 364 ARG A O 1
ATOM 2722 N N . LEU A 1 365 ? 0.898 2.463 -10.348 1.00 94.62 365 LEU A N 1
ATOM 2723 C CA . LEU A 1 365 ? 2.266 1.944 -10.203 1.00 94.62 365 LEU A CA 1
ATOM 2724 C C . LEU A 1 365 ? 2.312 0.411 -10.291 1.00 94.62 365 LEU A C 1
ATOM 2726 O O . LEU A 1 365 ? 3.075 -0.137 -11.075 1.00 94.62 365 LEU A O 1
ATOM 2730 N N . THR A 1 366 ? 1.420 -0.284 -9.582 1.00 95.00 366 THR A N 1
ATOM 2731 C CA . THR A 1 366 ? 1.296 -1.751 -9.638 1.00 95.00 366 THR A CA 1
ATOM 2732 C C . THR A 1 366 ? 1.042 -2.262 -11.059 1.00 95.00 366 THR A C 1
ATOM 2734 O O . THR A 1 366 ? 1.655 -3.236 -11.489 1.00 95.00 366 THR A O 1
ATOM 2737 N N . ALA A 1 367 ? 0.157 -1.597 -11.810 1.00 95.44 367 ALA A N 1
ATOM 2738 C CA . ALA A 1 367 ? -0.145 -1.969 -13.191 1.00 95.44 367 ALA A CA 1
ATOM 2739 C C . ALA A 1 367 ? 1.062 -1.735 -14.109 1.00 95.44 367 ALA A C 1
ATOM 2741 O O . ALA A 1 367 ? 1.370 -2.580 -14.945 1.00 95.44 367 ALA A O 1
ATOM 2742 N N . ALA A 1 368 ? 1.777 -0.627 -13.909 1.00 96.25 368 ALA A N 1
ATOM 2743 C CA . ALA A 1 368 ? 2.976 -0.295 -14.662 1.00 96.25 368 ALA A CA 1
ATOM 2744 C C . ALA A 1 368 ? 4.126 -1.281 -14.382 1.00 96.25 368 ALA A C 1
ATOM 2746 O O . ALA A 1 368 ? 4.806 -1.700 -15.314 1.00 96.25 368 ALA A O 1
ATOM 2747 N N . VAL A 1 369 ? 4.299 -1.716 -13.126 1.00 97.06 369 VAL A N 1
ATOM 2748 C CA . VAL A 1 369 ? 5.268 -2.761 -12.750 1.00 97.06 369 VAL A CA 1
ATOM 2749 C C . VAL A 1 369 ? 4.917 -4.085 -13.427 1.00 97.06 369 VAL A C 1
ATOM 2751 O O . VAL A 1 369 ? 5.781 -4.695 -14.047 1.00 97.06 369 VAL A O 1
ATOM 2754 N N . ILE A 1 370 ? 3.650 -4.517 -13.379 1.00 97.19 370 ILE A N 1
ATOM 2755 C CA . ILE A 1 370 ? 3.208 -5.748 -14.060 1.00 97.19 370 ILE A CA 1
ATOM 2756 C C . ILE A 1 370 ? 3.457 -5.659 -15.572 1.00 97.19 370 ILE A C 1
ATOM 2758 O O . ILE A 1 370 ? 3.934 -6.623 -16.166 1.00 97.19 370 ILE A O 1
ATOM 2762 N N . GLN A 1 371 ? 3.178 -4.509 -16.192 1.00 95.81 371 GLN A N 1
ATOM 2763 C CA . GLN A 1 371 ? 3.417 -4.297 -17.619 1.00 95.81 371 GLN A CA 1
ATOM 2764 C C . GLN A 1 371 ? 4.911 -4.321 -17.970 1.00 95.81 371 GLN A C 1
ATOM 2766 O O . GLN A 1 371 ? 5.289 -4.942 -18.962 1.00 95.81 371 GLN A O 1
ATOM 2771 N N . ALA A 1 372 ? 5.769 -3.719 -17.142 1.00 96.25 372 ALA A N 1
ATOM 2772 C CA . ALA A 1 372 ? 7.216 -3.811 -17.313 1.00 96.25 372 ALA A CA 1
ATOM 2773 C C . ALA A 1 372 ? 7.689 -5.271 -17.203 1.00 96.25 372 ALA A C 1
ATOM 2775 O O . ALA A 1 372 ? 8.412 -5.749 -18.068 1.00 96.25 372 ALA A O 1
ATOM 2776 N N . LEU A 1 373 ? 7.220 -6.024 -16.203 1.00 96.31 373 LEU A N 1
ATOM 2777 C CA . LEU A 1 373 ? 7.558 -7.445 -16.063 1.00 96.31 373 LEU A CA 1
ATOM 2778 C C . LEU A 1 373 ? 7.076 -8.289 -17.253 1.00 96.31 373 LEU A C 1
ATOM 2780 O O . LEU A 1 373 ? 7.761 -9.239 -17.626 1.00 96.31 373 LEU A O 1
ATOM 2784 N N . ALA A 1 374 ? 5.941 -7.938 -17.866 1.00 94.00 374 ALA A N 1
ATOM 2785 C CA . ALA A 1 374 ? 5.429 -8.616 -19.057 1.00 94.00 374 ALA A CA 1
ATOM 2786 C C . ALA A 1 374 ? 6.329 -8.395 -20.283 1.00 94.00 374 ALA A C 1
ATOM 2788 O O . ALA A 1 374 ? 6.526 -9.319 -21.061 1.00 94.00 374 ALA A O 1
ATOM 2789 N N . GLY A 1 375 ? 6.957 -7.219 -20.401 1.00 93.06 375 GLY A N 1
ATOM 2790 C CA . GLY A 1 375 ? 7.964 -6.948 -21.435 1.00 93.06 375 GLY A CA 1
ATOM 2791 C C . GLY A 1 375 ? 9.319 -7.625 -21.198 1.00 93.06 375 GLY A C 1
ATOM 2792 O O . GLY A 1 375 ? 10.206 -7.542 -22.050 1.00 93.06 375 GLY A O 1
ATOM 2793 N N . LEU A 1 376 ? 9.492 -8.321 -20.070 1.00 94.56 376 LEU A N 1
ATOM 2794 C CA . LEU A 1 376 ? 10.675 -9.119 -19.736 1.00 94.56 376 LEU A CA 1
ATOM 2795 C C . LEU A 1 376 ? 10.437 -10.623 -19.907 1.00 94.56 376 LEU A C 1
ATOM 2797 O O . LEU A 1 376 ? 11.166 -11.427 -19.325 1.00 94.56 376 LEU A O 1
ATOM 2801 N N . GLY A 1 377 ? 9.447 -11.015 -20.705 1.00 92.56 377 GLY A N 1
ATOM 2802 C CA . GLY A 1 377 ? 9.178 -12.399 -21.070 1.00 92.56 377 GLY A CA 1
ATOM 2803 C C . GLY A 1 377 ? 7.795 -12.891 -20.659 1.00 92.56 377 GLY A C 1
ATOM 2804 O O . GLY A 1 377 ? 7.002 -12.155 -20.076 1.00 92.56 377 GLY A O 1
ATOM 2805 N N . PRO A 1 378 ? 7.482 -14.170 -20.944 1.00 91.94 378 PRO A N 1
ATOM 2806 C CA . PRO A 1 378 ? 6.186 -14.746 -20.616 1.00 91.94 378 PRO A CA 1
ATOM 2807 C C . PRO A 1 378 ? 5.856 -14.595 -19.128 1.00 91.94 378 PRO A C 1
ATOM 2809 O O . PRO A 1 378 ? 6.604 -15.072 -18.271 1.00 91.94 378 PRO A O 1
ATOM 2812 N N . LEU A 1 379 ? 4.712 -13.973 -18.842 1.00 94.06 379 LEU A N 1
ATOM 2813 C CA . LEU A 1 379 ? 4.284 -13.627 -17.492 1.00 94.06 379 LEU A CA 1
ATOM 2814 C C . LEU A 1 379 ? 2.950 -14.292 -17.144 1.00 94.06 379 LEU A C 1
ATOM 2816 O O . LEU A 1 379 ? 1.967 -14.151 -17.868 1.00 94.06 379 LEU A O 1
ATOM 2820 N N . SER A 1 380 ? 2.895 -14.968 -15.998 1.00 96.50 380 SER A N 1
ATOM 2821 C CA . SER A 1 380 ? 1.639 -15.395 -15.372 1.00 96.50 380 SER A CA 1
ATOM 2822 C C . SER A 1 380 ? 1.363 -14.546 -14.140 1.00 96.50 380 SER A C 1
ATOM 2824 O O . SER A 1 380 ? 2.189 -14.519 -13.235 1.00 96.50 380 SER A O 1
ATOM 2826 N N . VAL A 1 381 ? 0.193 -13.917 -14.047 1.00 97.69 381 VAL A N 1
ATOM 2827 C CA . VAL A 1 381 ? -0.208 -13.129 -12.871 1.00 97.69 381 VAL A CA 1
ATOM 2828 C C . VAL A 1 381 ? -1.251 -13.906 -12.070 1.00 97.69 381 VAL A C 1
ATOM 2830 O O . VAL A 1 381 ? -2.312 -14.242 -12.587 1.00 97.69 381 VAL A O 1
ATOM 2833 N N . VAL A 1 382 ? -0.954 -14.194 -10.805 1.00 97.94 382 VAL A N 1
ATOM 2834 C CA . VAL A 1 382 ? -1.821 -14.939 -9.884 1.00 97.94 382 VAL A CA 1
ATOM 2835 C C . VAL A 1 382 ? -2.151 -14.047 -8.698 1.00 97.94 382 VAL A C 1
ATOM 2837 O O . VAL A 1 382 ? -1.251 -13.528 -8.046 1.00 97.94 382 VAL A O 1
ATOM 2840 N N . ARG A 1 383 ? -3.438 -13.879 -8.391 1.00 97.38 383 ARG A N 1
ATOM 2841 C CA . ARG A 1 383 ? -3.871 -13.193 -7.167 1.00 97.38 383 ARG A CA 1
ATOM 2842 C C . ARG A 1 383 ? -3.954 -14.196 -6.025 1.00 97.38 383 ARG A C 1
ATOM 2844 O O . ARG A 1 383 ? -4.633 -15.211 -6.161 1.00 97.38 383 ARG A O 1
ATOM 2851 N N . ARG A 1 384 ? -3.293 -13.906 -4.906 1.00 96.69 384 ARG A N 1
ATOM 2852 C CA . ARG A 1 384 ? -3.302 -14.748 -3.702 1.00 96.69 384 ARG A CA 1
ATOM 2853 C C . ARG A 1 384 ? -3.808 -13.943 -2.516 1.00 96.69 384 ARG A C 1
ATOM 2855 O O . ARG A 1 384 ? -3.368 -12.820 -2.320 1.00 96.69 384 ARG A O 1
ATOM 2862 N N . ARG A 1 385 ? -4.727 -14.511 -1.739 1.00 96.12 385 ARG A N 1
ATOM 2863 C CA . ARG A 1 385 ? -5.252 -13.902 -0.512 1.00 96.12 385 ARG A CA 1
ATOM 2864 C C . ARG A 1 385 ? -5.453 -14.959 0.563 1.00 96.12 385 ARG A C 1
ATOM 2866 O O . ARG A 1 385 ? -5.827 -16.086 0.240 1.00 96.12 385 ARG A O 1
ATOM 2873 N N . VAL A 1 386 ? -5.228 -14.560 1.801 1.00 95.88 386 VAL A N 1
ATOM 2874 C CA . VAL A 1 386 ? -5.695 -15.209 3.024 1.00 95.88 386 VAL A CA 1
ATOM 2875 C C . VAL A 1 386 ? -6.905 -14.406 3.497 1.00 95.88 386 VAL A C 1
ATOM 2877 O O . VAL A 1 386 ? -6.899 -13.181 3.394 1.00 95.88 386 VAL A O 1
ATOM 2880 N N . VAL A 1 387 ? -7.968 -15.096 3.904 1.00 92.69 387 VAL A N 1
ATOM 2881 C CA . VAL A 1 387 ? -9.202 -14.476 4.398 1.00 92.69 387 VAL A CA 1
ATOM 2882 C C . VAL A 1 387 ? -9.656 -15.252 5.622 1.00 92.69 387 VAL A C 1
ATOM 2884 O O . VAL A 1 387 ? -9.769 -16.478 5.555 1.00 92.69 387 VAL A O 1
ATOM 2887 N N . SER A 1 388 ? -9.930 -14.533 6.701 1.00 91.88 388 SER A N 1
ATOM 2888 C CA . SER A 1 388 ? -10.530 -15.075 7.912 1.00 91.88 388 SER A CA 1
ATOM 2889 C C . SER A 1 388 ? -12.047 -14.912 7.850 1.00 91.88 388 SER A C 1
ATOM 2891 O O . SER A 1 388 ? -12.560 -13.823 7.592 1.00 91.88 388 SER A O 1
ATOM 2893 N N . GLU A 1 389 ? -12.776 -15.997 8.104 1.00 88.00 389 GLU A N 1
ATOM 2894 C CA . GLU A 1 389 ? -14.238 -16.000 8.185 1.00 88.00 389 GLU A CA 1
ATOM 2895 C C . GLU A 1 389 ? -14.660 -16.525 9.558 1.00 88.00 389 GLU A C 1
ATOM 2897 O O . GLU A 1 389 ? -14.318 -17.645 9.942 1.00 88.00 389 GLU A O 1
ATOM 2902 N N . THR A 1 390 ? -15.405 -15.714 10.308 1.00 83.00 390 THR A N 1
ATOM 2903 C CA . THR A 1 390 ? -16.006 -16.134 11.575 1.00 83.00 390 THR A CA 1
ATOM 2904 C C . THR A 1 390 ? -17.284 -16.916 11.281 1.00 83.00 390 THR A C 1
ATOM 2906 O O . THR A 1 390 ? -18.226 -16.416 10.662 1.00 83.00 390 THR A O 1
ATOM 2909 N N . ALA A 1 391 ? -17.312 -18.185 11.685 1.00 80.56 391 ALA A N 1
ATOM 2910 C CA . ALA A 1 391 ? -18.460 -19.057 11.477 1.00 80.56 391 ALA A CA 1
ATOM 2911 C C . ALA A 1 391 ? -19.360 -19.057 12.717 1.00 80.56 391 ALA A C 1
ATOM 2913 O O . ALA A 1 391 ? -18.910 -19.364 13.819 1.00 80.56 391 ALA A O 1
ATOM 2914 N N . ALA A 1 392 ? -20.652 -18.778 12.531 1.00 74.69 392 ALA A N 1
ATOM 2915 C CA . ALA A 1 392 ? -21.635 -18.950 13.595 1.00 74.69 392 ALA A CA 1
ATOM 2916 C C . ALA A 1 392 ? -21.739 -20.433 13.978 1.00 74.69 392 ALA A C 1
ATOM 2918 O O . ALA A 1 392 ? -22.011 -21.281 13.125 1.00 74.69 392 ALA A O 1
ATOM 2919 N N . ILE A 1 393 ? -21.561 -20.746 15.262 1.00 73.69 393 ILE A N 1
ATOM 2920 C CA . ILE A 1 393 ? -21.732 -22.105 15.779 1.00 73.69 393 ILE A CA 1
ATOM 2921 C C . ILE A 1 393 ? -23.239 -22.365 15.961 1.00 73.69 393 ILE A C 1
ATOM 2923 O O . ILE A 1 393 ? -23.887 -21.698 16.774 1.00 73.69 393 ILE A O 1
ATOM 2927 N N . PRO A 1 394 ? -23.850 -23.319 15.230 1.00 60.09 394 PRO A N 1
ATOM 2928 C CA . PRO A 1 394 ? -25.275 -23.598 15.370 1.00 60.09 394 PRO A CA 1
ATOM 2929 C C . PRO A 1 394 ? -25.612 -24.034 16.802 1.00 60.09 394 PRO A C 1
ATOM 2931 O O . PRO A 1 394 ? -25.048 -24.999 17.314 1.00 60.09 394 PRO A O 1
ATOM 2934 N N . GLY A 1 395 ? -26.551 -23.335 17.443 1.00 62.19 395 GLY A N 1
ATOM 2935 C CA . GLY A 1 395 ? -27.020 -23.655 18.795 1.00 62.19 395 GLY A CA 1
ATOM 2936 C C . GLY A 1 395 ? -26.255 -22.981 19.938 1.00 62.19 395 GLY A C 1
ATOM 2937 O O . GLY A 1 395 ? -26.686 -23.114 21.082 1.00 62.19 395 GLY A O 1
ATOM 2938 N N . SER A 1 396 ? -25.190 -22.214 19.674 1.00 56.81 396 SER A N 1
ATOM 2939 C CA . SER A 1 396 ? -24.603 -21.352 20.703 1.00 56.81 396 SER A CA 1
ATOM 2940 C C . SER A 1 396 ? -25.442 -20.079 20.833 1.00 56.81 396 SER A C 1
ATOM 2942 O O . SER A 1 396 ? -25.237 -19.101 20.115 1.00 56.81 396 SER A O 1
ATOM 2944 N N . GLN A 1 397 ? -26.415 -20.074 21.744 1.00 43.00 397 GLN A N 1
ATOM 2945 C CA . GLN A 1 397 ? -26.825 -18.799 22.323 1.00 43.00 397 GLN A CA 1
ATOM 2946 C C . GLN A 1 397 ? -25.654 -18.330 23.181 1.00 43.00 397 GLN A C 1
ATOM 2948 O O . GLN A 1 397 ? -25.304 -18.984 24.162 1.00 43.00 397 GLN A O 1
ATOM 2953 N N . VAL A 1 398 ? -24.997 -17.255 22.748 1.00 45.12 398 VAL A N 1
ATOM 2954 C CA . VAL A 1 398 ? -24.016 -16.547 23.570 1.00 45.12 398 VAL A CA 1
ATOM 2955 C C . VAL A 1 398 ? -24.769 -16.083 24.819 1.00 45.12 398 VAL A C 1
ATOM 2957 O O . VAL A 1 398 ? -25.741 -15.336 24.699 1.00 45.12 398 VAL A O 1
ATOM 2960 N N . VAL A 1 399 ? -24.390 -16.631 25.976 1.00 36.03 399 VAL A N 1
ATOM 2961 C CA . VAL A 1 399 ? -24.940 -16.283 27.297 1.00 36.03 399 VAL A CA 1
ATOM 2962 C C . VAL A 1 399 ? -24.336 -14.977 27.782 1.00 36.03 399 VAL A C 1
ATOM 2964 O O . VAL A 1 399 ? -23.099 -14.832 27.646 1.00 36.03 399 VAL A O 1
#

Nearest PDB structures (foldseek):
  4eb3-assembly2_B  TM=8.343E-01  e=5.812E-22  Escherichia coli K-12
  3szu-assembly1_A  TM=8.300E-01  e=2.897E-21  Escherichia coli K-12
  3t0f-assembly1_A  TM=8.335E-01  e=6.649E-21  Escherichia coli K-12
  4n7b-assembly1_A  TM=8.218E-01  e=7.027E-21  Plasmodium falciparum
  3dnf-assembly1_A  TM=7.230E-01  e=2.322E-14  Aquifex aeolicus

Foldseek 3Di:
DVVFKDKDKFAWEDADALAKEKACWEQDPPQGIAGELQSQLLQVQVPPRYDYYHTYGDPPHHQKMKIWIWGAAPVRHIYTIIMMHGPVHPPSVVVRVVSCVLQSLQFDAAEEAEAPQDQDDPLQVQQLVLQQVVLVVAAEEEQADHPPHHNYHYDPACVVADQQGEYEAGQLGAFPVRVVVCVVSVYHYDYSHRVLNVVLLVQLLVLVVVVAQEEEAEDPPDPNVNRNCRSRVVRYDYDDDLVSLVPDDGDLRHEYTYRQQDALVSSVVNVVSNCVVRVNYHYDDSLSHHNSNVFSLVSLLVLLVVWQEEEEAEDCVDPQNVSSVVSNPPHHYFYDQASSSDRSNSSSPIRYYYYHYGPPGDPCRSVSVQSSSVSSYHYHYHYTTDDDDDDDDPPDPPD

InterPro domains:
  IPR003451 4-hydroxy-3-methylbut-2-enyl diphosphate reductase [PF02401] (120-373)
  IPR003451 4-hydroxy-3-methylbut-2-enyl diphosphate reductase [PTHR30426] (148-379)

Solvent-accessible surface area (backbone atoms only — not comparable to full-atom values): 21129 Å² total; per-residue (Å²): 100,75,95,47,58,45,79,51,75,43,36,18,52,94,47,50,77,84,34,32,42,22,20,43,27,36,71,42,97,90,59,42,64,28,46,12,55,30,26,67,37,53,29,48,55,63,36,91,51,34,45,77,39,73,46,44,69,34,94,85,62,49,58,14,45,31,42,36,35,37,32,52,46,99,86,66,50,32,34,22,41,36,29,23,12,12,68,92,24,66,67,46,40,48,52,30,48,55,51,47,67,52,48,63,54,34,62,43,68,34,39,34,38,31,53,57,53,64,83,58,48,72,45,49,49,51,18,52,52,52,49,47,60,46,11,71,75,38,73,26,37,23,58,44,88,66,76,99,48,67,39,57,40,70,35,89,55,73,87,79,54,57,84,68,32,37,39,33,40,37,32,50,47,64,25,50,64,60,55,51,48,40,58,78,59,55,40,44,76,44,79,25,44,14,68,66,47,54,49,48,51,50,50,50,41,55,40,40,78,71,71,22,43,32,38,36,44,39,51,92,86,42,84,36,40,59,22,58,49,39,58,43,61,94,37,47,47,82,32,73,50,69,66,51,54,72,69,62,86,74,72,83,60,30,30,38,45,68,44,74,69,46,35,50,72,58,51,50,52,48,51,49,56,45,35,73,77,37,77,71,53,41,59,76,63,76,81,74,56,54,49,63,42,35,24,45,51,51,21,48,31,61,30,28,81,68,23,59,26,34,39,34,35,8,39,65,87,30,68,48,30,48,51,56,58,62,51,27,72,97,33,55,73,46,62,25,62,49,58,45,57,63,58,49,73,68,43,41,80,35,47,28,36,15,37,44,63,27,60,64,50,61,85,64,47,68,59,51,52,54,44,28,53,44,37,26,34,61,64,45,84,42,75,42,65,48,81,83,77,81,76,85,61,89,85,66,75,86,127

Radius of gyration: 27.69 Å; Cα contacts (8 Å, |Δi|>4): 858; chains: 1; bounding box: 58×51×84 Å

Organism: NCBI:txid359158

pLDDT: mean 93.17, std 7.12, range [36.03, 98.5]

Sequence (399 aa):
MDRTLWHESFAVYGVAVGEILVADSFLHPRRGLVECAVAPALAARLGPAARRGQAQLGQWHGEGLLYTTTYLTKDGHAEGFGVAAHCDDPAALATARETMDVWSRTPRMRRVLVSGVEPRCMGATRALRTMEETGRRGPAYVIGRPPEADGLIEIDDLSEVPDGGTVVFPAHGVPLGVRAEAAARGLRVVDATCPLVTEALGELRRFADRGDTVVIVGRRDHRAIGSFTGQAPDDTVLVENEEDIRHLDLPERISYVVETGMAADEAARLVTALRARYPLARGPHPDGWCYAASDRADTVRAIAEAADLMLICGDRDSADARELAGLTTGTPTQTLADLADLDPVGLADAATIGLAVALPAKPRLTAAVIQALAGLGPLSVVRRRVVSETAAIPGSQVV

Secondary structure (DSSP, 8-state):
-GGG-EEEEEEEES--TT-EEEEEEEEETTTEEEE-TTHHHHHHHHGGGEEEEEEEE-SS--SEEEEEEEEE-TTS-EEEEEEEEETT-HHHHHHHHHHHHHHTT----EEEEEE-S-SS-HHHHHHHHHHHHHHTTS-EEEES---S-TTEEEESSGGGSPTT-EEEE-TT---HHHHHHHHHTT-EEEE---HHHHHHHHHHHHHHHTT-EEEEES-TTSTTHHHHHTTSGGGEEEE-SHHHHHH----S-EEEEE-BTB-HHHHHHHHHHHHHH-TT-B---GGGS--HHHHHHHHHHHHHTT-SEEEEES-TTSHHHHHHHHTTTTS-EEEESSGGG--HHHHHH-SEEEEEE-SS--TTHHHHHHHHHHTTS-EEEEEE-----PPPPTT----